Protein AF-0000000087576359 (afdb_homodimer)

InterPro domains:
  IPR002912 ACT domain [PS51671] (17-96)
  IPR045865 ACT-like domain [SSF55021] (18-80)
  IPR045865 ACT-like domain [SSF55021] (107-155)
  IPR050990 UPF0237/Glycine cleavage system regulator [PTHR34875] (18-188)

Radius of gyration: 22.28 Å; Cα contacts (8 Å, |Δi|>4): 800; chains: 2; bounding box: 54×73×64 Å

Sequence (394 aa):
MLVGTVSLDCSLTAQSNISPVGADRPGIVKDITSIVVQLGGNIGESRSQLLGGHFSSLLLVEICSTNIHVLREKLQTIADLDISCFDAVDPQRVEVRPKIGFSGNFKLSGADNPGIVHKLTSCFTKYSLNIESMSTTHEEAPFGGTLLFKMNGNAVAYEPLPSSFDWKKIRADIIELGEGLNCDIDFKPDPEAKTPPMLVGTVSLDCSLTAQSNISPVGADRPGIVKDITSIVVQLGGNIGESRSQLLGGHFSSLLLVEICSTNIHVLREKLQTIADLDISCFDAVDPQRVEVRPKIGFSGNFKLSGADNPGIVHKLTSCFTKYSLNIESMSTTHEEAPFGGTLLFKMNGNAVAYEPLPSSFDWKKIRADIIELGEGLNCDIDFKPDPEAKTPP

Solvent-accessible surface area (backbone atoms only — not comparable to full-atom values): 21206 Å² total; per-residue (Å²): 131,79,76,70,69,72,79,75,74,64,89,46,78,34,44,29,34,39,31,45,33,31,68,56,61,76,47,56,66,27,56,55,38,44,56,38,37,76,64,64,15,33,79,50,45,33,42,36,41,59,57,68,67,25,31,38,37,46,32,36,33,38,29,34,53,88,42,48,65,59,49,56,54,57,58,66,65,46,80,72,46,53,68,48,76,40,81,31,61,48,81,85,48,76,72,76,66,71,48,72,62,43,47,29,34,37,38,34,39,28,60,75,58,72,41,55,69,25,53,53,40,44,53,34,39,75,72,56,28,26,77,44,31,36,38,30,43,76,41,73,35,94,88,53,98,42,69,25,30,36,35,38,37,32,35,32,27,47,50,81,64,60,88,82,67,46,69,67,60,52,30,52,53,48,38,53,52,16,59,76,59,57,27,53,46,49,59,42,72,38,84,78,56,77,72,76,128,131,79,76,70,69,73,79,76,72,65,89,45,78,34,44,32,33,38,31,44,32,31,69,55,62,76,48,56,67,26,55,56,37,44,56,38,36,76,65,64,14,31,80,50,43,30,42,36,39,60,55,68,66,25,31,39,37,43,32,36,32,39,28,33,54,86,41,48,64,59,50,56,55,57,57,65,65,46,79,72,46,53,69,49,76,39,82,32,62,49,82,82,50,74,70,78,66,69,48,71,61,44,48,30,32,38,39,34,38,28,60,76,57,71,42,54,70,25,54,54,41,44,53,34,39,75,72,56,28,27,77,44,31,36,38,29,42,76,41,74,36,92,87,54,97,43,70,26,31,35,37,38,37,33,35,32,26,47,50,81,65,59,91,82,67,48,69,68,59,52,30,52,52,47,36,52,50,17,58,76,58,56,28,53,47,49,58,42,72,37,85,79,55,77,71,76,129

Foldseek 3Di:
DPPPPPPPPLVDKFKKKKKKKFADDPCLVVQLVVLQVVQVKDWDDKDWDDDPRMIIMITIMIHRPVCVVVSVVSNVPDPGIDMDMDGDPPPPPPPPPFAWQFKKKKKKKFDDDPCPVVVLVVLCVVQPKAFPDKDWDWDADPVGDDIMIMMIGMITHGPPHDPPDDVVVSQVVSCVVQVVVRMGMGMDTDPPPPNDD/DPPPPPPPPLVDKFKKKKKKKFADDPCLVVQLVVLQVVQVKDWDDKDWDDDPRMIIMITIMIHRPVCVVVSVVSNVPDPGIDMDMDGDPPPPPDPPPFAWQFKKKKKKKFDDDPCPVVVLVVLCVVQPKAFPDKDWDWDADPVGDDIMIMMIGMITHGPPHDPPDDVVVSQVVSCVVQVVVRMGMGMDTDPPPPNDD

Secondary structure (DSSP, 8-state):
----------SSEEEEEEEEEEE--TTHHHHHHHHHHHTT-EEEEEEEEEETTEEEEEEEEEEEGGGHHHHHHHHTTSTTEEEEEEE---SSS-S--PPEEEEEEEEEEE---TTHHHHHHHHHHHTTPEEEEEEEEEEE-TTSSSEEEEEEEEEEEESSPPTT--HHHHHHHHHHHHHHHTEEEEEEE-TTS----/----------SSEEEEEEEEEEE--TTHHHHHHHHHHHTT-EEEEEEEEEETTEEEEEEEEEEEGGGHHHHHHHHTTSTTEEEEEEE---TTTTS--PPEEEEEEEEEEE---TTHHHHHHHHHHHTTPEEEEEEEEEEE-TTSSSEEEEEEEEEEEESSPPTT--HHHHHHHHHHHHHHHTEEEEEEE-TTS----

pLDDT: mean 89.03, std 17.47, range [24.25, 98.69]

Organism: Thalassiosira oceanica (NCBI:txid159749)

Structure (mmCIF, N/CA/C/O backbone):
data_AF-0000000087576359-model_v1
#
loop_
_entity.id
_entity.type
_entity.pdbx_description
1 polymer 'ACT domain-containing protein'
#
loop_
_atom_site.group_PDB
_atom_site.id
_atom_site.type_symbol
_atom_site.label_atom_id
_atom_site.label_alt_id
_atom_site.label_comp_id
_atom_site.label_asym_id
_atom_site.label_entity_id
_atom_site.label_seq_id
_atom_site.pdbx_PDB_ins_code
_atom_site.Cartn_x
_atom_site.Cartn_y
_atom_site.Cartn_z
_atom_site.occupancy
_atom_site.B_iso_or_equiv
_atom_site.auth_seq_id
_atom_site.auth_comp_id
_atom_site.auth_asym_id
_atom_site.auth_atom_id
_atom_site.pdbx_PDB_model_num
ATOM 1 N N . MET A 1 1 ? 3.92 -28.328 -36.906 1 24.25 1 MET A N 1
ATOM 2 C CA . MET A 1 1 ? 3.961 -26.875 -36.719 1 24.25 1 MET A CA 1
ATOM 3 C C . MET A 1 1 ? 4.926 -26.5 -35.594 1 24.25 1 MET A C 1
ATOM 5 O O . MET A 1 1 ? 4.777 -26.969 -34.469 1 24.25 1 MET A O 1
ATOM 9 N N . LEU A 1 2 ? 6.184 -26.281 -35.844 1 27.61 2 LEU A N 1
ATOM 10 C CA . LEU A 1 2 ? 7.316 -26.094 -34.938 1 27.61 2 LEU A CA 1
ATOM 11 C C . LEU A 1 2 ? 7.059 -24.922 -34 1 27.61 2 LEU A C 1
ATOM 13 O O . LEU A 1 2 ? 6.863 -23.781 -34.438 1 27.61 2 LEU A O 1
ATOM 17 N N . VAL A 1 3 ? 6.277 -25.125 -32.969 1 33.16 3 VAL A N 1
ATOM 18 C CA . VAL A 1 3 ? 6.172 -24.047 -32 1 33.16 3 VAL A CA 1
ATOM 19 C C . VAL A 1 3 ? 7.551 -23.438 -31.75 1 33.16 3 VAL A C 1
ATOM 21 O O . VAL A 1 3 ? 8.469 -24.141 -31.297 1 33.16 3 VAL A O 1
ATOM 24 N N . GLY A 1 4 ? 8.07 -22.672 -32.719 1 35.09 4 GLY A N 1
ATOM 25 C CA . GLY A 1 4 ? 9.328 -21.953 -32.562 1 35.09 4 GLY A CA 1
ATOM 26 C C . GLY A 1 4 ? 9.625 -21.562 -31.141 1 35.09 4 GLY A C 1
ATOM 27 O O . GLY A 1 4 ? 8.789 -20.953 -30.469 1 35.09 4 GLY A O 1
ATOM 28 N N . THR A 1 5 ? 10.203 -22.406 -30.422 1 38.03 5 THR A N 1
ATOM 29 C CA . THR A 1 5 ? 10.797 -22.094 -29.125 1 38.03 5 THR A CA 1
ATOM 30 C C . THR A 1 5 ? 11.5 -20.75 -29.156 1 38.03 5 THR A C 1
ATOM 32 O O . THR A 1 5 ? 12.391 -20.516 -29.984 1 38.03 5 THR A O 1
ATOM 35 N N . VAL A 1 6 ? 10.758 -19.562 -29.266 1 40.25 6 VAL A N 1
ATOM 36 C CA . VAL A 1 6 ? 11.414 -18.266 -29.125 1 40.25 6 VAL A CA 1
ATOM 37 C C . VAL A 1 6 ? 12.68 -18.422 -28.281 1 40.25 6 VAL A C 1
ATOM 39 O O . VAL A 1 6 ? 12.625 -18.922 -27.156 1 40.25 6 VAL A O 1
ATOM 42 N N . SER A 1 7 ? 13.664 -19.016 -28.766 1 43.41 7 SER A N 1
ATOM 43 C CA . SER A 1 7 ? 14.977 -18.969 -28.125 1 43.41 7 SER A CA 1
ATOM 44 C C . SER A 1 7 ? 15.18 -17.625 -27.406 1 43.41 7 SER A C 1
ATOM 46 O O . SER A 1 7 ? 15.234 -16.578 -28.047 1 43.41 7 SER A O 1
ATOM 48 N N . LEU A 1 8 ? 14.328 -17.062 -26.391 1 48.88 8 LEU A N 1
ATOM 49 C CA . LEU A 1 8 ? 14.266 -15.812 -25.641 1 48.88 8 LEU A CA 1
ATOM 50 C C . LEU A 1 8 ? 15.648 -15.398 -25.156 1 48.88 8 LEU A C 1
ATOM 52 O O . LEU A 1 8 ? 16.109 -15.859 -24.109 1 48.88 8 LEU A O 1
ATOM 56 N N . ASP A 1 9 ? 16.578 -15.406 -25.875 1 60.62 9 ASP A N 1
ATOM 57 C CA . ASP A 1 9 ? 17.859 -14.82 -25.484 1 60.62 9 ASP A CA 1
ATOM 58 C C . ASP A 1 9 ? 17.672 -13.414 -24.922 1 60.62 9 ASP A C 1
ATOM 60 O O . ASP A 1 9 ? 17.391 -12.477 -25.672 1 60.62 9 ASP A O 1
ATOM 64 N N . CYS A 1 10 ? 17.219 -13.273 -23.766 1 76.69 10 CYS A N 1
ATOM 65 C CA . CYS A 1 10 ? 17.156 -11.977 -23.094 1 76.69 10 CYS A CA 1
ATOM 66 C C . CYS A 1 10 ? 18.547 -11.406 -22.875 1 76.69 10 CYS A C 1
ATOM 68 O O . CYS A 1 10 ? 19.312 -11.93 -22.062 1 76.69 10 CYS A O 1
ATOM 70 N N . SER A 1 11 ? 19.094 -10.602 -23.812 1 78.44 11 SER A N 1
ATOM 71 C CA . SER A 1 11 ? 20.422 -10.016 -23.719 1 78.44 11 SER A CA 1
ATOM 72 C C . SER A 1 11 ? 20.5 -9 -22.578 1 78.44 11 SER A C 1
ATOM 74 O O . SER A 1 11 ? 21.562 -8.766 -22.016 1 78.44 11 SER A O 1
ATOM 76 N N . LEU A 1 12 ? 19.312 -8.359 -22.266 1 86.81 12 LEU A N 1
ATOM 77 C CA . LEU A 1 12 ? 19.312 -7.34 -21.234 1 86.81 12 LEU A CA 1
ATOM 78 C C . LEU A 1 12 ? 18.016 -7.402 -20.422 1 86.81 12 LEU A C 1
ATOM 80 O O . LEU A 1 12 ? 16.922 -7.379 -21 1 86.81 12 LEU A O 1
ATOM 84 N N . THR A 1 13 ? 18.125 -7.555 -19.094 1 89.31 13 THR A N 1
ATOM 85 C CA . THR A 1 13 ? 16.969 -7.559 -18.219 1 89.31 13 THR A CA 1
ATOM 86 C C . THR A 1 13 ? 16.641 -6.145 -17.734 1 89.31 13 THR A C 1
ATOM 88 O O . THR A 1 13 ? 17.547 -5.34 -17.5 1 89.31 13 THR A O 1
ATOM 91 N N . ALA A 1 14 ? 15.414 -5.824 -17.781 1 89 14 ALA A N 1
ATOM 92 C CA . ALA A 1 14 ? 14.961 -4.52 -17.297 1 89 14 ALA A CA 1
ATOM 93 C C . ALA A 1 14 ? 14 -4.668 -16.125 1 89 14 ALA A C 1
ATOM 95 O O . ALA A 1 14 ? 13.422 -5.738 -15.914 1 89 14 ALA A O 1
ATOM 96 N N . GLN A 1 15 ? 13.953 -3.576 -15.352 1 92.19 15 GLN A N 1
ATOM 97 C CA . GLN A 1 15 ? 13.016 -3.51 -14.242 1 92.19 15 GLN A CA 1
ATOM 98 C C . GLN A 1 15 ? 11.953 -2.439 -14.477 1 92.19 15 GLN A C 1
ATOM 100 O O . GLN A 1 15 ? 12.258 -1.364 -15 1 92.19 15 GLN A O 1
ATOM 105 N N . SER A 1 16 ? 10.797 -2.797 -14.109 1 93.62 16 SER A N 1
ATOM 106 C CA . SER A 1 16 ? 9.672 -1.872 -14.25 1 93.62 16 SER A CA 1
ATOM 107 C C . SER A 1 16 ? 8.812 -1.862 -12.992 1 93.62 16 SER A C 1
ATOM 109 O O . SER A 1 16 ? 8.562 -2.912 -12.391 1 93.62 16 SER A O 1
ATOM 111 N N . ASN A 1 17 ? 8.43 -0.637 -12.578 1 96.06 17 ASN A N 1
ATOM 112 C CA . ASN A 1 17 ? 7.387 -0.491 -11.57 1 96.06 17 ASN A CA 1
ATOM 113 C C . ASN A 1 17 ? 5.992 -0.499 -12.195 1 96.06 17 ASN A C 1
ATOM 115 O O . ASN A 1 17 ? 5.715 0.281 -13.109 1 96.06 17 ASN A O 1
ATOM 119 N N . ILE A 1 18 ? 5.172 -1.363 -11.703 1 97.88 18 ILE A N 1
ATOM 120 C CA . ILE A 1 18 ? 3.799 -1.464 -12.18 1 97.88 18 ILE A CA 1
ATOM 121 C C . ILE A 1 18 ? 2.83 -1.17 -11.039 1 97.88 18 ILE A C 1
ATOM 123 O O . ILE A 1 18 ? 2.908 -1.786 -9.977 1 97.88 18 ILE A O 1
ATOM 127 N N . SER A 1 19 ? 1.905 -0.249 -11.289 1 98.25 19 SER A N 1
ATOM 128 C CA . SER A 1 19 ? 0.976 0.155 -10.234 1 98.25 19 SER A CA 1
ATOM 129 C C . SER A 1 19 ? -0.466 0.127 -10.734 1 98.25 19 SER A C 1
ATOM 131 O O . SER A 1 19 ? -0.982 1.138 -11.219 1 98.25 19 SER A O 1
ATOM 133 N N . PRO A 1 20 ? -1.113 -0.975 -10.594 1 98.62 20 PRO A N 1
ATOM 134 C CA . PRO A 1 20 ? -2.551 -1.023 -10.875 1 98.62 20 PRO A CA 1
ATOM 135 C C . PRO A 1 20 ? -3.395 -0.492 -9.719 1 98.62 20 PRO A C 1
ATOM 137 O O . PRO A 1 20 ? -3.061 -0.715 -8.547 1 98.62 20 PRO A O 1
ATOM 140 N N . VAL A 1 21 ? -4.449 0.199 -10.047 1 98.06 21 VAL A N 1
ATOM 141 C CA . VAL A 1 21 ? -5.434 0.646 -9.07 1 98.06 21 VAL A CA 1
ATOM 142 C C . VAL A 1 21 ? -6.832 0.606 -9.688 1 98.06 21 VAL A C 1
ATOM 144 O O . VAL A 1 21 ? -7.008 0.932 -10.859 1 98.06 21 VAL A O 1
ATOM 147 N N . GLY A 1 22 ? -7.766 0.186 -8.93 1 96.44 22 GLY A N 1
ATOM 148 C CA . GLY A 1 22 ? -9.141 0.168 -9.391 1 96.44 22 GLY A CA 1
ATOM 149 C C . GLY A 1 22 ? -10.086 -0.529 -8.43 1 96.44 22 GLY A C 1
ATOM 150 O O . GLY A 1 22 ? -9.688 -0.917 -7.332 1 96.44 22 GLY A O 1
ATOM 151 N N . ALA A 1 23 ? -11.336 -0.62 -8.891 1 94.12 23 ALA A N 1
ATOM 152 C CA . ALA A 1 23 ? -12.32 -1.339 -8.086 1 94.12 23 ALA A CA 1
ATOM 153 C C . ALA A 1 23 ? -11.891 -2.785 -7.859 1 94.12 23 ALA A C 1
ATOM 155 O O . ALA A 1 23 ? -11.484 -3.475 -8.797 1 94.12 23 ALA A O 1
ATOM 156 N N . ASP A 1 24 ? -11.977 -3.17 -6.609 1 93 24 ASP A N 1
ATOM 157 C CA . ASP A 1 24 ? -11.492 -4.496 -6.242 1 93 24 ASP A CA 1
ATOM 158 C C . ASP A 1 24 ? -12.422 -5.586 -6.77 1 93 24 ASP A C 1
ATOM 160 O O . ASP A 1 24 ? -13.633 -5.383 -6.871 1 93 24 ASP A O 1
ATOM 164 N N . ARG A 1 25 ? -11.828 -6.66 -7.074 1 90.88 25 ARG A N 1
ATOM 165 C CA . ARG A 1 25 ? -12.484 -7.902 -7.469 1 90.88 25 ARG A CA 1
ATOM 166 C C . ARG A 1 25 ? -11.539 -9.086 -7.32 1 90.88 25 ARG A C 1
ATOM 168 O O . ARG A 1 25 ? -10.32 -8.922 -7.324 1 90.88 25 ARG A O 1
ATOM 175 N N . PRO A 1 26 ? -12.125 -10.273 -7.172 1 90.75 26 PRO A N 1
ATOM 176 C CA . PRO A 1 26 ? -11.25 -11.453 -7.137 1 90.75 26 PRO A CA 1
ATOM 177 C C . PRO A 1 26 ? -10.461 -11.633 -8.422 1 90.75 26 PRO A C 1
ATOM 179 O O . PRO A 1 26 ? -11 -11.461 -9.523 1 90.75 26 PRO A O 1
ATOM 182 N N . GLY A 1 27 ? -9.117 -11.852 -8.25 1 95.81 27 GLY A N 1
ATOM 183 C CA . GLY A 1 27 ? -8.352 -12.273 -9.406 1 95.81 27 GLY A CA 1
ATOM 184 C C . GLY A 1 27 ? -7.477 -11.18 -9.977 1 95.81 27 GLY A C 1
ATOM 185 O O . GLY A 1 27 ? -6.746 -11.398 -10.945 1 95.81 27 GLY A O 1
ATOM 186 N N . ILE A 1 28 ? -7.426 -10.031 -9.43 1 97.38 28 ILE A N 1
ATOM 187 C CA . ILE A 1 28 ? -6.656 -8.922 -9.977 1 97.38 28 ILE A CA 1
ATOM 188 C C . ILE A 1 28 ? -5.176 -9.289 -10.008 1 97.38 28 ILE A C 1
ATOM 190 O O . ILE A 1 28 ? -4.527 -9.18 -11.055 1 97.38 28 ILE A O 1
ATOM 194 N N . VAL A 1 29 ? -4.633 -9.734 -8.859 1 98.19 29 VAL A N 1
ATOM 195 C CA . VAL A 1 29 ? -3.211 -10.062 -8.797 1 98.19 29 VAL A CA 1
ATOM 196 C C . VAL A 1 29 ? -2.912 -11.242 -9.719 1 98.19 29 VAL A C 1
ATOM 198 O O . VAL A 1 29 ? -1.899 -11.242 -10.43 1 98.19 29 VAL A O 1
ATOM 201 N N . LYS A 1 30 ? -3.805 -12.156 -9.734 1 97.81 30 LYS A N 1
ATOM 202 C CA . LYS A 1 30 ? -3.68 -13.297 -10.641 1 97.81 30 LYS A CA 1
ATOM 203 C C . LYS A 1 30 ? -3.568 -12.828 -12.094 1 97.81 30 LYS A C 1
ATOM 205 O O . LYS A 1 30 ? -2.691 -13.281 -12.828 1 97.81 30 LYS A O 1
ATOM 210 N N . ASP A 1 31 ? -4.406 -11.945 -12.5 1 98.12 31 ASP A N 1
ATOM 211 C CA . ASP A 1 31 ? -4.445 -11.469 -13.875 1 98.12 31 ASP A CA 1
ATOM 212 C C . ASP A 1 31 ? -3.158 -10.734 -14.242 1 98.12 31 ASP A C 1
ATOM 214 O O . ASP A 1 31 ? -2.58 -10.977 -15.305 1 98.12 31 ASP A O 1
ATOM 218 N N . ILE A 1 32 ? -2.684 -9.883 -13.367 1 98.44 32 ILE A N 1
ATOM 219 C CA . ILE A 1 32 ? -1.48 -9.094 -13.609 1 98.44 32 ILE A CA 1
ATOM 220 C C . ILE A 1 32 ? -0.265 -10.008 -13.695 1 98.44 32 ILE A C 1
ATOM 222 O O . ILE A 1 32 ? 0.531 -9.914 -14.625 1 98.44 32 ILE A O 1
ATOM 226 N N . THR A 1 33 ? -0.171 -10.922 -12.727 1 98.31 33 THR A N 1
ATOM 227 C CA . THR A 1 33 ? 1.017 -11.758 -12.648 1 98.31 33 THR A CA 1
ATOM 228 C C . THR A 1 33 ? 1.019 -12.805 -13.766 1 98.31 33 THR A C 1
ATOM 230 O O . THR A 1 33 ? 2.08 -13.25 -14.195 1 98.31 33 THR A O 1
ATOM 233 N N . SER A 1 34 ? -0.169 -13.164 -14.227 1 98.25 34 SER A N 1
ATOM 234 C CA . SER A 1 34 ? -0.263 -14.047 -15.383 1 98.25 34 SER A CA 1
ATOM 235 C C . SER A 1 34 ? 0.414 -13.43 -16.609 1 98.25 34 SER A C 1
ATOM 237 O O . SER A 1 34 ? 1.182 -14.102 -17.297 1 98.25 34 SER A O 1
ATOM 239 N N . ILE A 1 35 ? 0.131 -12.211 -16.859 1 98.5 35 ILE A N 1
ATOM 240 C CA . ILE A 1 35 ? 0.709 -11.508 -17.984 1 98.5 35 ILE A CA 1
ATOM 241 C C . ILE A 1 35 ? 2.227 -11.438 -17.844 1 98.5 35 ILE A C 1
ATOM 243 O O . ILE A 1 35 ? 2.965 -11.688 -18.797 1 98.5 35 ILE A O 1
ATOM 247 N N . VAL A 1 36 ? 2.707 -11.141 -16.641 1 98.25 36 VAL A N 1
ATOM 248 C CA . VAL A 1 36 ? 4.133 -10.992 -16.375 1 98.25 36 VAL A CA 1
ATOM 249 C C . VAL A 1 36 ? 4.852 -12.305 -16.672 1 98.25 36 VAL A C 1
ATOM 251 O O . VAL A 1 36 ? 5.844 -12.328 -17.406 1 98.25 36 VAL A O 1
ATOM 254 N N . VAL A 1 37 ? 4.344 -13.398 -16.141 1 97.62 37 VAL A N 1
ATOM 255 C CA . VAL A 1 37 ? 5.02 -14.68 -16.281 1 97.62 37 VAL A CA 1
ATOM 256 C C . VAL A 1 37 ? 4.934 -15.172 -17.719 1 97.62 37 VAL A C 1
ATOM 258 O O . VAL A 1 37 ? 5.879 -15.773 -18.234 1 97.62 37 VAL A O 1
ATOM 261 N N . GLN A 1 38 ? 3.822 -14.938 -18.406 1 97.56 38 GLN A N 1
ATOM 262 C CA . GLN A 1 38 ? 3.654 -15.336 -19.812 1 97.56 38 GLN A CA 1
ATOM 263 C C . GLN A 1 38 ? 4.691 -14.664 -20.703 1 97.56 38 GLN A C 1
ATOM 265 O O . GLN A 1 38 ? 5.105 -15.234 -21.719 1 97.56 38 GLN A O 1
ATOM 270 N N . LEU A 1 39 ? 5.137 -13.539 -20.281 1 97.25 39 LEU A N 1
ATOM 271 C CA . LEU A 1 39 ? 6.102 -12.789 -21.078 1 97.25 39 LEU A CA 1
ATOM 272 C C . LEU A 1 39 ? 7.523 -13.031 -20.578 1 97.25 39 LEU A C 1
ATOM 274 O O . LEU A 1 39 ? 8.453 -12.336 -20.984 1 97.25 39 LEU A O 1
ATOM 278 N N . GLY A 1 40 ? 7.605 -13.984 -19.641 1 96.31 40 GLY A N 1
ATOM 279 C CA . GLY A 1 40 ? 8.914 -14.383 -19.141 1 96.31 40 GLY A CA 1
ATOM 280 C C . GLY A 1 40 ? 9.422 -13.484 -18.031 1 96.31 40 GLY A C 1
ATOM 281 O O . GLY A 1 40 ? 10.617 -13.461 -17.75 1 96.31 40 GLY A O 1
ATOM 282 N N . GLY A 1 41 ? 8.531 -12.727 -17.469 1 97.25 41 GLY A N 1
ATOM 283 C CA . GLY A 1 41 ? 8.922 -11.836 -16.391 1 97.25 41 GLY A CA 1
ATOM 284 C C . GLY A 1 41 ? 8.852 -12.492 -15.023 1 97.25 41 GLY A C 1
ATOM 285 O O . GLY A 1 41 ? 8.398 -13.633 -14.898 1 97.25 41 GLY A O 1
ATOM 286 N N . ASN A 1 42 ? 9.328 -11.727 -14.055 1 97.38 42 ASN A N 1
ATOM 287 C CA . ASN A 1 42 ? 9.352 -12.164 -12.664 1 97.38 42 ASN A CA 1
ATOM 288 C C . ASN A 1 42 ? 8.914 -11.055 -11.711 1 97.38 42 ASN A C 1
ATOM 290 O O . ASN A 1 42 ? 9.305 -9.898 -11.883 1 97.38 42 ASN A O 1
ATOM 294 N N . ILE A 1 43 ? 8.078 -11.461 -10.734 1 97.81 43 ILE A N 1
ATOM 295 C CA . ILE A 1 43 ? 7.648 -10.508 -9.719 1 97.81 43 ILE A CA 1
ATOM 296 C C . ILE A 1 43 ? 8.688 -10.438 -8.602 1 97.81 43 ILE A C 1
ATOM 298 O O . ILE A 1 43 ? 9.039 -11.453 -8 1 97.81 43 ILE A O 1
ATOM 302 N N . GLY A 1 44 ? 9.234 -9.258 -8.359 1 96.25 44 GLY A N 1
ATOM 303 C CA . GLY A 1 44 ? 10.102 -9.008 -7.219 1 96.25 44 GLY A CA 1
ATOM 304 C C . GLY A 1 44 ? 9.367 -8.453 -6.016 1 96.25 44 GLY A C 1
ATOM 305 O O . GLY A 1 44 ? 8.344 -9.008 -5.598 1 96.25 44 GLY A O 1
ATOM 306 N N . GLU A 1 45 ? 9.867 -7.367 -5.496 1 96 45 GLU A N 1
ATOM 307 C CA . GLU A 1 45 ? 9.203 -6.727 -4.363 1 96 45 GLU A CA 1
ATOM 308 C C . GLU A 1 45 ? 7.863 -6.129 -4.781 1 96 45 GLU A C 1
ATOM 310 O O . GLU A 1 45 ? 7.746 -5.527 -5.852 1 96 45 GLU A O 1
ATOM 315 N N . SER A 1 46 ? 6.926 -6.297 -3.93 1 97.56 46 SER A N 1
ATOM 316 C CA . SER A 1 46 ? 5.594 -5.781 -4.234 1 97.56 46 SER A CA 1
ATOM 317 C C . SER A 1 46 ? 4.793 -5.535 -2.959 1 97.56 46 SER A C 1
ATOM 319 O O . SER A 1 46 ? 5.137 -6.055 -1.895 1 97.56 46 SER A O 1
ATOM 321 N N . ARG A 1 47 ? 3.807 -4.695 -3.096 1 97.12 47 ARG A N 1
ATOM 322 C CA . ARG A 1 47 ? 2.85 -4.406 -2.035 1 97.12 47 ARG A CA 1
ATOM 323 C C . ARG A 1 47 ? 1.455 -4.168 -2.605 1 97.12 47 ARG A C 1
ATOM 325 O O . ARG A 1 47 ? 1.283 -3.367 -3.525 1 97.12 47 ARG A O 1
ATOM 332 N N . SER A 1 48 ? 0.562 -4.902 -2.141 1 97.5 48 SER A N 1
ATOM 333 C CA . SER A 1 48 ? -0.832 -4.762 -2.547 1 97.5 48 SER A CA 1
ATOM 334 C C . SER A 1 48 ? -1.735 -4.512 -1.344 1 97.5 48 SER A C 1
ATOM 336 O O . SER A 1 48 ? -1.497 -5.047 -0.259 1 97.5 48 SER A O 1
ATOM 338 N N . GLN A 1 49 ? -2.707 -3.736 -1.588 1 95.62 49 GLN A N 1
ATOM 339 C CA . GLN A 1 49 ? -3.627 -3.412 -0.501 1 95.62 49 GLN A CA 1
ATOM 340 C C . GLN A 1 49 ? -5.039 -3.176 -1.027 1 95.62 49 GLN A C 1
ATOM 342 O O . GLN A 1 49 ? -5.227 -2.906 -2.217 1 95.62 49 GLN A O 1
ATOM 347 N N . LEU A 1 50 ? -5.949 -3.314 -0.095 1 93.25 50 LEU A N 1
ATOM 348 C CA . LEU A 1 50 ? -7.355 -3.02 -0.33 1 93.25 50 LEU A CA 1
ATOM 349 C C . LEU A 1 50 ? -7.855 -1.949 0.634 1 93.25 50 LEU A C 1
ATOM 351 O O . LEU A 1 50 ? -7.676 -2.066 1.848 1 93.25 50 LEU A O 1
ATOM 355 N N . LEU A 1 51 ? -8.422 -0.891 0.063 1 91.31 51 LEU A N 1
ATOM 356 C CA . LEU A 1 51 ? -8.961 0.189 0.88 1 91.31 51 LEU A CA 1
ATOM 357 C C . LEU A 1 51 ? -10.18 0.819 0.21 1 91.31 51 LEU A C 1
ATOM 359 O O . LEU A 1 51 ? -10.117 1.197 -0.962 1 91.31 51 LEU A O 1
ATOM 363 N N . GLY A 1 52 ? -11.273 0.922 0.948 1 88.25 52 GLY A N 1
ATOM 364 C CA . GLY A 1 52 ? -12.469 1.575 0.426 1 88.25 52 GLY A CA 1
ATOM 365 C C . GLY A 1 52 ? -13.023 0.9 -0.814 1 88.25 52 GLY A C 1
ATOM 366 O O . GLY A 1 52 ? -13.414 1.572 -1.769 1 88.25 52 GLY A O 1
ATOM 367 N N . GLY A 1 53 ? -12.828 -0.371 -0.885 1 90.25 53 GLY A N 1
ATOM 368 C CA . GLY A 1 53 ? -13.359 -1.122 -2.012 1 90.25 53 GLY A CA 1
ATOM 369 C C . GLY A 1 53 ? -12.469 -1.064 -3.238 1 90.25 53 GLY A C 1
ATOM 370 O O . GLY A 1 53 ? -12.836 -1.562 -4.305 1 90.25 53 GLY A O 1
ATOM 371 N N . HIS A 1 54 ? -11.32 -0.498 -3.07 1 93.94 54 HIS A N 1
ATOM 372 C CA . HIS A 1 54 ? -10.398 -0.403 -4.195 1 93.94 54 HIS A CA 1
ATOM 373 C C . HIS A 1 54 ? -9.078 -1.108 -3.885 1 93.94 54 HIS A C 1
ATOM 375 O O . HIS A 1 54 ? -8.617 -1.097 -2.742 1 93.94 54 HIS A O 1
ATOM 381 N N . PHE A 1 55 ? -8.641 -1.728 -4.879 1 95.62 55 PHE A N 1
ATOM 382 C CA . PHE A 1 55 ? -7.359 -2.416 -4.855 1 95.62 55 PHE A CA 1
ATOM 383 C C . PHE A 1 55 ? -6.25 -1.513 -5.387 1 95.62 55 PHE A C 1
ATOM 385 O O . PHE A 1 55 ? -6.449 -0.786 -6.363 1 95.62 55 PHE A O 1
ATOM 392 N N . SER A 1 56 ? -5.113 -1.52 -4.777 1 97.88 56 SER A N 1
ATOM 393 C CA . SER A 1 56 ? -3.914 -0.839 -5.258 1 97.88 56 SER A CA 1
ATOM 394 C C . SER A 1 56 ? -2.664 -1.679 -5.016 1 97.88 56 SER A C 1
ATOM 396 O O . SER A 1 56 ? -2.561 -2.367 -3.998 1 97.88 56 SER A O 1
ATOM 398 N N . SER A 1 57 ? -1.743 -1.545 -5.965 1 98.19 57 SER A N 1
ATOM 399 C CA . SER A 1 57 ? -0.502 -2.303 -5.836 1 98.19 57 SER A CA 1
ATOM 400 C C . SER A 1 57 ? 0.681 -1.526 -6.406 1 98.19 57 SER A C 1
ATOM 402 O O . SER A 1 57 ? 0.498 -0.576 -7.168 1 98.19 57 SER A O 1
ATOM 404 N N . LEU A 1 58 ? 1.81 -1.826 -5.988 1 97.69 58 LEU A N 1
ATOM 405 C CA . LEU A 1 58 ? 3.092 -1.442 -6.566 1 97.69 58 LEU A CA 1
ATOM 406 C C . LEU A 1 58 ? 4.027 -2.645 -6.664 1 97.69 58 LEU A C 1
ATOM 408 O O . LEU A 1 58 ? 4.367 -3.254 -5.648 1 97.69 58 LEU A O 1
ATOM 412 N N . LEU A 1 59 ? 4.355 -3.018 -7.895 1 97.69 59 LEU A N 1
ATOM 413 C CA . LEU A 1 59 ? 5.145 -4.219 -8.148 1 97.69 59 LEU A CA 1
ATOM 414 C C . LEU A 1 59 ? 6.422 -3.881 -8.906 1 97.69 59 LEU A C 1
ATOM 416 O O . LEU A 1 59 ? 6.379 -3.172 -9.914 1 97.69 59 LEU A O 1
ATOM 420 N N . LEU A 1 60 ? 7.5 -4.371 -8.367 1 96.44 60 LEU A N 1
ATOM 421 C CA . LEU A 1 60 ? 8.727 -4.375 -9.156 1 96.44 60 LEU A CA 1
ATOM 422 C C . LEU A 1 60 ? 8.805 -5.621 -10.031 1 96.44 60 LEU A C 1
ATOM 424 O O . LEU A 1 60 ? 8.82 -6.746 -9.516 1 96.44 60 LEU A O 1
ATOM 428 N N . VAL A 1 61 ? 8.875 -5.426 -11.312 1 97.06 61 VAL A N 1
ATOM 429 C CA . VAL A 1 61 ? 8.867 -6.527 -12.273 1 97.06 61 VAL A CA 1
ATOM 430 C C . VAL A 1 61 ? 10.188 -6.555 -13.039 1 97.06 61 VAL A C 1
ATOM 432 O O . VAL A 1 61 ? 10.664 -5.516 -13.5 1 97.06 61 VAL A O 1
ATOM 435 N N . GLU A 1 62 ? 10.703 -7.711 -13.055 1 95.25 62 GLU A N 1
ATOM 436 C CA . GLU A 1 62 ? 11.875 -7.941 -13.906 1 95.25 62 GLU A CA 1
ATOM 437 C C . GLU A 1 62 ? 11.477 -8.656 -15.195 1 95.25 62 GLU A C 1
ATOM 439 O O . GLU A 1 62 ? 10.781 -9.672 -15.164 1 95.25 62 GLU A O 1
ATOM 444 N N . ILE A 1 63 ? 11.961 -8.133 -16.297 1 95.56 63 ILE A N 1
ATOM 445 C CA . ILE A 1 63 ? 11.578 -8.711 -17.578 1 95.56 63 ILE A CA 1
ATOM 446 C C . ILE A 1 63 ? 12.625 -8.359 -18.641 1 95.56 63 ILE A C 1
ATOM 448 O O . ILE A 1 63 ? 13.406 -7.426 -18.453 1 95.56 63 ILE A O 1
ATOM 452 N N . CYS A 1 64 ? 12.633 -9.18 -19.672 1 94.75 64 CYS A N 1
ATOM 453 C CA . CYS A 1 64 ? 13.508 -8.836 -20.781 1 94.75 64 CYS A CA 1
ATOM 454 C C . CYS A 1 64 ? 13.141 -7.473 -21.359 1 94.75 64 CYS A C 1
ATOM 456 O O . CYS A 1 64 ? 11.969 -7.172 -21.562 1 94.75 64 CYS A O 1
ATOM 458 N N . SER A 1 65 ? 14.188 -6.645 -21.641 1 92.75 65 SER A N 1
ATOM 459 C CA . SER A 1 65 ? 13.984 -5.277 -22.109 1 92.75 65 SER A CA 1
ATOM 460 C C . SER A 1 65 ? 13.148 -5.25 -23.391 1 92.75 65 SER A C 1
ATOM 462 O O . SER A 1 65 ? 12.383 -4.312 -23.625 1 92.75 65 SER A O 1
ATOM 464 N N . THR A 1 66 ? 13.227 -6.293 -24.125 1 93.19 66 THR A N 1
ATOM 465 C CA . THR A 1 66 ? 12.531 -6.34 -25.406 1 93.19 66 THR A CA 1
ATOM 466 C C . THR A 1 66 ? 11.031 -6.562 -25.203 1 93.19 66 THR A C 1
ATOM 468 O O . THR A 1 66 ? 10.234 -6.336 -26.125 1 93.19 66 THR A O 1
ATOM 471 N N . ASN A 1 67 ? 10.672 -7.004 -24 1 95.38 67 ASN A N 1
ATOM 472 C CA . ASN A 1 67 ? 9.281 -7.359 -23.75 1 95.38 67 ASN A CA 1
ATOM 473 C C . ASN A 1 67 ? 8.555 -6.273 -22.969 1 95.38 67 ASN A C 1
ATOM 475 O O . ASN A 1 67 ? 7.352 -6.383 -22.719 1 95.38 67 ASN A O 1
ATOM 479 N N . ILE A 1 68 ? 9.211 -5.23 -22.656 1 93.38 68 ILE A N 1
ATOM 480 C CA . ILE A 1 68 ? 8.656 -4.227 -21.75 1 93.38 68 ILE A CA 1
ATOM 481 C C . ILE A 1 68 ? 7.453 -3.553 -22.406 1 93.38 68 ILE A C 1
ATOM 483 O O . ILE A 1 68 ? 6.43 -3.316 -21.766 1 93.38 68 ILE A O 1
ATOM 487 N N . HIS A 1 69 ? 7.617 -3.223 -23.641 1 94.69 69 HIS A N 1
ATOM 488 C CA . HIS A 1 69 ? 6.539 -2.539 -24.344 1 94.69 69 HIS A CA 1
ATOM 489 C C . HIS A 1 69 ? 5.297 -3.42 -24.438 1 94.69 69 HIS A C 1
ATOM 491 O O . HIS A 1 69 ? 4.18 -2.955 -24.188 1 94.69 69 HIS A O 1
ATOM 497 N N . VAL A 1 70 ? 5.469 -4.621 -24.781 1 97.06 70 VAL A N 1
ATOM 498 C CA . VAL A 1 70 ? 4.363 -5.566 -24.891 1 97.06 70 VAL A CA 1
ATOM 499 C C . VAL A 1 70 ? 3.719 -5.77 -23.516 1 97.06 70 VAL A C 1
ATOM 501 O O . VAL A 1 70 ? 2.494 -5.867 -23.406 1 97.06 70 VAL A O 1
ATOM 504 N N . LEU A 1 71 ? 4.539 -5.82 -22.469 1 97.38 71 LEU A N 1
ATOM 505 C CA . LEU A 1 71 ? 4.035 -5.938 -21.109 1 97.38 71 LEU A CA 1
ATOM 506 C C . LEU A 1 71 ? 3.084 -4.793 -20.781 1 97.38 71 LEU A C 1
ATOM 508 O O . LEU A 1 71 ? 1.962 -5.023 -20.328 1 97.38 71 LEU A O 1
ATOM 512 N N . ARG A 1 72 ? 3.514 -3.604 -21.031 1 96.75 72 ARG A N 1
ATOM 513 C CA . ARG A 1 72 ? 2.727 -2.414 -20.719 1 96.75 72 ARG A CA 1
ATOM 514 C C . ARG A 1 72 ? 1.415 -2.41 -21.5 1 96.75 72 ARG A C 1
ATOM 516 O O . ARG A 1 72 ? 0.362 -2.082 -20.953 1 96.75 72 ARG A O 1
ATOM 523 N N . GLU A 1 73 ? 1.509 -2.793 -22.719 1 97.5 73 GLU A N 1
ATOM 524 C CA . GLU A 1 73 ? 0.319 -2.842 -23.562 1 97.5 73 GLU A CA 1
ATOM 525 C C . GLU A 1 73 ? -0.684 -3.869 -23.047 1 97.5 73 GLU A C 1
ATOM 527 O O . GLU A 1 73 ? -1.88 -3.584 -22.953 1 97.5 73 GLU A O 1
ATOM 532 N N . LYS A 1 74 ? -0.244 -4.992 -22.766 1 98.12 74 LYS A N 1
ATOM 533 C CA . LYS A 1 74 ? -1.122 -6.062 -22.297 1 98.12 74 LYS A CA 1
ATOM 534 C C . LYS A 1 74 ? -1.759 -5.707 -20.953 1 98.12 74 LYS A C 1
ATOM 536 O O . LYS A 1 74 ? -2.93 -6.012 -20.719 1 98.12 74 LYS A O 1
ATOM 541 N N . LEU A 1 75 ? -0.996 -5.07 -20.109 1 98.25 75 LEU A N 1
ATOM 542 C CA . LEU A 1 75 ? -1.525 -4.68 -18.797 1 98.25 75 LEU A CA 1
ATOM 543 C C . LEU A 1 75 ? -2.68 -3.695 -18.953 1 98.25 75 LEU A C 1
ATOM 545 O O . LEU A 1 75 ? -3.641 -3.732 -18.188 1 98.25 75 LEU A O 1
ATOM 549 N N . GLN A 1 76 ? -2.553 -2.906 -20 1 96.88 76 GLN A N 1
ATOM 550 C CA . GLN A 1 76 ? -3.566 -1.879 -20.219 1 96.88 76 GLN A CA 1
ATOM 551 C C . GLN A 1 76 ? -4.883 -2.494 -20.688 1 96.88 76 GLN A C 1
ATOM 553 O O . GLN A 1 76 ? -5.918 -1.828 -20.688 1 96.88 76 GLN A O 1
ATOM 558 N N . THR A 1 77 ? -4.836 -3.75 -21.031 1 96.56 77 THR A N 1
ATOM 559 C CA . THR A 1 77 ? -6.043 -4.402 -21.531 1 96.56 77 THR A CA 1
ATOM 560 C C . THR A 1 77 ? -6.879 -4.945 -20.375 1 96.56 77 THR A C 1
ATOM 562 O O . THR A 1 77 ? -8.023 -5.355 -20.562 1 96.56 77 THR A O 1
ATOM 565 N N . ILE A 1 78 ? -6.309 -4.973 -19.188 1 96.75 78 ILE A N 1
ATOM 566 C CA . ILE A 1 78 ? -7.078 -5.441 -18.047 1 96.75 78 ILE A CA 1
ATOM 567 C C . ILE A 1 78 ? -8.18 -4.438 -17.719 1 96.75 78 ILE A C 1
ATOM 569 O O . ILE A 1 78 ? -7.898 -3.266 -17.438 1 96.75 78 ILE A O 1
ATOM 573 N N . ALA A 1 79 ? -9.359 -4.887 -17.688 1 93 79 ALA A N 1
ATOM 574 C CA . ALA A 1 79 ? -10.508 -4.004 -17.516 1 93 79 ALA A CA 1
ATOM 575 C C . ALA A 1 79 ? -10.562 -3.455 -16.094 1 93 79 ALA A C 1
ATOM 577 O O . ALA A 1 79 ? -10.117 -4.117 -15.141 1 93 79 ALA A O 1
ATOM 578 N N . ASP A 1 80 ? -10.977 -2.236 -15.969 1 92.69 80 ASP A N 1
ATOM 579 C CA . ASP A 1 80 ? -11.414 -1.599 -14.727 1 92.69 80 ASP A CA 1
ATOM 580 C C . ASP A 1 80 ? -10.227 -1.318 -13.812 1 92.69 80 ASP A C 1
ATOM 582 O O . ASP A 1 80 ? -10.375 -1.272 -12.586 1 92.69 80 ASP A O 1
ATOM 586 N N . LEU A 1 81 ? -9.047 -1.294 -14.383 1 97 81 LEU A N 1
ATOM 587 C CA . LEU A 1 81 ? -7.855 -0.921 -13.633 1 97 81 LEU A CA 1
ATOM 588 C C . LEU A 1 81 ? -7.125 0.235 -14.305 1 97 81 LEU A C 1
ATOM 590 O O . LEU A 1 81 ? -7.023 0.278 -15.539 1 97 81 LEU A O 1
ATOM 594 N N . ASP A 1 82 ? -6.785 1.232 -13.594 1 97.62 82 ASP A N 1
ATOM 595 C CA . ASP A 1 82 ? -5.781 2.209 -14.016 1 97.62 82 ASP A CA 1
ATOM 596 C C . ASP A 1 82 ? -4.371 1.721 -13.695 1 97.62 82 ASP A C 1
ATOM 598 O O . ASP A 1 82 ? -4.012 1.56 -12.531 1 97.62 82 ASP A O 1
ATOM 602 N N . ILE A 1 83 ? -3.596 1.466 -14.742 1 98.31 83 ILE A N 1
ATOM 603 C CA . ILE A 1 83 ? -2.285 0.868 -14.5 1 98.31 83 ILE A CA 1
ATOM 604 C C . ILE A 1 83 ? -1.189 1.836 -14.938 1 98.31 83 ILE A C 1
ATOM 606 O O . ILE A 1 83 ? -1.104 2.197 -16.109 1 98.31 83 ILE A O 1
ATOM 610 N N . SER A 1 84 ? -0.417 2.277 -14.008 1 98 84 SER A N 1
ATOM 611 C CA . SER A 1 84 ? 0.766 3.086 -14.281 1 98 84 SER A CA 1
ATOM 612 C C . SER A 1 84 ? 2.021 2.223 -14.359 1 98 84 SER A C 1
ATOM 614 O O . SER A 1 84 ? 2.191 1.295 -13.57 1 98 84 SER A O 1
ATOM 616 N N . CYS A 1 85 ? 2.838 2.506 -15.297 1 96.38 85 CYS A N 1
ATOM 617 C CA . CYS A 1 85 ? 4.102 1.8 -15.484 1 96.38 85 CYS A CA 1
ATOM 618 C C . CYS A 1 85 ? 5.27 2.777 -15.555 1 96.38 85 CYS A C 1
ATOM 620 O O . CYS A 1 85 ? 5.199 3.777 -16.266 1 96.38 85 CYS A O 1
ATOM 622 N N . PHE A 1 86 ? 6.238 2.402 -14.773 1 93.25 86 PHE A N 1
ATOM 623 C CA . PHE A 1 86 ? 7.43 3.242 -14.742 1 93.25 86 PHE A CA 1
ATOM 624 C C . PHE A 1 86 ? 8.688 2.402 -14.922 1 93.25 86 PHE A C 1
ATOM 626 O O . PHE A 1 86 ? 8.711 1.228 -14.547 1 93.25 86 PHE A O 1
ATOM 633 N N . ASP A 1 87 ? 9.648 3.047 -15.57 1 85.69 87 ASP A N 1
ATOM 634 C CA . ASP A 1 87 ? 10.953 2.398 -15.523 1 85.69 87 ASP A CA 1
ATOM 635 C C . ASP A 1 87 ? 11.531 2.42 -14.109 1 85.69 87 ASP A C 1
ATOM 637 O O . ASP A 1 87 ? 11.398 3.418 -13.398 1 85.69 87 ASP A O 1
ATOM 641 N N . ALA A 1 88 ? 11.781 1.219 -13.695 1 72.38 88 ALA A N 1
ATOM 642 C CA . ALA A 1 88 ? 12.336 1.17 -12.344 1 72.38 88 ALA A CA 1
ATOM 643 C C . ALA A 1 88 ? 13.828 1.487 -12.352 1 72.38 88 ALA A C 1
ATOM 645 O O . ALA A 1 88 ? 14.516 1.232 -13.344 1 72.38 88 ALA A O 1
ATOM 646 N N . VAL A 1 89 ? 14.227 2.367 -11.484 1 61.59 89 VAL A N 1
ATOM 647 C CA . VAL A 1 89 ? 15.656 2.492 -11.242 1 61.59 89 VAL A CA 1
ATOM 648 C C . VAL A 1 89 ? 16.188 1.213 -10.594 1 61.59 89 VAL A C 1
ATOM 650 O O . VAL A 1 89 ? 15.539 0.646 -9.711 1 61.59 89 VAL A O 1
ATOM 653 N N . ASP A 1 90 ? 16.797 0.241 -11.227 1 52.78 90 ASP A N 1
ATOM 654 C CA . ASP A 1 90 ? 17.312 -0.999 -10.656 1 52.78 90 ASP A CA 1
ATOM 655 C C . ASP A 1 90 ? 17.828 -0.776 -9.234 1 52.78 90 ASP A C 1
ATOM 657 O O . ASP A 1 90 ? 18.797 -0.043 -9.031 1 52.78 90 ASP A O 1
ATOM 661 N N . PRO A 1 91 ? 17.094 -1.242 -8.188 1 45.59 91 PRO A N 1
ATOM 662 C CA . PRO A 1 91 ? 17.688 -1.075 -6.859 1 45.59 91 PRO A CA 1
ATOM 663 C C . PRO A 1 91 ? 19.109 -1.616 -6.781 1 45.59 91 PRO A C 1
ATOM 665 O O . PRO A 1 91 ? 19.922 -1.11 -6.004 1 45.59 91 PRO A O 1
ATOM 668 N N . GLN A 1 92 ? 19.297 -2.83 -7.219 1 43.88 92 GLN A N 1
ATOM 669 C CA . GLN A 1 92 ? 20.625 -3.422 -7.203 1 43.88 92 GLN A CA 1
ATOM 670 C C . GLN A 1 92 ? 21.562 -2.688 -8.156 1 43.88 92 GLN A C 1
ATOM 672 O O . GLN A 1 92 ? 22.781 -2.828 -8.07 1 43.88 92 GLN A O 1
ATOM 677 N N . ARG A 1 93 ? 21.219 -2.344 -9.281 1 44.88 93 ARG A N 1
ATOM 678 C CA . ARG A 1 93 ? 22.109 -1.564 -10.125 1 44.88 93 ARG A CA 1
ATOM 679 C C . ARG A 1 93 ? 22.312 -0.156 -9.57 1 44.88 93 ARG A C 1
ATOM 681 O O . ARG A 1 93 ? 21.406 0.398 -8.945 1 44.88 93 ARG A O 1
ATOM 688 N N . VAL A 1 94 ? 23.469 0.449 -9.508 1 39.44 94 VAL A N 1
ATOM 689 C CA . VAL A 1 94 ? 24.234 1.413 -8.727 1 39.44 94 VAL A CA 1
ATOM 690 C C . VAL A 1 94 ? 23.516 2.764 -8.727 1 39.44 94 VAL A C 1
ATOM 692 O O . VAL A 1 94 ? 24.109 3.783 -8.359 1 39.44 94 VAL A O 1
ATOM 695 N N . GLU A 1 95 ? 22.391 2.99 -9.531 1 44.78 95 GLU A N 1
ATOM 696 C CA . GLU A 1 95 ? 22.312 4.422 -9.242 1 44.78 95 GLU A CA 1
ATOM 697 C C . GLU A 1 95 ? 22.031 4.676 -7.77 1 44.78 95 GLU A C 1
ATOM 699 O O . GLU A 1 95 ? 21.344 3.889 -7.121 1 44.78 95 GLU A O 1
ATOM 704 N N . VAL A 1 96 ? 22.734 5.449 -7.02 1 49.72 96 VAL A N 1
ATOM 705 C CA . VAL A 1 96 ? 22.953 5.918 -5.656 1 49.72 96 VAL A CA 1
ATOM 706 C C . VAL A 1 96 ? 21.609 6.176 -4.977 1 49.72 96 VAL A C 1
ATOM 708 O O . VAL A 1 96 ? 20.953 7.172 -5.266 1 49.72 96 VAL A O 1
ATOM 711 N N . ARG A 1 97 ? 20.641 5.184 -4.812 1 60.41 97 ARG A N 1
ATOM 712 C CA . ARG A 1 97 ? 19.672 5.582 -3.795 1 60.41 97 ARG A CA 1
ATOM 713 C C . ARG A 1 97 ? 20.359 6.355 -2.668 1 60.41 97 ARG A C 1
ATOM 715 O O . ARG A 1 97 ? 21.422 5.965 -2.199 1 60.41 97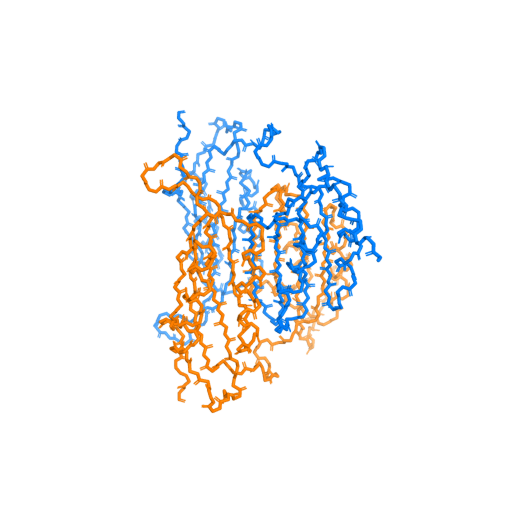 ARG A O 1
ATOM 722 N N . PRO A 1 98 ? 19.688 7.41 -2.564 1 76.56 98 PRO A N 1
ATOM 723 C CA . PRO A 1 98 ? 20.359 8.148 -1.488 1 76.56 98 PRO A CA 1
ATOM 724 C C . PRO A 1 98 ? 20.391 7.363 -0.177 1 76.56 98 PRO A C 1
ATOM 726 O O . PRO A 1 98 ? 19.438 6.645 0.146 1 76.56 98 PRO A O 1
ATOM 729 N N . LYS A 1 99 ? 21.516 7.258 0.345 1 88.44 99 LYS A N 1
ATOM 730 C CA . LYS A 1 99 ? 21.703 6.578 1.624 1 88.44 99 LYS A CA 1
ATOM 731 C C . LYS A 1 99 ? 20.859 7.227 2.719 1 88.44 99 LYS A C 1
ATOM 733 O O . LYS A 1 99 ? 20.812 8.453 2.826 1 88.44 99 LYS A O 1
ATOM 738 N N . ILE A 1 100 ? 20.234 6.371 3.432 1 93 100 ILE A N 1
ATOM 739 C CA . ILE A 1 100 ? 19.406 6.859 4.539 1 93 100 ILE A CA 1
ATOM 740 C C . ILE A 1 100 ? 20.312 7.234 5.715 1 93 100 ILE A C 1
ATOM 742 O O . ILE A 1 100 ? 21.094 6.41 6.199 1 93 100 ILE A O 1
ATOM 746 N N . GLY A 1 101 ? 20.203 8.398 6.137 1 94.69 101 GLY A N 1
ATOM 747 C CA . GLY A 1 101 ? 20.953 8.875 7.285 1 94.69 101 GLY A CA 1
ATOM 748 C C . GLY A 1 101 ? 20.203 8.75 8.594 1 94.69 101 GLY A C 1
ATOM 749 O O . GLY A 1 101 ? 20.797 8.664 9.664 1 94.69 101 GLY A O 1
ATOM 750 N N . PHE A 1 102 ? 18.906 8.836 8.547 1 96.88 102 PHE A N 1
ATOM 751 C CA . PHE A 1 102 ? 18.047 8.719 9.719 1 96.88 102 PHE A CA 1
ATOM 752 C C . PHE A 1 102 ? 16.703 8.102 9.344 1 96.88 102 PHE A C 1
ATOM 754 O O . PHE A 1 102 ? 16.141 8.414 8.289 1 96.88 102 PHE A O 1
ATOM 761 N N . SER A 1 103 ? 16.234 7.23 10.141 1 97.94 103 SER A N 1
ATOM 762 C CA . SER A 1 103 ? 14.898 6.66 10.023 1 97.94 103 SER A CA 1
ATOM 763 C C . SER A 1 103 ? 14.141 6.75 11.344 1 97.94 103 SER A C 1
ATOM 765 O O . SER A 1 103 ? 14.633 6.293 12.383 1 97.94 103 SER A O 1
ATOM 767 N N . GLY A 1 104 ? 12.969 7.348 11.242 1 98.31 104 GLY A N 1
ATOM 768 C CA . GLY A 1 104 ? 12.164 7.496 12.445 1 98.31 104 GLY A CA 1
ATOM 769 C C . GLY A 1 104 ? 10.75 6.973 12.281 1 98.31 104 GLY A C 1
ATOM 770 O O . GLY A 1 104 ? 10.133 7.148 11.227 1 98.31 104 GLY A O 1
ATOM 771 N N . ASN A 1 105 ? 10.281 6.375 13.312 1 98.69 105 ASN A N 1
ATOM 772 C CA . ASN A 1 105 ? 8.883 5.969 13.367 1 98.69 105 ASN A CA 1
ATOM 773 C C . ASN A 1 105 ? 8.016 7.023 14.055 1 98.69 105 ASN A C 1
ATOM 775 O O . ASN A 1 105 ? 8.438 7.625 15.047 1 98.69 105 ASN A O 1
ATOM 779 N N . PHE A 1 106 ? 6.832 7.223 13.531 1 98.69 106 PHE A N 1
ATOM 780 C CA . PHE A 1 106 ? 5.902 8.148 14.16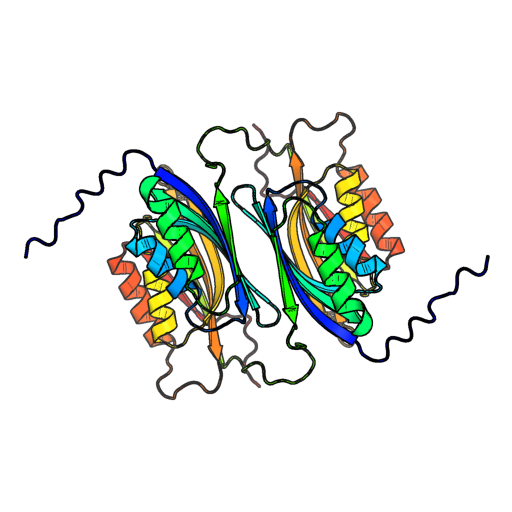4 1 98.69 106 PHE A CA 1
ATOM 781 C C . PHE A 1 106 ? 4.551 7.488 14.398 1 98.69 106 PHE A C 1
ATOM 783 O O . PHE A 1 106 ? 4.164 6.574 13.664 1 98.69 106 PHE A O 1
ATOM 790 N N . LYS A 1 107 ? 3.902 7.922 15.391 1 98.62 107 LYS A N 1
ATOM 791 C CA . LYS A 1 107 ? 2.541 7.516 15.727 1 98.62 107 LYS A CA 1
ATOM 792 C C . LYS A 1 107 ? 1.729 8.695 16.25 1 98.62 107 LYS A C 1
ATOM 794 O O . LYS A 1 107 ? 2.223 9.484 17.062 1 98.62 107 LYS A O 1
ATOM 799 N N . LEU A 1 108 ? 0.583 8.812 15.781 1 98.62 108 LEU A N 1
ATOM 800 C CA . LEU A 1 108 ? -0.342 9.867 16.188 1 98.62 108 LEU A CA 1
ATOM 801 C C . LEU A 1 108 ? -1.716 9.289 16.516 1 98.62 108 LEU A C 1
ATOM 803 O O . LEU A 1 108 ? -2.215 8.422 15.789 1 98.62 108 LEU A O 1
ATOM 807 N N . SER A 1 109 ? -2.295 9.727 17.562 1 97.75 109 SER A N 1
ATOM 808 C CA . SER A 1 109 ? -3.65 9.352 17.953 1 97.75 109 SER A CA 1
ATOM 809 C C . SER A 1 109 ? -4.383 10.516 18.609 1 97.75 109 SER A C 1
ATOM 811 O O . SER A 1 109 ? -3.801 11.25 19.406 1 97.75 109 SER A O 1
ATOM 813 N N . GLY A 1 110 ? -5.668 10.688 18.266 1 96.56 110 GLY A N 1
ATOM 814 C CA . GLY A 1 110 ? -6.457 11.742 18.875 1 96.56 110 GLY A CA 1
ATOM 815 C C . GLY A 1 110 ? -7.73 12.055 18.125 1 96.56 110 GLY A C 1
ATOM 816 O O . GLY A 1 110 ? -8.211 11.234 17.344 1 96.56 110 GLY A O 1
ATOM 817 N N . ALA A 1 111 ? -8.32 13.141 18.453 1 93.88 111 ALA A N 1
ATOM 818 C CA . ALA A 1 111 ? -9.531 13.57 17.766 1 93.88 111 ALA A CA 1
ATOM 819 C C . ALA A 1 111 ? -9.242 13.914 16.297 1 93.88 111 ALA A C 1
ATOM 821 O O . ALA A 1 111 ? -8.227 14.555 15.992 1 93.88 111 ALA A O 1
ATOM 822 N N . ASP A 1 112 ? -10.141 13.43 15.484 1 94.56 112 ASP A N 1
ATOM 823 C CA . ASP A 1 112 ? -9.953 13.711 14.062 1 94.56 112 ASP A CA 1
ATOM 824 C C . ASP A 1 112 ? -10.406 15.125 13.719 1 94.56 112 ASP A C 1
ATOM 826 O O . ASP A 1 112 ? -11.477 15.562 14.148 1 94.56 112 ASP A O 1
ATOM 830 N N . ASN A 1 113 ? -9.531 15.844 13.039 1 93.31 113 ASN A N 1
ATOM 831 C CA . ASN A 1 113 ? -9.828 17.141 12.453 1 93.31 113 ASN A CA 1
ATOM 832 C C . ASN A 1 113 ? -9.219 17.281 11.062 1 93.31 113 ASN A C 1
ATOM 834 O O . ASN A 1 113 ? -8.164 16.703 10.781 1 93.31 113 ASN A O 1
ATOM 838 N N . PRO A 1 114 ? -9.914 18.047 10.211 1 95.06 114 PRO A N 1
ATOM 839 C CA . PRO A 1 114 ? -9.305 18.281 8.898 1 95.06 114 PRO A CA 1
ATOM 840 C C . PRO A 1 114 ? -7.93 18.938 8.992 1 95.06 114 PRO A C 1
ATOM 842 O O . PRO A 1 114 ? -7.754 19.906 9.75 1 95.06 114 PRO A O 1
ATOM 845 N N . GLY A 1 115 ? -6.969 18.312 8.258 1 97.06 115 GLY A N 1
ATOM 846 C CA . GLY A 1 115 ? -5.68 18.984 8.156 1 97.06 115 GLY A CA 1
ATOM 847 C C . GLY A 1 115 ? -4.594 18.297 8.969 1 97.06 115 GLY A C 1
ATOM 848 O O . GLY A 1 115 ? -3.42 18.656 8.867 1 97.06 115 GLY A O 1
ATOM 849 N N . ILE A 1 116 ? -4.887 17.297 9.75 1 98.12 116 ILE A N 1
ATOM 850 C CA . ILE A 1 116 ? -3.92 16.641 10.617 1 98.12 116 ILE A CA 1
ATOM 851 C C . ILE A 1 116 ? -2.783 16.047 9.781 1 98.12 116 ILE A C 1
ATOM 853 O O . ILE A 1 116 ? -1.608 16.297 10.062 1 98.12 116 ILE A O 1
ATOM 857 N N . VAL A 1 117 ? -3.125 15.312 8.766 1 98.62 117 VAL A N 1
ATOM 858 C CA . VAL A 1 117 ? -2.113 14.672 7.93 1 98.62 117 VAL A CA 1
ATOM 859 C C . VAL A 1 117 ? -1.252 15.734 7.258 1 98.62 117 VAL A C 1
ATOM 861 O O . VAL A 1 117 ? -0.024 15.617 7.223 1 98.62 117 VAL A O 1
ATOM 864 N N . HIS A 1 118 ? -1.877 16.812 6.824 1 98.62 118 HIS A N 1
ATOM 865 C CA . HIS A 1 118 ? -1.148 17.906 6.176 1 98.62 118 HIS A CA 1
ATOM 866 C C . HIS A 1 118 ? -0.171 18.562 7.145 1 98.62 118 HIS A C 1
ATOM 868 O O . HIS A 1 118 ? 0.987 18.797 6.793 1 98.62 118 HIS A O 1
ATOM 874 N N . LYS A 1 119 ? -0.645 18.828 8.273 1 98.38 119 LYS A N 1
ATOM 875 C CA . LYS A 1 119 ? 0.181 19.531 9.25 1 98.38 119 LYS A CA 1
ATOM 876 C C . LYS A 1 119 ? 1.391 18.688 9.656 1 98.38 119 LYS A C 1
ATOM 878 O O . LYS A 1 119 ? 2.516 19.203 9.695 1 98.38 119 LYS A O 1
ATOM 883 N N . LEU A 1 120 ? 1.181 17.438 9.922 1 98.44 120 LEU A N 1
ATOM 884 C CA . LEU A 1 120 ? 2.295 16.594 10.336 1 98.44 120 LEU A CA 1
ATOM 885 C C . LEU A 1 120 ? 3.283 16.391 9.188 1 98.44 120 LEU A C 1
ATOM 887 O O . LEU A 1 120 ? 4.496 16.484 9.383 1 98.44 120 LEU A O 1
ATOM 891 N N . THR A 1 121 ? 2.758 16.125 8.023 1 98.19 121 THR A N 1
ATOM 892 C CA . THR A 1 121 ? 3.652 15.883 6.902 1 98.19 121 THR A CA 1
ATOM 893 C C . THR A 1 121 ? 4.383 17.172 6.504 1 98.19 121 THR A C 1
ATOM 895 O O . THR A 1 121 ? 5.527 17.125 6.051 1 98.19 121 THR A O 1
ATOM 898 N N . SER A 1 122 ? 3.756 18.328 6.707 1 98.12 122 SER A N 1
ATOM 899 C CA . SER A 1 122 ? 4.438 19.594 6.516 1 98.12 122 SER A CA 1
ATOM 900 C C . SER A 1 122 ? 5.602 19.75 7.484 1 98.12 122 SER A C 1
ATOM 902 O O . SER A 1 122 ? 6.672 20.234 7.105 1 98.12 122 SER A O 1
ATOM 904 N N . CYS A 1 123 ? 5.316 19.328 8.656 1 97.75 123 CYS A N 1
ATOM 905 C CA . CYS A 1 123 ? 6.383 19.375 9.648 1 97.75 123 CYS A CA 1
ATOM 906 C C . CYS A 1 123 ? 7.559 18.5 9.234 1 97.75 123 CYS A C 1
ATOM 908 O O . CYS A 1 123 ? 8.711 18.922 9.328 1 97.75 123 CYS A O 1
ATOM 910 N N . PHE A 1 124 ? 7.309 17.281 8.789 1 97.94 124 PHE A N 1
ATOM 911 C CA . PHE A 1 124 ? 8.359 16.391 8.336 1 97.94 124 PHE A CA 1
ATOM 912 C C . PHE A 1 124 ? 9.141 17 7.184 1 97.94 124 PHE A C 1
ATOM 914 O O . PHE A 1 124 ? 10.375 16.969 7.172 1 97.94 124 PHE A O 1
ATOM 921 N N . THR A 1 125 ? 8.422 17.578 6.301 1 96.38 125 THR A N 1
ATOM 922 C CA . THR A 1 125 ? 9.047 18.156 5.121 1 96.38 125 THR A CA 1
ATOM 923 C C . THR A 1 125 ? 9.969 19.312 5.512 1 96.38 125 THR A C 1
ATOM 925 O O . THR A 1 125 ? 11.039 19.484 4.926 1 96.38 125 THR A O 1
ATOM 928 N N . LYS A 1 126 ? 9.547 20.062 6.457 1 95.5 126 LYS A N 1
ATOM 929 C CA . LYS A 1 126 ? 10.359 21.156 6.965 1 95.5 126 LYS A CA 1
ATOM 930 C C . LYS A 1 126 ? 11.734 20.672 7.398 1 95.5 126 LYS A C 1
ATOM 932 O O . LYS A 1 126 ? 12.727 21.406 7.27 1 95.5 126 LYS A O 1
ATOM 937 N N . TYR A 1 127 ? 11.812 19.469 7.863 1 95.69 127 TYR A N 1
ATOM 938 C CA . TYR A 1 127 ? 13.07 18.906 8.352 1 95.69 127 TYR A CA 1
ATOM 939 C C . TYR A 1 127 ? 13.68 17.953 7.32 1 95.69 127 TYR A C 1
ATOM 941 O O . TYR A 1 127 ? 14.531 17.125 7.652 1 95.69 127 TYR A O 1
ATOM 949 N N . SER A 1 128 ? 13.172 17.969 6.121 1 94.56 128 SER A N 1
ATOM 950 C CA . SER A 1 128 ? 13.656 17.172 5.004 1 94.56 128 SER A CA 1
ATOM 951 C C . SER A 1 128 ? 13.469 15.68 5.273 1 94.56 128 SER A C 1
ATOM 953 O O . SER A 1 128 ? 14.305 14.867 4.883 1 94.56 128 SER A O 1
ATOM 955 N N . LEU A 1 129 ? 12.469 15.391 6.043 1 97 129 LEU A N 1
ATOM 956 C CA . LEU A 1 129 ? 12.094 14 6.25 1 97 129 LEU A CA 1
ATOM 957 C C . LEU A 1 129 ? 11.125 13.531 5.172 1 97 129 LEU A C 1
ATOM 959 O O . LEU A 1 129 ? 10.117 14.195 4.906 1 97 129 LEU A O 1
ATOM 963 N N . ASN A 1 130 ? 11.422 12.438 4.602 1 96.25 130 ASN A N 1
ATOM 964 C CA . ASN A 1 130 ? 10.602 11.812 3.57 1 96.25 130 ASN A CA 1
ATOM 965 C C . ASN A 1 130 ? 9.742 10.695 4.145 1 96.25 130 ASN A C 1
ATOM 967 O O . ASN A 1 130 ? 10.234 9.836 4.875 1 96.25 130 ASN A O 1
ATOM 971 N N . ILE A 1 131 ? 8.477 10.703 3.709 1 97.56 131 ILE A N 1
ATOM 972 C CA . ILE A 1 131 ? 7.594 9.648 4.199 1 97.56 131 ILE A CA 1
ATOM 973 C C . ILE A 1 131 ? 7.875 8.352 3.449 1 97.56 131 ILE A C 1
ATOM 975 O O . ILE A 1 131 ? 7.703 8.281 2.229 1 97.56 131 ILE A O 1
ATOM 979 N N . GLU A 1 132 ? 8.242 7.414 4.168 1 95.94 132 GLU A N 1
ATOM 980 C CA . GLU A 1 132 ? 8.516 6.109 3.572 1 95.94 132 GLU A CA 1
ATOM 981 C C . GLU A 1 132 ? 7.273 5.219 3.602 1 95.94 132 GLU A C 1
ATOM 983 O O . GLU A 1 132 ? 7.031 4.453 2.666 1 95.94 132 GLU A O 1
ATOM 988 N N . SER A 1 133 ? 6.594 5.27 4.609 1 97.19 133 SER A N 1
ATOM 989 C CA . SER A 1 133 ? 5.332 4.562 4.793 1 97.19 133 SER A CA 1
ATOM 990 C C . SER A 1 133 ? 4.406 5.316 5.742 1 97.19 133 SER A C 1
ATOM 992 O O . SER A 1 133 ? 4.871 6 6.656 1 97.19 133 SER A O 1
ATOM 994 N N . MET A 1 134 ? 3.131 5.145 5.547 1 98.19 134 MET A N 1
ATOM 995 C CA . MET A 1 134 ? 2.15 5.805 6.402 1 98.19 134 MET A CA 1
ATOM 996 C C . MET A 1 134 ? 0.792 5.121 6.305 1 98.19 134 MET A C 1
ATOM 998 O O . MET A 1 134 ? 0.382 4.699 5.219 1 98.19 134 MET A O 1
ATOM 1002 N N . SER A 1 135 ? 0.128 5.027 7.316 1 98.19 135 SER A N 1
ATOM 1003 C CA . SER A 1 135 ? -1.243 4.531 7.371 1 98.19 135 SER A CA 1
ATOM 1004 C C . SER A 1 135 ? -2.1 5.379 8.312 1 98.19 135 SER A C 1
ATOM 1006 O O . SER A 1 135 ? -1.634 5.801 9.367 1 98.19 135 SER A O 1
ATOM 1008 N N . THR A 1 136 ? -3.264 5.664 7.969 1 98.06 136 THR A N 1
ATOM 1009 C CA . THR A 1 136 ? -4.234 6.324 8.836 1 98.06 136 THR A CA 1
ATOM 1010 C C . THR A 1 136 ? -5.508 5.488 8.945 1 98.06 136 THR A C 1
ATOM 1012 O O . THR A 1 136 ? -5.934 4.855 7.98 1 98.06 136 THR A O 1
ATOM 1015 N N . THR A 1 137 ? -6.051 5.484 10.086 1 96.31 137 THR A N 1
ATOM 1016 C CA . THR A 1 137 ? -7.273 4.734 10.359 1 96.31 137 THR A CA 1
ATOM 1017 C C . THR A 1 137 ? -8.102 5.426 11.445 1 96.31 137 THR A C 1
ATOM 1019 O O . THR A 1 137 ? -7.664 6.422 12.023 1 96.31 137 THR A O 1
ATOM 1022 N N . HIS A 1 138 ? -9.32 4.961 11.602 1 94.25 138 HIS A N 1
ATOM 1023 C CA . HIS A 1 138 ? -10.164 5.277 12.75 1 94.25 138 HIS A CA 1
ATOM 1024 C C . HIS A 1 138 ? -10.406 4.047 13.609 1 94.25 138 HIS A C 1
ATOM 1026 O O . HIS A 1 138 ? -10.789 2.99 13.102 1 94.25 138 HIS A O 1
ATOM 1032 N N . GLU A 1 139 ? -10.047 4.195 14.805 1 92.12 139 GLU A N 1
ATOM 1033 C CA . GLU A 1 139 ? -10.219 3.076 15.734 1 92.12 139 GLU A CA 1
ATOM 1034 C C . GLU A 1 139 ? -10.977 3.508 16.984 1 92.12 139 GLU A C 1
ATOM 1036 O O . GLU A 1 139 ? -10.867 4.656 17.422 1 92.12 139 GLU A O 1
ATOM 1041 N N . GLU A 1 140 ? -11.727 2.537 17.516 1 89.38 140 GLU A N 1
ATOM 1042 C CA . GLU A 1 140 ? -12.43 2.824 18.766 1 89.38 140 GLU A CA 1
ATOM 1043 C C . GLU A 1 140 ? -11.453 3.045 19.906 1 89.38 140 GLU A C 1
ATOM 1045 O O . GLU A 1 140 ? -10.469 2.314 20.047 1 89.38 140 GLU A O 1
ATOM 1050 N N . ALA A 1 141 ? -11.828 4.062 20.625 1 87.69 141 ALA A N 1
ATOM 1051 C CA . ALA A 1 141 ? -11.016 4.309 21.828 1 87.69 141 ALA A CA 1
ATOM 1052 C C . ALA A 1 141 ? -11.109 3.141 22.797 1 87.69 141 ALA A C 1
ATOM 1054 O O . ALA A 1 141 ? -12.133 2.449 22.859 1 87.69 141 ALA A O 1
ATOM 1055 N N . PRO A 1 142 ? -9.953 2.836 23.516 1 80.38 142 PRO A N 1
ATOM 1056 C CA . PRO A 1 142 ? -9.922 1.709 24.453 1 80.38 142 PRO A CA 1
ATOM 1057 C C . PRO A 1 142 ? -11.086 1.736 25.438 1 80.38 142 PRO A C 1
ATOM 1059 O O . PRO A 1 142 ? -11.609 0.684 25.812 1 80.38 142 PRO A O 1
ATOM 1062 N N . PHE A 1 143 ? -11.484 2.906 25.891 1 80.19 143 PHE A N 1
ATOM 1063 C CA . PHE A 1 143 ? -12.531 3.01 26.906 1 80.19 143 PHE A CA 1
ATOM 1064 C C . PHE A 1 143 ? -13.906 3.139 26.266 1 80.19 143 PHE A C 1
ATOM 1066 O O . PHE A 1 143 ? -14.914 3.248 26.953 1 80.19 143 PHE A O 1
ATOM 1073 N N . GLY A 1 144 ? -14.008 2.951 24.984 1 72 144 GLY A N 1
ATOM 1074 C CA . GLY A 1 144 ? -15.258 2.947 24.25 1 72 144 GLY A CA 1
ATOM 1075 C C . GLY A 1 144 ? -15.805 4.34 24 1 72 144 GLY A C 1
ATOM 1076 O O . GLY A 1 144 ? -15.258 5.328 24.484 1 72 144 GLY A O 1
ATOM 1077 N N . GLY A 1 145 ? -16.781 4.496 22.984 1 77.81 145 GLY A N 1
ATOM 1078 C CA . GLY A 1 145 ? -17.656 5.637 22.781 1 77.81 145 GLY A CA 1
ATOM 1079 C C . GLY A 1 145 ? -17.125 6.629 21.766 1 77.81 145 GLY A C 1
ATOM 1080 O O . GLY A 1 145 ? -17.875 7.445 21.234 1 77.81 145 GLY A O 1
ATOM 1081 N N . THR A 1 146 ? -15.781 6.695 21.719 1 87.75 146 THR A N 1
ATOM 1082 C CA . THR A 1 146 ? -15.289 7.688 20.766 1 87.75 146 THR A CA 1
ATOM 1083 C C . THR A 1 146 ? -14.367 7.039 19.734 1 87.75 146 THR A C 1
ATOM 1085 O O . THR A 1 146 ? -13.625 6.109 20.062 1 87.75 146 THR A O 1
ATOM 1088 N N . LEU A 1 147 ? -14.422 7.469 18.484 1 90 147 LEU A N 1
ATOM 1089 C CA . LEU A 1 147 ? -13.508 7.039 17.422 1 90 147 LEU A CA 1
ATOM 1090 C C . LEU A 1 147 ? -12.25 7.902 17.406 1 90 147 LEU A C 1
ATOM 1092 O O . LEU A 1 147 ? -12.336 9.133 17.438 1 90 147 LEU A O 1
ATOM 1096 N N . LEU A 1 148 ? -11.148 7.254 17.531 1 94.88 148 LEU A N 1
ATOM 1097 C CA . LEU A 1 148 ? -9.867 7.945 17.453 1 94.88 148 LEU A CA 1
ATOM 1098 C C . LEU A 1 148 ? -9.281 7.867 16.047 1 94.88 148 LEU A C 1
ATOM 1100 O O . LEU A 1 148 ? -9.352 6.82 15.398 1 94.88 148 LEU A O 1
ATOM 1104 N N . PHE A 1 149 ? -8.789 9.008 15.68 1 97.31 149 PHE A N 1
ATOM 1105 C CA . PHE A 1 149 ? -7.957 9.023 14.484 1 97.31 149 PHE A CA 1
ATOM 1106 C C . PHE A 1 149 ? -6.535 8.586 14.812 1 97.31 149 PHE A C 1
ATOM 1108 O O . PHE A 1 149 ? -5.926 9.094 15.75 1 97.31 149 PHE A O 1
ATOM 1115 N N . LYS A 1 150 ? -6.039 7.645 14.016 1 98.12 150 LYS A N 1
ATOM 1116 C CA . LYS A 1 150 ? -4.688 7.125 14.211 1 98.12 150 LYS A CA 1
ATOM 1117 C C . LYS A 1 150 ? -3.861 7.25 12.93 1 98.12 150 LYS A C 1
ATOM 1119 O O . LYS A 1 150 ? -4.371 7.02 11.828 1 98.12 150 LYS A O 1
ATOM 1124 N N . MET A 1 151 ? -2.658 7.605 13.109 1 98.62 151 MET A N 1
ATOM 1125 C CA . MET A 1 151 ? -1.68 7.703 12.031 1 98.62 151 MET A CA 1
ATOM 1126 C C . MET A 1 151 ? -0.334 7.133 12.461 1 98.62 151 MET A C 1
ATOM 1128 O O . MET A 1 151 ? 0.164 7.453 13.539 1 98.62 151 MET A O 1
ATOM 1132 N N . ASN A 1 152 ? 0.214 6.27 11.68 1 98.62 152 ASN A N 1
ATOM 1133 C CA . ASN A 1 152 ? 1.549 5.754 11.961 1 98.62 152 ASN A CA 1
ATOM 1134 C C . ASN A 1 152 ? 2.354 5.539 10.688 1 98.62 152 ASN A C 1
ATOM 1136 O O . ASN A 1 152 ? 1.787 5.457 9.594 1 98.62 152 ASN A O 1
ATOM 1140 N N . GLY A 1 153 ? 3.617 5.543 10.867 1 98.31 153 GLY A N 1
ATOM 1141 C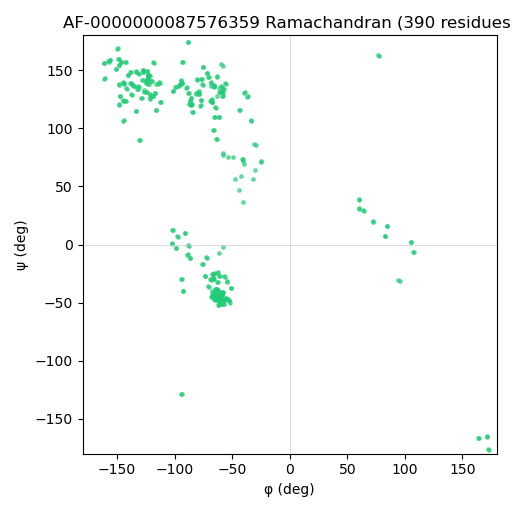 CA . GLY A 1 153 ? 4.477 5.363 9.711 1 98.31 153 GLY A CA 1
ATOM 1142 C C . GLY A 1 153 ? 5.945 5.605 10.016 1 98.31 153 GLY A C 1
ATOM 1143 O O . GLY A 1 153 ? 6.367 5.504 11.164 1 98.31 153 GLY A O 1
ATOM 1144 N N . ASN A 1 154 ? 6.621 5.742 8.906 1 98.31 154 ASN A N 1
ATOM 1145 C CA . ASN A 1 154 ? 8.07 5.93 8.961 1 98.31 154 ASN A CA 1
ATOM 1146 C C . ASN A 1 154 ? 8.516 7.086 8.062 1 98.31 154 ASN A C 1
ATOM 1148 O O . ASN A 1 154 ? 8.031 7.23 6.941 1 98.31 154 ASN A O 1
ATOM 1152 N N . ALA A 1 155 ? 9.344 7.898 8.617 1 98.06 155 ALA A N 1
ATOM 1153 C CA . ALA A 1 155 ? 9.945 9 7.871 1 98.06 155 ALA A CA 1
ATOM 1154 C C . ALA A 1 155 ? 11.469 8.906 7.879 1 98.06 155 ALA A C 1
ATOM 1156 O O . ALA A 1 155 ? 12.07 8.539 8.891 1 98.06 155 ALA A O 1
ATOM 1157 N N . VAL A 1 156 ? 12.07 9.312 6.75 1 96.56 156 VAL A N 1
ATOM 1158 C CA . VAL A 1 156 ? 13.508 9.117 6.629 1 96.56 156 VAL A CA 1
ATOM 1159 C C . VAL A 1 156 ? 14.172 10.391 6.117 1 96.56 156 VAL A C 1
ATOM 1161 O O . VAL A 1 156 ? 13.539 11.188 5.414 1 96.56 156 VAL A O 1
ATOM 1164 N N . ALA A 1 157 ? 15.367 10.609 6.535 1 96.31 157 ALA A N 1
ATOM 1165 C CA . ALA A 1 157 ? 16.266 11.617 5.973 1 96.31 157 ALA A CA 1
ATOM 1166 C C . ALA A 1 157 ? 17.469 10.961 5.305 1 96.31 157 ALA A C 1
ATOM 1168 O O . ALA A 1 157 ? 18.031 10 5.828 1 96.31 157 ALA A O 1
ATOM 1169 N N . TYR A 1 158 ? 17.766 11.547 4.18 1 93.25 158 TYR A N 1
ATOM 1170 C CA . TYR A 1 158 ? 18.859 10.953 3.424 1 93.25 158 TYR A CA 1
ATOM 1171 C C . TYR A 1 158 ? 20.172 11.633 3.764 1 93.25 158 TYR A C 1
ATOM 1173 O O . TYR A 1 158 ? 20.203 12.773 4.223 1 93.25 158 TYR A O 1
ATOM 1181 N N . GLU A 1 159 ? 21.234 10.852 3.5 1 93.38 159 GLU A N 1
ATOM 1182 C CA . GLU A 1 159 ? 22.578 11.391 3.68 1 93.38 159 GLU A CA 1
ATOM 1183 C C . GLU A 1 159 ? 22.938 12.352 2.549 1 93.38 159 GLU A C 1
ATOM 1185 O O . GLU A 1 159 ? 22.516 12.172 1.41 1 93.38 159 GLU A O 1
ATOM 1190 N N . PRO A 1 160 ? 23.828 13.32 2.812 1 93.94 160 PRO A N 1
ATOM 1191 C CA . PRO A 1 160 ? 24.328 13.672 4.145 1 93.94 160 PRO A CA 1
ATOM 1192 C C . PRO A 1 160 ? 23.328 14.484 4.953 1 93.94 160 PRO A C 1
ATOM 1194 O O . PRO A 1 160 ? 22.641 15.367 4.41 1 93.94 160 PRO A O 1
ATOM 1197 N N . LEU A 1 161 ? 23.312 14.18 6.203 1 95.44 161 LEU A N 1
ATOM 1198 C CA . LEU A 1 161 ? 22.453 14.953 7.094 1 95.44 161 LEU A CA 1
ATOM 1199 C C . LEU A 1 161 ? 23.062 16.312 7.379 1 95.44 161 LEU A C 1
ATOM 1201 O O . LEU A 1 161 ? 24.281 16.438 7.586 1 95.44 161 LEU A O 1
ATOM 1205 N N . PRO A 1 162 ? 22.203 17.266 7.344 1 93.94 162 PRO A N 1
ATOM 1206 C CA . PRO A 1 162 ? 22.734 18.578 7.766 1 93.94 162 PRO A CA 1
ATOM 1207 C C . PRO A 1 162 ? 23.297 18.547 9.18 1 93.94 162 PRO A C 1
ATOM 1209 O O . PRO A 1 162 ? 22.859 17.75 10.016 1 93.94 162 PRO A O 1
ATOM 1212 N N . SER A 1 163 ? 24.219 19.422 9.43 1 94.75 163 SER A N 1
ATOM 1213 C CA . SER A 1 163 ? 24.859 19.484 10.734 1 94.75 163 SER A CA 1
ATOM 1214 C C . SER A 1 163 ? 23.844 19.828 11.828 1 94.75 163 SER A C 1
ATOM 1216 O O . SER A 1 163 ? 24.031 19.453 12.992 1 94.75 163 SER A O 1
ATOM 1218 N N . SER A 1 1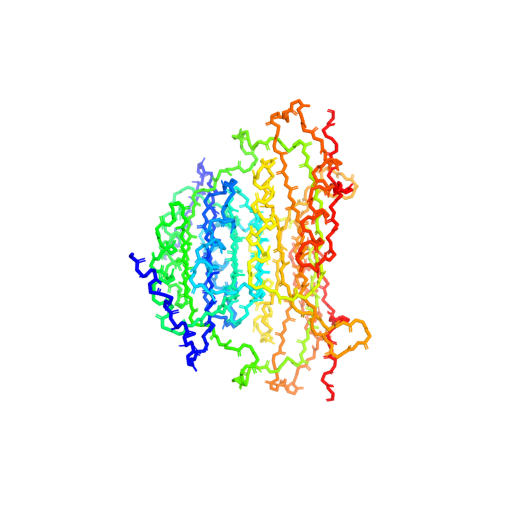64 ? 22.797 20.438 11.461 1 94.69 164 SER A N 1
ATOM 1219 C CA . SER A 1 164 ? 21.797 20.906 12.414 1 94.69 164 SER A CA 1
ATOM 1220 C C . SER A 1 164 ? 20.75 19.812 12.68 1 94.69 164 SER A C 1
ATOM 1222 O O . SER A 1 164 ? 19.844 20 13.5 1 94.69 164 SER A O 1
ATOM 1224 N N . PHE A 1 165 ? 20.984 18.703 11.984 1 96.44 165 PHE A N 1
ATOM 1225 C CA . PHE A 1 165 ? 19.969 17.656 12.133 1 96.44 165 PHE A CA 1
ATOM 1226 C C . PHE A 1 165 ? 20 17.078 13.539 1 96.44 165 PHE A C 1
ATOM 1228 O O . PHE A 1 165 ? 21.031 16.594 14 1 96.44 165 PHE A O 1
ATOM 1235 N N . ASP A 1 166 ? 18.859 17.141 14.211 1 97.25 166 ASP A N 1
ATOM 1236 C CA . ASP A 1 166 ? 18.688 16.625 15.562 1 97.25 166 ASP A CA 1
ATOM 1237 C C . ASP A 1 166 ? 17.297 16.031 15.75 1 97.25 166 ASP A C 1
ATOM 1239 O O . ASP A 1 166 ? 16.312 16.75 15.914 1 97.25 166 ASP A O 1
ATOM 1243 N N . TRP A 1 167 ? 17.234 14.766 15.812 1 97.44 167 TRP A N 1
ATOM 1244 C CA . TRP A 1 167 ? 15.93 14.117 15.844 1 97.44 167 TRP A CA 1
ATOM 1245 C C . TRP A 1 167 ? 15.188 14.445 17.141 1 97.44 167 TRP A C 1
ATOM 1247 O O . TRP A 1 167 ? 13.953 14.445 17.172 1 97.44 167 TRP A O 1
ATOM 1257 N N . LYS A 1 168 ? 15.914 14.672 18.188 1 98.12 168 LYS A N 1
ATOM 1258 C CA . LYS A 1 168 ? 15.273 15.047 19.438 1 98.12 168 LYS A CA 1
ATOM 1259 C C . LYS A 1 168 ? 14.547 16.375 19.312 1 98.12 168 LYS A C 1
ATOM 1261 O O . LYS A 1 168 ? 13.461 16.562 19.875 1 98.12 168 LYS A O 1
ATOM 1266 N N . LYS A 1 169 ? 15.164 17.297 18.688 1 97.81 169 LYS A N 1
ATOM 1267 C CA . LYS A 1 169 ? 14.516 18.562 18.406 1 97.81 169 LYS A CA 1
ATOM 1268 C C . LYS A 1 169 ? 13.281 18.391 17.531 1 97.81 169 LYS A C 1
ATOM 1270 O O . LYS A 1 169 ? 12.25 19.016 17.75 1 97.81 169 LYS A O 1
ATOM 1275 N N . ILE A 1 170 ? 13.414 17.609 16.516 1 98.12 170 ILE A N 1
ATOM 1276 C CA . ILE A 1 170 ? 12.297 17.297 15.617 1 98.12 170 ILE A CA 1
ATOM 1277 C C . ILE A 1 170 ? 11.141 16.703 16.422 1 98.12 170 ILE A C 1
ATOM 1279 O O . ILE A 1 170 ? 9.992 17.125 16.281 1 98.12 170 ILE A O 1
ATOM 1283 N N . ARG A 1 171 ? 11.5 15.766 17.234 1 98.5 171 ARG A N 1
ATOM 1284 C CA . ARG A 1 171 ? 10.508 15.148 18.109 1 98.5 171 ARG A CA 1
ATOM 1285 C C . ARG A 1 171 ? 9.789 16.188 18.953 1 98.5 171 ARG A C 1
ATOM 1287 O O . ARG A 1 171 ? 8.562 16.172 19.062 1 98.5 171 ARG A O 1
ATOM 1294 N N . ALA A 1 172 ? 10.523 17.062 19.516 1 98.38 172 ALA A N 1
ATOM 1295 C CA . ALA A 1 172 ? 9.945 18.109 20.344 1 98.38 172 ALA A CA 1
ATOM 1296 C C . ALA A 1 172 ? 8.969 18.969 19.547 1 98.38 172 ALA A C 1
ATOM 1298 O O . ALA A 1 172 ? 7.879 19.281 20.031 1 98.38 172 ALA A O 1
ATOM 1299 N N . ASP A 1 173 ? 9.328 19.312 18.391 1 98 173 ASP A N 1
ATOM 1300 C CA . ASP A 1 173 ? 8.461 20.109 17.516 1 98 173 ASP A CA 1
ATOM 1301 C C . ASP A 1 173 ? 7.184 19.359 17.172 1 98 173 ASP A C 1
ATOM 1303 O O . ASP A 1 173 ? 6.098 19.938 17.141 1 98 173 ASP A O 1
ATOM 1307 N N . ILE A 1 174 ? 7.312 18.109 16.891 1 98.25 174 ILE A N 1
ATOM 1308 C CA . ILE A 1 174 ? 6.188 17.266 16.5 1 98.25 174 ILE A CA 1
ATOM 1309 C C . ILE A 1 174 ? 5.238 17.094 17.688 1 98.25 174 ILE A C 1
ATOM 1311 O O . ILE A 1 174 ? 4.016 17.125 17.516 1 98.25 174 ILE A O 1
ATOM 1315 N N . ILE A 1 175 ? 5.844 16.906 18.828 1 98.12 175 ILE A N 1
ATOM 1316 C CA . ILE A 1 175 ? 5.039 16.781 20.031 1 98.12 175 ILE A CA 1
ATOM 1317 C C . ILE A 1 175 ? 4.262 18.062 20.281 1 98.12 175 ILE A C 1
ATOM 1319 O O . ILE A 1 175 ? 3.07 18.031 20.609 1 98.12 175 ILE A O 1
ATOM 1323 N N . GLU A 1 176 ? 4.883 19.141 20.141 1 98.25 176 GLU A N 1
ATOM 1324 C CA . GLU A 1 176 ? 4.215 20.438 20.281 1 98.25 176 GLU A CA 1
ATOM 1325 C C . GLU A 1 176 ? 3.086 20.594 19.266 1 98.25 176 GLU A C 1
ATOM 1327 O O . GLU A 1 176 ? 2.008 21.078 19.594 1 98.25 176 GLU A O 1
ATOM 1332 N N . LEU A 1 177 ? 3.365 20.219 18.062 1 97.88 177 LEU A N 1
ATOM 1333 C CA . LEU A 1 177 ? 2.332 20.203 17.031 1 97.88 177 LEU A CA 1
ATOM 1334 C C . LEU A 1 177 ? 1.113 19.406 17.484 1 97.88 177 LEU A C 1
ATOM 1336 O O . LEU A 1 177 ? -0.022 19.859 17.328 1 97.88 177 LEU A O 1
ATOM 1340 N N . GLY A 1 178 ? 1.348 18.234 18.016 1 97.81 178 GLY A N 1
ATOM 1341 C CA . GLY A 1 178 ? 0.274 17.375 18.5 1 97.81 178 GLY A CA 1
ATOM 1342 C C . GLY A 1 178 ? -0.576 18.047 19.562 1 97.81 178 GLY A C 1
ATOM 1343 O O . GLY A 1 178 ? -1.801 17.891 19.562 1 97.81 178 GLY A O 1
ATOM 1344 N N . GLU A 1 179 ? 0.055 18.734 20.438 1 96.62 179 GLU A N 1
ATOM 1345 C CA . GLU A 1 179 ? -0.666 19.453 21.484 1 96.62 179 GLU A CA 1
ATOM 1346 C C . GLU A 1 179 ? -1.644 20.469 20.875 1 96.62 179 GLU A C 1
ATOM 1348 O O . GLU A 1 179 ? -2.791 20.562 21.328 1 96.62 179 GLU A O 1
ATOM 1353 N N . GLY A 1 180 ? -1.207 21.094 19.906 1 96.25 180 GLY A N 1
ATOM 1354 C CA . GLY A 1 180 ? -2.061 22.062 19.219 1 96.25 180 GLY A CA 1
ATOM 1355 C C . GLY A 1 180 ? -3.223 21.422 18.5 1 96.25 180 GLY A C 1
ATOM 1356 O O . GLY A 1 180 ? -4.254 22.047 18.266 1 96.25 180 GLY A O 1
ATOM 1357 N N . LEU A 1 181 ? -3.109 20.172 18.125 1 96 181 LEU A N 1
ATOM 1358 C CA . LEU A 1 181 ? -4.109 19.438 17.344 1 96 181 LEU A CA 1
ATOM 1359 C C . LEU A 1 181 ? -4.973 18.578 18.266 1 96 181 LEU A C 1
ATOM 1361 O O . LEU A 1 181 ? -5.863 17.859 17.797 1 96 181 LEU A O 1
ATOM 1365 N N . ASN A 1 182 ? -4.656 18.578 19.578 1 94.81 182 ASN A N 1
ATOM 1366 C CA . ASN A 1 182 ? -5.297 17.672 20.531 1 94.81 182 ASN A CA 1
ATOM 1367 C C . ASN A 1 182 ? -5.059 16.203 20.172 1 94.81 182 ASN A C 1
ATOM 1369 O O . ASN A 1 182 ? -5.984 15.398 20.203 1 94.81 182 ASN A O 1
ATOM 1373 N N . CYS A 1 183 ? -3.83 15.977 19.703 1 97.38 183 CYS A N 1
ATOM 1374 C CA . CYS A 1 183 ? -3.385 14.625 19.375 1 97.38 183 CYS A CA 1
ATOM 1375 C C . CYS A 1 183 ? -2.123 14.273 20.156 1 97.38 183 CYS A C 1
ATOM 1377 O O . CYS A 1 183 ? -1.305 15.141 20.453 1 97.38 183 CYS A O 1
ATOM 1379 N N . ASP A 1 184 ? -2.051 13.031 20.5 1 97.81 184 ASP A N 1
ATOM 1380 C CA . ASP A 1 184 ? -0.795 12.484 21 1 97.81 184 ASP A CA 1
ATOM 1381 C C . ASP A 1 184 ? 0.093 12.008 19.859 1 97.81 184 ASP A C 1
ATOM 1383 O O . ASP A 1 184 ? -0.325 11.172 19.047 1 97.81 184 ASP A O 1
ATOM 1387 N N . ILE A 1 185 ? 1.278 12.57 19.766 1 98.44 185 ILE A N 1
ATOM 1388 C CA . ILE A 1 185 ? 2.197 12.148 18.703 1 98.44 185 ILE A CA 1
ATOM 1389 C C . ILE A 1 185 ? 3.508 11.672 19.328 1 98.44 185 ILE A C 1
ATOM 1391 O O . ILE A 1 185 ? 3.996 12.258 20.297 1 98.44 185 ILE A O 1
ATOM 1395 N N . ASP A 1 186 ? 4.004 10.648 18.828 1 98.12 186 ASP A N 1
ATOM 1396 C CA . ASP A 1 186 ? 5.344 10.18 19.172 1 98.12 186 ASP A CA 1
ATOM 1397 C C . ASP A 1 186 ? 6.211 10.039 17.922 1 98.12 186 ASP A C 1
ATOM 1399 O O . ASP A 1 186 ? 5.699 9.828 16.828 1 98.12 186 ASP A O 1
ATOM 1403 N N . PHE A 1 187 ? 7.477 10.234 18.078 1 98.56 187 PHE A N 1
ATOM 1404 C CA . PHE A 1 187 ? 8.484 10.133 17.031 1 98.56 187 PHE A CA 1
ATOM 1405 C C . PHE A 1 187 ? 9.812 9.648 17.609 1 98.56 187 PHE A C 1
ATOM 1407 O O . PHE A 1 187 ? 10.359 10.266 18.531 1 98.56 187 PHE A O 1
ATOM 1414 N N . LYS A 1 188 ? 10.266 8.57 17.125 1 97.94 188 LYS A N 1
ATOM 1415 C CA . LYS A 1 188 ? 11.492 7.988 17.656 1 97.94 188 LYS A CA 1
ATOM 1416 C C . LYS A 1 188 ? 12.273 7.254 16.578 1 97.94 188 LYS A C 1
ATOM 1418 O O . LYS A 1 188 ? 11.703 6.824 15.57 1 97.94 188 LYS A O 1
ATOM 1423 N N . PRO A 1 189 ? 13.57 7.16 16.797 1 97.75 189 PRO A N 1
ATOM 1424 C CA . PRO A 1 189 ? 14.359 6.41 15.82 1 97.75 189 PRO A CA 1
ATOM 1425 C C . PRO A 1 189 ? 13.859 4.984 15.617 1 97.75 189 PRO A C 1
ATOM 1427 O O . PRO A 1 189 ? 13.438 4.332 16.578 1 97.75 189 PRO A O 1
ATOM 1430 N N . ASP A 1 190 ? 13.859 4.598 14.375 1 95.38 190 ASP A N 1
ATOM 1431 C CA . ASP A 1 190 ? 13.484 3.236 14.008 1 95.38 190 ASP A CA 1
ATOM 1432 C C . ASP A 1 190 ? 14.477 2.221 14.562 1 95.38 190 ASP A C 1
ATOM 1434 O O . ASP A 1 190 ? 15.664 2.252 14.219 1 95.38 190 ASP A O 1
ATOM 1438 N N . PRO A 1 191 ? 14.094 1.352 15.375 1 86.69 191 PRO A N 1
ATOM 1439 C CA . PRO A 1 191 ? 15.031 0.39 15.961 1 86.69 191 PRO A CA 1
ATOM 1440 C C . PRO A 1 191 ? 15.617 -0.564 14.922 1 86.69 191 PRO A C 1
ATOM 1442 O O . PRO A 1 191 ? 16.672 -1.149 15.148 1 86.69 191 PRO A O 1
ATOM 1445 N N . GLU A 1 192 ? 14.922 -0.767 13.867 1 73.81 192 GLU A N 1
ATOM 1446 C CA . GLU A 1 192 ? 15.367 -1.715 12.852 1 73.81 192 GLU A CA 1
ATOM 1447 C C . GLU A 1 192 ? 16.266 -1.039 11.828 1 73.81 192 GLU A C 1
ATOM 1449 O O . GLU A 1 192 ? 16.828 -1.704 10.953 1 73.81 192 GLU A O 1
ATOM 1454 N N . ALA A 1 193 ? 16.391 0.258 11.875 1 66.62 193 ALA A N 1
ATOM 1455 C CA . ALA A 1 193 ? 17.234 0.954 10.898 1 66.62 193 ALA A CA 1
ATOM 1456 C C . ALA A 1 193 ? 18.703 0.579 11.078 1 66.62 193 ALA A C 1
ATOM 1458 O O . ALA A 1 193 ? 19.219 0.568 12.195 1 66.62 193 ALA A O 1
ATOM 1459 N N . LYS A 1 194 ? 19.266 -0.157 10.164 1 52.97 194 LYS A N 1
ATOM 1460 C CA . LYS A 1 194 ? 20.672 -0.519 10.258 1 52.97 194 LYS A CA 1
ATOM 1461 C C . LYS A 1 194 ? 21.562 0.722 10.242 1 52.97 194 LYS A C 1
ATOM 1463 O O . LYS A 1 194 ? 21.359 1.631 9.438 1 52.97 194 LYS A O 1
ATOM 1468 N N . THR A 1 195 ? 22.203 1.032 11.445 1 38.25 195 THR A N 1
ATOM 1469 C CA . THR A 1 195 ? 23.172 2.104 11.641 1 38.25 195 THR A CA 1
ATOM 1470 C C . THR A 1 195 ? 24.188 2.141 10.492 1 38.25 195 THR A C 1
ATOM 1472 O O . THR A 1 195 ? 24.703 1.102 10.086 1 38.25 195 THR A O 1
ATOM 1475 N N . PRO A 1 196 ? 24.234 3.207 9.695 1 32.5 196 PRO A N 1
ATOM 1476 C CA . PRO A 1 196 ? 25.391 3.174 8.781 1 32.5 196 PRO A CA 1
ATOM 1477 C C . PRO A 1 196 ? 26.656 2.654 9.461 1 32.5 196 PRO A C 1
ATOM 1479 O O . PRO A 1 196 ? 26.875 2.895 10.648 1 32.5 196 PRO A O 1
ATOM 1482 N N . PRO A 1 197 ? 27.297 1.694 8.781 1 28.42 197 PRO A N 1
ATOM 1483 C CA . PRO A 1 197 ? 28.578 1.365 9.391 1 28.42 197 PRO A CA 1
ATOM 1484 C C . PRO A 1 197 ? 29.422 2.604 9.719 1 28.42 197 PRO A C 1
ATOM 1486 O O . PRO A 1 197 ? 29.281 3.635 9.055 1 28.42 197 PRO A O 1
ATOM 1489 N N . MET B 1 1 ? -12.961 45.031 0.811 1 24.72 1 MET B N 1
ATOM 1490 C CA . MET B 1 1 ? -13.047 43.906 -0.108 1 24.72 1 MET B CA 1
ATOM 1491 C C . MET B 1 1 ? -13.531 42.656 0.614 1 24.72 1 MET B C 1
ATOM 1493 O O . MET B 1 1 ? -12.914 42.188 1.58 1 24.72 1 MET B O 1
ATOM 1497 N N . LEU B 1 2 ? -14.812 42.406 0.751 1 27.95 2 LEU B N 1
ATOM 1498 C CA . LEU B 1 2 ? -15.531 41.406 1.544 1 27.95 2 LEU B CA 1
ATOM 1499 C C . LEU B 1 2 ? -15.094 40 1.163 1 27.95 2 LEU B C 1
ATOM 1501 O O . LEU B 1 2 ? -15.258 39.594 0.013 1 27.95 2 LEU B O 1
ATOM 1505 N N . VAL B 1 3 ? -13.938 39.562 1.617 1 32.91 3 VAL B N 1
ATOM 1506 C CA . VAL B 1 3 ? -13.609 38.156 1.392 1 32.91 3 VAL B CA 1
ATOM 1507 C C . VAL B 1 3 ? -14.844 37.312 1.621 1 32.91 3 VAL B C 1
ATOM 1509 O O . VAL B 1 3 ? -15.398 37.281 2.723 1 32.91 3 VAL B O 1
ATOM 1512 N N . GLY B 1 4 ? -15.805 37.344 0.691 1 34.91 4 GLY B N 1
ATOM 1513 C CA . GLY B 1 4 ? -16.984 36.5 0.729 1 34.91 4 GLY B CA 1
ATOM 1514 C C . GLY B 1 4 ? -16.719 35.156 1.384 1 34.91 4 GLY B C 1
ATOM 1515 O O . GLY B 1 4 ? -15.797 34.438 1 1 34.91 4 GLY B O 1
ATOM 1516 N N . THR B 1 5 ? -16.828 35.094 2.615 1 38.16 5 THR B N 1
ATOM 1517 C CA . THR B 1 5 ? -16.875 33.844 3.363 1 38.16 5 THR B CA 1
ATOM 1518 C C . THR B 1 5 ? -17.734 32.812 2.627 1 38.16 5 THR B C 1
ATOM 1520 O O . THR B 1 5 ? -18.906 33.062 2.33 1 38.16 5 THR B O 1
ATOM 1523 N N . VAL B 1 6 ? -17.25 32.219 1.444 1 40.62 6 VAL B N 1
ATOM 1524 C CA . VAL B 1 6 ? -17.969 31.094 0.844 1 40.62 6 VAL B CA 1
ATOM 1525 C C . VAL B 1 6 ? -18.781 30.359 1.918 1 40.62 6 VAL B C 1
ATOM 1527 O O . VAL B 1 6 ? -18.219 29.953 2.943 1 40.62 6 VAL B O 1
ATOM 1530 N N . SER B 1 7 ? -19.797 30.891 2.385 1 43.25 7 SER B N 1
ATOM 1531 C CA . SER B 1 7 ? -20.75 30.156 3.213 1 43.25 7 SER B CA 1
ATOM 1532 C C . SER B 1 7 ? -20.797 28.688 2.826 1 43.25 7 SER B C 1
ATOM 1534 O O . SER B 1 7 ? -21.156 28.344 1.695 1 43.25 7 SER B O 1
ATOM 1536 N N . LEU B 1 8 ? -19.719 27.734 2.938 1 49.41 8 LEU B N 1
ATOM 1537 C CA . LEU B 1 8 ? -19.484 26.312 2.67 1 49.41 8 LEU B CA 1
ATOM 1538 C C . LEU B 1 8 ? -20.672 25.469 3.086 1 49.41 8 LEU B C 1
ATOM 1540 O O . LEU B 1 8 ? -20.75 25 4.227 1 49.41 8 LEU B O 1
ATOM 1544 N N . ASP B 1 9 ? -21.781 25.859 2.953 1 60.66 9 ASP B N 1
ATOM 1545 C CA . ASP B 1 9 ? -22.891 24.953 3.242 1 60.66 9 ASP B CA 1
ATOM 1546 C C . ASP B 1 9 ? -22.766 23.656 2.463 1 60.66 9 ASP B C 1
ATOM 1548 O O . ASP B 1 9 ? -23 23.625 1.251 1 60.66 9 ASP B O 1
ATOM 1552 N N . CYS B 1 10 ? -21.922 22.797 2.826 1 76.75 10 CYS B N 1
ATOM 1553 C CA . CYS B 1 10 ? -21.828 21.469 2.24 1 76.75 10 CYS B CA 1
ATOM 1554 C C . CYS B 1 10 ? -23.094 20.656 2.518 1 76.75 10 CYS B C 1
ATOM 1556 O O . CYS B 1 10 ? -23.359 20.266 3.656 1 76.75 10 CYS B O 1
ATOM 1558 N N . SER B 1 11 ? -24.094 20.703 1.625 1 78.19 11 SER B N 1
ATOM 1559 C CA . SER B 1 11 ? -25.359 19.984 1.797 1 78.19 11 SER B CA 1
ATOM 1560 C C . SER B 1 11 ? -25.156 18.469 1.732 1 78.19 11 SER B C 1
ATOM 1562 O O . SER B 1 11 ? -25.938 17.719 2.316 1 78.19 11 SER B O 1
ATOM 1564 N N . LEU B 1 12 ? -24.094 18.031 0.952 1 86.69 12 LEU B N 1
ATOM 1565 C CA . LEU B 1 12 ? -23.844 16.609 0.801 1 86.69 12 LEU B CA 1
ATOM 1566 C C . LEU B 1 12 ? -22.359 16.312 0.782 1 86.69 12 LEU B C 1
ATOM 1568 O O . LEU B 1 12 ? -21.609 16.906 0.004 1 86.69 12 LEU B O 1
ATOM 1572 N N . THR B 1 13 ? -21.891 15.445 1.69 1 89.06 13 THR B N 1
ATOM 1573 C CA . THR B 1 13 ? -20.5 15.023 1.73 1 89.06 13 THR B CA 1
ATOM 1574 C C . THR B 1 13 ? -20.281 13.797 0.852 1 89.06 13 THR B C 1
ATOM 1576 O O . THR B 1 13 ? -21.141 12.922 0.777 1 89.06 13 THR B O 1
ATOM 1579 N N . ALA B 1 14 ? -19.234 13.836 0.109 1 88.94 14 ALA B N 1
ATOM 1580 C CA . ALA B 1 14 ? -18.891 12.695 -0.734 1 88.94 14 ALA B CA 1
ATOM 1581 C C . ALA B 1 14 ? -17.531 12.133 -0.348 1 88.94 14 ALA B C 1
ATOM 1583 O O . ALA B 1 14 ? -16.719 12.812 0.297 1 88.94 14 ALA B O 1
ATOM 1584 N N . GLN B 1 15 ? -17.375 10.836 -0.708 1 92.19 15 GLN B N 1
ATOM 1585 C CA . GLN B 1 15 ? -16.109 10.164 -0.502 1 92.19 15 GLN B CA 1
ATOM 1586 C C . GLN B 1 15 ? -15.445 9.82 -1.834 1 92.19 15 GLN B C 1
ATOM 1588 O O . GLN B 1 15 ? -16.125 9.414 -2.781 1 92.19 15 GLN B O 1
ATOM 1593 N N . SER B 1 16 ? -14.195 10.016 -1.838 1 93.69 16 SER B N 1
ATOM 1594 C CA . SER B 1 16 ? -13.414 9.695 -3.029 1 93.69 16 SER B CA 1
ATOM 1595 C C . SER B 1 16 ? -12.133 8.945 -2.67 1 93.69 16 SER B C 1
ATOM 1597 O O . SER B 1 16 ? -11.484 9.266 -1.674 1 93.69 16 SER B O 1
ATOM 1599 N N . ASN B 1 17 ? -11.844 7.895 -3.465 1 96.12 17 ASN B N 1
ATOM 1600 C CA . ASN B 1 17 ? -10.531 7.262 -3.414 1 96.12 17 ASN B CA 1
ATOM 1601 C C . ASN B 1 17 ? -9.531 7.977 -4.32 1 96.12 17 ASN B C 1
ATOM 1603 O O . ASN B 1 17 ? -9.789 8.164 -5.512 1 96.12 17 ASN B O 1
ATOM 1607 N N . ILE B 1 18 ? -8.438 8.352 -3.744 1 97.94 18 ILE B N 1
ATOM 1608 C CA . ILE B 1 18 ? -7.379 9.016 -4.492 1 97.94 18 ILE B CA 1
ATOM 1609 C C . ILE B 1 18 ? -6.109 8.172 -4.445 1 97.94 18 ILE B C 1
ATOM 1611 O O . ILE B 1 18 ? -5.645 7.801 -3.365 1 97.94 18 ILE B O 1
ATOM 1615 N N . SER B 1 19 ? -5.555 7.902 -5.633 1 98.25 19 SER B N 1
ATOM 1616 C CA . SER B 1 19 ? -4.375 7.047 -5.699 1 98.25 19 SER B CA 1
ATOM 1617 C C . SER B 1 19 ? -3.275 7.688 -6.539 1 98.25 19 SER B C 1
ATOM 1619 O O . SER B 1 19 ? -3.191 7.453 -7.746 1 98.25 19 SER B O 1
ATOM 1621 N N . PRO B 1 20 ? -2.428 8.445 -5.922 1 98.56 20 PRO B N 1
ATOM 1622 C CA . PRO B 1 20 ? -1.239 8.945 -6.617 1 98.56 20 PRO B CA 1
ATOM 1623 C C . PRO B 1 20 ? -0.118 7.91 -6.684 1 98.56 20 PRO B C 1
ATOM 1625 O O . PRO B 1 20 ? 0.089 7.156 -5.73 1 98.56 20 PRO B O 1
ATOM 1628 N N . VAL B 1 21 ? 0.558 7.875 -7.801 1 98.06 21 VAL B N 1
ATOM 1629 C CA . VAL B 1 21 ? 1.751 7.051 -7.961 1 98.06 21 VAL B CA 1
ATOM 1630 C C . VAL B 1 21 ? 2.766 7.777 -8.836 1 98.06 21 VAL B C 1
ATOM 1632 O O . VAL B 1 21 ? 2.395 8.438 -9.812 1 98.06 21 VAL B O 1
ATOM 1635 N N . GLY B 1 22 ? 3.986 7.703 -8.477 1 96.38 22 GLY B N 1
ATOM 1636 C CA . GLY B 1 22 ? 5.043 8.305 -9.273 1 96.38 22 GLY B CA 1
ATOM 1637 C C . GLY B 1 22 ? 6.402 8.25 -8.602 1 96.38 22 GLY B C 1
ATOM 1638 O O . GLY B 1 22 ? 6.555 7.641 -7.543 1 96.38 22 GLY B O 1
ATOM 1639 N N . ALA B 1 23 ? 7.359 8.867 -9.297 1 94.12 23 ALA B N 1
ATOM 1640 C CA . ALA B 1 23 ? 8.695 8.945 -8.719 1 94.12 23 ALA B CA 1
ATOM 1641 C C . ALA B 1 23 ? 8.664 9.672 -7.371 1 94.12 23 ALA B C 1
ATOM 1643 O O . ALA B 1 23 ? 8.047 10.734 -7.242 1 94.12 23 ALA B O 1
ATOM 1644 N N . ASP B 1 24 ? 9.305 9.039 -6.418 1 93.06 24 ASP B N 1
ATOM 1645 C CA . ASP B 1 24 ? 9.258 9.57 -5.059 1 93.06 24 ASP B CA 1
ATOM 1646 C C . ASP B 1 24 ? 10.086 10.844 -4.941 1 93.06 24 ASP B C 1
ATOM 1648 O O . ASP B 1 24 ? 11.094 11.008 -5.637 1 93.06 24 ASP B O 1
ATOM 1652 N N . ARG B 1 25 ? 9.633 11.688 -4.102 1 90.94 25 ARG B N 1
ATOM 1653 C CA . ARG B 1 25 ? 10.297 12.922 -3.693 1 90.94 25 ARG B CA 1
ATOM 1654 C C . ARG B 1 25 ? 9.727 13.445 -2.379 1 90.94 25 ARG B C 1
ATOM 1656 O O . ARG B 1 25 ? 8.594 13.109 -2.016 1 90.94 25 ARG B O 1
ATOM 1663 N N . PRO B 1 26 ? 10.523 14.227 -1.677 1 90.81 26 PRO B N 1
ATOM 1664 C CA . PRO B 1 26 ? 9.969 14.836 -0.462 1 90.81 26 PRO B CA 1
ATOM 1665 C C . PRO B 1 26 ? 8.773 15.742 -0.747 1 90.81 26 PRO B C 1
ATOM 1667 O O . PRO B 1 26 ? 8.797 16.516 -1.71 1 90.81 26 PRO B O 1
ATOM 1670 N N . GLY B 1 27 ? 7.684 15.523 0.043 1 95.88 27 GLY B N 1
ATOM 1671 C CA . GLY B 1 27 ? 6.609 16.5 -0.009 1 95.88 27 GLY B CA 1
ATOM 1672 C C . GLY B 1 27 ? 5.391 16.016 -0.767 1 95.88 27 GLY B C 1
ATOM 1673 O O . GLY B 1 27 ? 4.387 16.719 -0.86 1 95.88 27 GLY B O 1
ATOM 1674 N N . ILE B 1 28 ? 5.359 14.836 -1.259 1 97.38 28 ILE B N 1
ATOM 1675 C CA . ILE B 1 28 ? 4.242 14.352 -2.062 1 97.38 28 ILE B CA 1
ATOM 1676 C C . ILE B 1 28 ? 2.967 14.344 -1.224 1 97.38 28 ILE B C 1
ATOM 1678 O O . ILE B 1 28 ? 1.948 14.906 -1.63 1 97.38 28 ILE B O 1
ATOM 1682 N N . VAL B 1 29 ? 3.014 13.719 -0.039 1 98.19 29 VAL B N 1
ATOM 1683 C CA . VAL B 1 29 ? 1.821 13.633 0.798 1 98.19 29 VAL B CA 1
ATOM 1684 C C . VAL B 1 29 ? 1.401 15.023 1.249 1 98.19 29 VAL B C 1
ATOM 1686 O O . VAL B 1 29 ? 0.211 15.352 1.26 1 98.19 29 VAL B O 1
ATOM 1689 N N . LYS B 1 30 ? 2.367 15.812 1.551 1 97.88 30 LYS B N 1
ATOM 1690 C CA . LYS B 1 30 ? 2.1 17.203 1.906 1 97.88 30 LYS B CA 1
ATOM 1691 C C . LYS B 1 30 ? 1.333 17.922 0.796 1 97.88 30 LYS B C 1
ATOM 1693 O O . LYS B 1 30 ? 0.333 18.594 1.057 1 97.88 30 LYS B O 1
ATOM 1698 N N . ASP B 1 31 ? 1.771 17.781 -0.408 1 98.12 31 ASP B N 1
ATOM 1699 C CA . ASP B 1 31 ? 1.168 18.453 -1.55 1 98.12 31 ASP B CA 1
ATOM 1700 C C . ASP B 1 31 ? -0.269 18 -1.771 1 98.12 31 ASP B C 1
ATOM 1702 O O . ASP B 1 31 ? -1.17 18.812 -1.968 1 98.12 31 ASP B O 1
ATOM 1706 N N . ILE B 1 32 ? -0.506 16.703 -1.7 1 98.44 32 ILE B N 1
ATOM 1707 C CA . ILE B 1 32 ? -1.825 16.125 -1.926 1 98.44 32 ILE B CA 1
ATOM 1708 C C . ILE B 1 32 ? -2.783 16.578 -0.825 1 98.44 32 ILE B C 1
ATOM 1710 O O . ILE B 1 32 ? -3.889 17.047 -1.107 1 98.44 32 ILE B O 1
ATOM 1714 N N . THR B 1 33 ? -2.316 16.484 0.408 1 98.31 33 THR B N 1
ATOM 1715 C CA . THR B 1 33 ? -3.197 16.766 1.535 1 98.31 33 THR B CA 1
ATOM 1716 C C . THR B 1 33 ? -3.453 18.266 1.656 1 98.31 33 THR B C 1
ATOM 1718 O O . THR B 1 33 ? -4.5 18.688 2.156 1 98.31 33 THR B O 1
ATOM 1721 N N . SER B 1 34 ? -2.51 19.062 1.184 1 98.25 34 SER B N 1
ATOM 1722 C CA . SER B 1 34 ? -2.727 20.5 1.128 1 98.25 34 SER B CA 1
ATOM 1723 C C . SER B 1 34 ? -3.936 20.844 0.264 1 98.25 34 SER B C 1
ATOM 1725 O O . SER B 1 34 ? -4.781 21.656 0.661 1 98.25 34 SER B O 1
ATOM 1727 N N . ILE B 1 35 ? -4.004 20.25 -0.875 1 98.5 35 ILE B N 1
ATOM 1728 C CA . ILE B 1 35 ? -5.109 20.5 -1.798 1 98.5 35 ILE B CA 1
ATOM 1729 C C . ILE B 1 35 ? -6.422 20.062 -1.154 1 98.5 35 ILE B C 1
ATOM 1731 O O . ILE B 1 35 ? -7.422 20.781 -1.218 1 98.5 35 ILE B O 1
ATOM 1735 N N . VAL B 1 36 ? -6.43 18.922 -0.49 1 98.31 36 VAL B N 1
ATOM 1736 C CA . VAL B 1 36 ? -7.629 18.359 0.128 1 98.31 36 VAL B CA 1
ATOM 1737 C C . VAL B 1 36 ? -8.148 19.328 1.195 1 98.31 36 VAL B C 1
ATOM 1739 O O . VAL B 1 36 ? -9.328 19.688 1.191 1 98.31 36 VAL B O 1
ATOM 1742 N N . VAL B 1 37 ? -7.281 19.766 2.068 1 97.62 37 VAL B N 1
ATOM 1743 C CA . VAL B 1 37 ? -7.707 20.594 3.193 1 97.62 37 VAL B CA 1
ATOM 1744 C C . VAL B 1 37 ? -8.117 21.984 2.693 1 97.62 37 VAL B C 1
ATOM 1746 O O . VAL B 1 37 ? -9.062 22.578 3.211 1 97.62 37 VAL B O 1
ATOM 1749 N N . GLN B 1 38 ? -7.438 22.516 1.686 1 97.62 38 GLN B N 1
ATOM 1750 C CA . GLN B 1 38 ? -7.773 23.828 1.116 1 97.62 38 GLN B CA 1
ATOM 1751 C C . GLN B 1 38 ? -9.188 23.828 0.545 1 97.62 38 GLN B C 1
ATOM 1753 O O . GLN B 1 38 ? -9.859 24.859 0.546 1 97.62 38 GLN B O 1
ATOM 1758 N N . LEU B 1 39 ? -9.625 22.703 0.15 1 97.25 39 LEU B N 1
ATOM 1759 C CA . LEU B 1 39 ? -10.953 22.578 -0.451 1 97.25 39 LEU B CA 1
ATOM 1760 C C . LEU B 1 39 ? -11.984 22.125 0.579 1 97.25 39 LEU B C 1
ATOM 1762 O O . LEU B 1 39 ? -13.109 21.781 0.224 1 97.25 39 LEU B O 1
ATOM 1766 N N . GLY B 1 40 ? -11.508 22.078 1.817 1 96.25 40 GLY B N 1
ATOM 1767 C CA . GLY B 1 40 ? -12.406 21.734 2.908 1 96.25 40 GLY B CA 1
ATOM 1768 C C . GLY B 1 40 ? -12.578 20.25 3.102 1 96.25 40 GLY B C 1
ATOM 1769 O O . GLY B 1 40 ? -13.547 19.797 3.727 1 96.25 40 GLY B O 1
ATOM 1770 N N . GLY B 1 41 ? -11.688 19.5 2.521 1 97.19 41 GLY B N 1
ATOM 1771 C CA . GLY B 1 41 ? -11.773 18.047 2.652 1 97.19 41 GLY B CA 1
ATOM 1772 C C . GLY B 1 41 ? -11.039 17.516 3.865 1 97.19 41 GLY B C 1
ATOM 1773 O O . GLY B 1 41 ? -10.367 18.281 4.574 1 97.19 41 GLY B O 1
ATOM 1774 N N . ASN B 1 42 ? -11.219 16.219 4.047 1 97.31 42 ASN B N 1
ATOM 1775 C CA . ASN B 1 42 ? -10.602 15.508 5.16 1 97.31 42 ASN B CA 1
ATOM 1776 C C . ASN B 1 42 ? -10.031 14.156 4.715 1 97.31 42 ASN B C 1
ATOM 1778 O O . ASN B 1 42 ? -10.664 13.438 3.941 1 97.31 42 ASN B O 1
ATOM 1782 N N . ILE B 1 43 ? -8.828 13.875 5.238 1 97.81 43 ILE B N 1
ATOM 1783 C CA . ILE B 1 43 ? -8.211 12.586 4.949 1 97.81 43 ILE B CA 1
ATOM 1784 C C . ILE B 1 43 ? -8.711 11.539 5.945 1 97.81 43 ILE B C 1
ATOM 1786 O O . ILE B 1 43 ? -8.586 11.719 7.156 1 97.81 43 ILE B O 1
ATOM 1790 N N . GLY B 1 44 ? -9.32 10.484 5.445 1 96.25 44 GLY B N 1
ATOM 1791 C CA . GLY B 1 44 ? -9.688 9.336 6.258 1 96.25 44 GLY B CA 1
ATOM 1792 C C . GLY B 1 44 ? -8.641 8.234 6.246 1 96.25 44 GLY B C 1
ATOM 1793 O O . GLY B 1 44 ? -7.453 8.5 6.453 1 96.25 44 GLY B O 1
ATOM 1794 N N . GLU B 1 45 ? -9.086 7.043 5.961 1 96 45 GLU B N 1
ATOM 1795 C CA . GLU B 1 45 ? -8.148 5.922 5.875 1 96 45 GLU B CA 1
ATOM 1796 C C . GLU B 1 45 ? -7.223 6.07 4.672 1 96 45 GLU B C 1
ATOM 1798 O O . GLU B 1 45 ? -7.66 6.453 3.586 1 96 45 GLU B O 1
ATOM 1803 N N . SER B 1 46 ? -6.004 5.734 4.906 1 97.56 46 SER B N 1
ATOM 1804 C CA . SER B 1 46 ? -5.027 5.852 3.832 1 97.56 46 SER B CA 1
ATOM 1805 C C . SER B 1 46 ? -3.84 4.918 4.059 1 97.56 46 SER B C 1
ATOM 1807 O O . SER B 1 46 ? -3.629 4.434 5.172 1 97.56 46 SER B O 1
ATOM 1809 N N . ARG B 1 47 ? -3.158 4.641 2.982 1 97.12 47 ARG B N 1
ATOM 1810 C CA . ARG B 1 47 ? -1.928 3.855 2.996 1 97.12 47 ARG B CA 1
ATOM 1811 C C . ARG B 1 47 ? -0.948 4.355 1.939 1 97.12 47 ARG B C 1
ATOM 1813 O O . ARG B 1 47 ? -1.311 4.508 0.771 1 97.12 47 ARG B O 1
ATOM 1820 N N . SER B 1 48 ? 0.168 4.676 2.377 1 97.5 48 SER B N 1
ATOM 1821 C CA . SER B 1 48 ? 1.231 5.125 1.485 1 97.5 48 SER B CA 1
ATOM 1822 C C . SER B 1 48 ? 2.477 4.258 1.627 1 97.5 48 SER B C 1
ATOM 1824 O O . SER B 1 48 ? 2.791 3.787 2.723 1 97.5 48 SER B O 1
ATOM 1826 N N . GLN B 1 49 ? 3.115 4.098 0.54 1 95.75 49 GLN B N 1
ATOM 1827 C CA . GLN B 1 49 ? 4.316 3.266 0.555 1 95.75 49 GLN B CA 1
ATOM 1828 C C . GLN B 1 49 ? 5.332 3.746 -0.479 1 95.75 49 GLN B C 1
ATOM 1830 O O . GLN B 1 49 ? 4.973 4.449 -1.426 1 95.75 49 GLN B O 1
ATOM 1835 N N . LEU B 1 50 ? 6.543 3.33 -0.209 1 93.25 50 LEU B N 1
ATOM 1836 C CA . LEU B 1 50 ? 7.656 3.557 -1.119 1 93.25 50 LEU B CA 1
ATOM 1837 C C . LEU B 1 50 ? 8.289 2.236 -1.549 1 93.25 50 LEU B C 1
ATOM 1839 O O . LEU B 1 50 ? 8.617 1.398 -0.707 1 93.25 50 LEU B O 1
ATOM 1843 N N . LEU B 1 51 ? 8.375 2.057 -2.855 1 91.31 51 LEU B N 1
ATOM 1844 C CA . LEU B 1 51 ? 8.992 0.847 -3.393 1 91.31 51 LEU B CA 1
ATOM 1845 C C . LEU B 1 51 ? 9.703 1.135 -4.707 1 91.31 51 LEU B C 1
ATOM 1847 O O . LEU B 1 51 ? 9.109 1.711 -5.625 1 91.31 51 LEU B O 1
ATOM 1851 N N . GLY B 1 52 ? 10.969 0.747 -4.801 1 88.12 52 GLY B N 1
ATOM 1852 C CA . GLY B 1 52 ? 11.719 0.906 -6.039 1 88.12 52 GLY B CA 1
ATOM 1853 C C . GLY B 1 52 ? 11.836 2.352 -6.48 1 88.12 52 GLY B C 1
ATOM 1854 O O . GLY B 1 52 ? 11.688 2.66 -7.664 1 88.12 52 GLY B O 1
ATOM 1855 N N . GLY B 1 53 ? 11.875 3.229 -5.527 1 90.25 53 GLY B N 1
ATOM 1856 C CA . GLY B 1 53 ? 12.031 4.641 -5.84 1 90.25 53 GLY B CA 1
ATOM 1857 C C . GLY B 1 53 ? 10.727 5.316 -6.219 1 90.25 53 GLY B C 1
ATOM 1858 O O . GLY B 1 53 ? 10.719 6.488 -6.613 1 90.25 53 GLY B O 1
ATOM 1859 N N . HIS B 1 54 ? 9.664 4.602 -6.074 1 93.94 54 HIS B N 1
ATOM 1860 C CA . HIS B 1 54 ? 8.359 5.172 -6.41 1 93.94 54 HIS B CA 1
ATOM 1861 C C . HIS B 1 54 ? 7.438 5.184 -5.199 1 93.94 54 HIS B C 1
ATOM 1863 O O . HIS B 1 54 ? 7.484 4.277 -4.367 1 93.94 54 HIS B O 1
ATOM 1869 N N . PHE B 1 55 ? 6.754 6.227 -5.148 1 95.62 55 PHE B N 1
ATOM 1870 C CA . PHE B 1 55 ? 5.734 6.434 -4.129 1 95.62 55 PHE B CA 1
ATOM 1871 C C . PHE B 1 55 ? 4.363 6.004 -4.637 1 95.62 55 PHE B C 1
ATOM 1873 O O . PHE B 1 55 ? 4.02 6.25 -5.793 1 95.62 55 PHE B O 1
ATOM 1880 N N . SER B 1 56 ? 3.586 5.359 -3.822 1 97.88 56 SER B N 1
ATOM 1881 C CA . SER B 1 56 ? 2.193 5.027 -4.109 1 97.88 56 SER B CA 1
ATOM 1882 C C . SER B 1 56 ? 1.321 5.188 -2.867 1 97.88 56 SER B C 1
ATOM 1884 O O . SER B 1 56 ? 1.76 4.895 -1.752 1 97.88 56 SER B O 1
ATOM 1886 N N . SER B 1 57 ? 0.091 5.605 -3.135 1 98.19 57 SER B N 1
ATOM 1887 C CA . SER B 1 57 ? -0.832 5.797 -2.02 1 98.19 57 SER B CA 1
ATOM 1888 C C . SER B 1 57 ? -2.266 5.469 -2.428 1 98.19 57 SER B C 1
ATOM 1890 O O . SER B 1 57 ? -2.582 5.422 -3.619 1 98.19 57 SER B O 1
ATOM 1892 N N . LEU B 1 58 ? -3.062 5.16 -1.521 1 97.69 58 LEU B N 1
ATOM 1893 C CA . LEU B 1 58 ? -4.516 5.086 -1.612 1 97.69 58 LEU B CA 1
ATOM 1894 C C . LEU B 1 58 ? -5.172 5.789 -0.429 1 97.69 58 LEU B C 1
ATOM 1896 O O . LEU B 1 58 ? -4.965 5.402 0.723 1 97.69 58 LEU B O 1
ATOM 1900 N N . LEU B 1 59 ? -5.883 6.879 -0.728 1 97.75 59 LEU B N 1
ATOM 1901 C CA . LEU B 1 59 ? -6.469 7.719 0.31 1 97.75 59 LEU B CA 1
ATOM 1902 C C . LEU B 1 59 ? -7.984 7.801 0.149 1 97.75 59 LEU B C 1
ATOM 1904 O O . LEU B 1 59 ? -8.484 8.062 -0.948 1 97.75 59 LEU B O 1
ATOM 1908 N N . LEU B 1 60 ? -8.648 7.535 1.236 1 96.44 60 LEU B N 1
ATOM 1909 C CA . LEU B 1 60 ? -10.07 7.879 1.287 1 96.44 60 LEU B CA 1
ATOM 1910 C C . LEU B 1 60 ? -10.266 9.328 1.721 1 96.44 60 LEU B C 1
ATOM 1912 O O . LEU B 1 60 ? -9.867 9.711 2.826 1 96.44 60 LEU B O 1
ATOM 1916 N N . VAL B 1 61 ? -10.875 10.109 0.877 1 97.06 61 VAL B N 1
ATOM 1917 C CA . VAL B 1 61 ? -11.039 11.539 1.124 1 97.06 61 VAL B CA 1
ATOM 1918 C C . VAL B 1 61 ? -12.531 11.875 1.236 1 97.06 61 VAL B C 1
ATOM 1920 O O . VAL B 1 61 ? -13.336 11.422 0.42 1 97.06 61 VAL B O 1
ATOM 1923 N N . GLU B 1 62 ? -12.797 12.562 2.262 1 95.19 62 GLU B N 1
ATOM 1924 C CA . GLU B 1 62 ? -14.141 13.117 2.412 1 95.19 62 GLU B CA 1
ATOM 1925 C C . GLU B 1 62 ? -14.172 14.594 2.041 1 95.19 62 GLU B C 1
ATOM 1927 O O . GLU B 1 62 ? -13.344 15.375 2.516 1 95.19 62 GLU B O 1
ATOM 1932 N N . ILE B 1 63 ? -15.133 14.953 1.23 1 95.56 63 ILE B N 1
ATOM 1933 C CA . ILE B 1 63 ? -15.195 16.328 0.765 1 95.56 63 ILE B CA 1
ATOM 1934 C C . ILE B 1 63 ? -16.625 16.672 0.335 1 95.56 63 ILE B C 1
ATOM 1936 O O . ILE B 1 63 ? -17.422 15.766 0.078 1 95.56 63 ILE B O 1
ATOM 1940 N N . CYS B 1 64 ? -16.891 17.953 0.349 1 94.81 64 CYS B N 1
ATOM 1941 C CA . CYS B 1 64 ? -18.188 18.375 -0.185 1 94.81 64 CYS B CA 1
ATOM 1942 C C . CYS B 1 64 ? -18.344 17.938 -1.637 1 94.81 64 CYS B C 1
ATOM 1944 O O . CYS B 1 64 ? -17.422 18.094 -2.439 1 94.81 64 CYS B O 1
ATOM 1946 N N . SER B 1 65 ? -19.547 17.391 -1.975 1 92.75 65 SER B N 1
ATOM 1947 C CA . SER B 1 65 ? -19.812 16.859 -3.305 1 92.75 65 SER B CA 1
ATOM 1948 C C . SER B 1 65 ? -19.578 17.906 -4.383 1 92.75 65 SER B C 1
ATOM 1950 O O . SER B 1 65 ? -19.141 17.578 -5.496 1 92.75 65 SER B O 1
ATOM 1952 N N . THR B 1 66 ? -19.75 19.125 -4.027 1 93.25 66 THR B N 1
ATOM 1953 C CA . THR B 1 66 ? -19.625 20.203 -4.996 1 93.25 66 THR B CA 1
ATOM 1954 C C . THR B 1 66 ? -18.156 20.469 -5.32 1 93.25 66 THR B C 1
ATOM 1956 O O . THR B 1 66 ? -17.859 21.125 -6.32 1 93.25 66 THR B O 1
ATOM 1959 N N . ASN B 1 67 ? -17.266 19.969 -4.461 1 95.44 67 ASN B N 1
ATOM 1960 C CA . ASN B 1 67 ? -15.852 20.281 -4.617 1 95.44 67 ASN B CA 1
ATOM 1961 C C . ASN B 1 67 ? -15.086 19.125 -5.242 1 95.44 67 ASN B C 1
ATOM 1963 O O . ASN B 1 67 ? -13.883 19.234 -5.5 1 95.44 67 ASN B O 1
ATOM 1967 N N . ILE B 1 68 ? -15.742 18.094 -5.551 1 93.31 68 ILE B N 1
ATOM 1968 C CA . ILE B 1 68 ? -15.07 16.875 -5.984 1 93.31 68 ILE B CA 1
ATOM 1969 C C . ILE B 1 68 ? -14.375 17.109 -7.324 1 93.31 68 ILE B C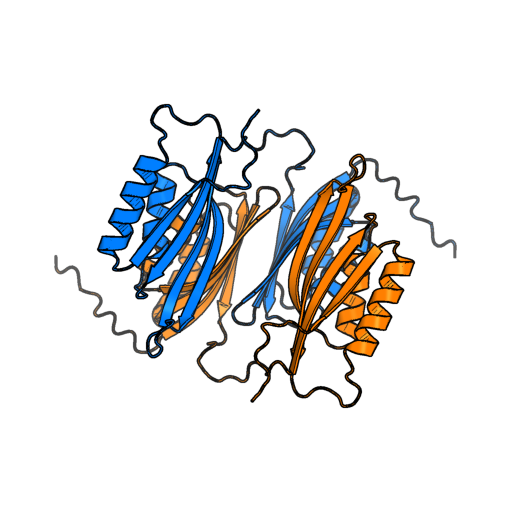 1
ATOM 1971 O O . ILE B 1 68 ? -13.242 16.672 -7.535 1 93.31 68 ILE B O 1
ATOM 1975 N N . HIS B 1 69 ? -15.094 17.734 -8.203 1 94.75 69 HIS B N 1
ATOM 1976 C CA . HIS B 1 69 ? -14.523 17.984 -9.523 1 94.75 69 HIS B CA 1
ATOM 1977 C C . HIS B 1 69 ? -13.281 18.875 -9.438 1 94.75 69 HIS B C 1
ATOM 1979 O O . HIS B 1 69 ? -12.273 18.594 -10.086 1 94.75 69 HIS B O 1
ATOM 1985 N N . VAL B 1 70 ? -13.359 19.891 -8.703 1 97.06 70 VAL B N 1
A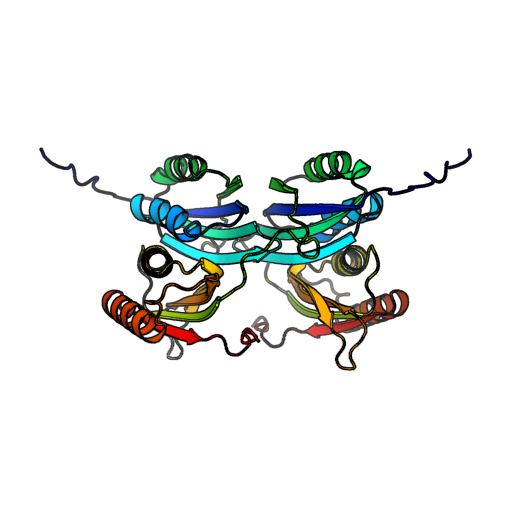TOM 1986 C CA . VAL B 1 70 ? -12.234 20.812 -8.523 1 97.06 70 VAL B CA 1
ATOM 1987 C C . VAL B 1 70 ? -11.07 20.078 -7.859 1 97.06 70 VAL B C 1
ATOM 1989 O O . VAL B 1 70 ? -9.914 20.281 -8.219 1 97.06 70 VAL B O 1
ATOM 1992 N N . LEU B 1 71 ? -11.375 19.203 -6.902 1 97.38 71 LEU B N 1
ATOM 1993 C CA . LEU B 1 71 ? -10.352 18.406 -6.246 1 97.38 71 LEU B CA 1
ATOM 1994 C C . LEU B 1 71 ? -9.578 17.578 -7.27 1 97.38 71 LEU B C 1
ATOM 1996 O O . LEU B 1 71 ? -8.344 17.609 -7.293 1 97.38 71 LEU B O 1
ATOM 2000 N N . ARG B 1 72 ? -10.273 16.875 -8.094 1 96.75 72 ARG B N 1
ATOM 2001 C CA . ARG B 1 72 ? -9.664 16 -9.086 1 96.75 72 ARG B CA 1
ATOM 2002 C C . ARG B 1 72 ? -8.805 16.797 -10.062 1 96.75 72 ARG B C 1
ATOM 2004 O O . ARG B 1 72 ? -7.699 16.375 -10.406 1 96.75 72 ARG B O 1
ATOM 2011 N N . GLU B 1 73 ? -9.305 17.922 -10.438 1 97.56 73 GLU B N 1
ATOM 2012 C CA . GLU B 1 73 ? -8.57 18.781 -11.359 1 97.56 73 GLU B CA 1
ATOM 2013 C C . GLU B 1 73 ? -7.27 19.281 -10.727 1 97.56 73 GLU B C 1
ATOM 2015 O O . GLU B 1 73 ? -6.215 19.234 -11.359 1 97.56 73 GLU B O 1
ATOM 2020 N N . LYS B 1 74 ? -7.355 19.734 -9.578 1 98.06 74 LYS B N 1
ATOM 2021 C CA . LYS B 1 74 ? -6.184 20.281 -8.898 1 98.06 74 LYS B CA 1
ATOM 2022 C C . LYS B 1 74 ? -5.141 19.188 -8.648 1 98.06 74 LYS B C 1
ATOM 2024 O O . LYS B 1 74 ? -3.939 19.438 -8.766 1 98.06 74 LYS B O 1
ATOM 2029 N N . LEU B 1 75 ? -5.598 18.016 -8.312 1 98.25 75 LEU B N 1
ATOM 2030 C CA . LEU B 1 75 ? -4.672 16.906 -8.07 1 98.25 75 LEU B CA 1
ATOM 2031 C C . LEU B 1 75 ? -3.881 16.578 -9.328 1 98.25 75 LEU B C 1
ATOM 2033 O O . LEU B 1 75 ? -2.703 16.219 -9.25 1 98.25 75 LEU B O 1
ATOM 2037 N N . GLN B 1 76 ? -4.551 16.781 -10.438 1 96.81 76 GLN B N 1
ATOM 2038 C CA . GLN B 1 76 ? -3.918 16.422 -11.703 1 96.81 76 GLN B CA 1
ATOM 2039 C C . GLN B 1 76 ? -2.812 17.422 -12.055 1 96.81 76 GLN B C 1
ATOM 2041 O O . GLN B 1 76 ? -2.004 17.156 -12.953 1 96.81 76 GLN B O 1
ATOM 2046 N N . THR B 1 77 ? -2.762 18.5 -11.328 1 96.5 77 THR B N 1
ATOM 2047 C CA . THR B 1 77 ? -1.758 19.516 -11.617 1 96.5 77 THR B CA 1
ATOM 2048 C C . THR B 1 77 ? -0.445 19.203 -10.906 1 96.5 77 THR B C 1
ATOM 2050 O O . THR B 1 77 ? 0.582 19.828 -11.188 1 96.5 77 THR B O 1
ATOM 2053 N N . ILE B 1 78 ? -0.485 18.266 -10 1 96.62 78 ILE B N 1
ATOM 2054 C CA . ILE B 1 78 ? 0.75 17.891 -9.312 1 96.62 78 ILE B CA 1
ATOM 2055 C C . ILE B 1 78 ? 1.687 17.188 -10.289 1 96.62 78 ILE B C 1
ATOM 2057 O O . ILE B 1 78 ? 1.328 16.156 -10.867 1 96.62 78 ILE B O 1
ATOM 2061 N N . ALA B 1 79 ? 2.834 17.703 -10.414 1 92.88 79 ALA B N 1
ATOM 2062 C CA . ALA B 1 79 ? 3.777 17.188 -11.406 1 92.88 79 ALA B CA 1
ATOM 2063 C C . ALA B 1 79 ? 4.293 15.812 -11.016 1 92.88 79 ALA B C 1
ATOM 2065 O O . ALA B 1 79 ? 4.387 15.484 -9.828 1 92.88 79 ALA B O 1
ATOM 2066 N N . ASP B 1 80 ? 4.5 14.977 -12 1 92.56 80 ASP B N 1
ATOM 2067 C CA . ASP B 1 80 ? 5.27 13.734 -11.93 1 92.56 80 ASP B CA 1
ATOM 2068 C C . ASP B 1 80 ? 4.52 12.672 -11.141 1 92.56 80 ASP B C 1
ATOM 2070 O O . ASP B 1 80 ? 5.133 11.789 -10.539 1 92.56 80 ASP B O 1
ATOM 2074 N N . LEU B 1 81 ? 3.229 12.852 -11.016 1 96.94 81 LEU B N 1
ATOM 2075 C CA . LEU B 1 81 ? 2.389 11.836 -10.383 1 96.94 81 LEU B CA 1
ATOM 2076 C C . LEU B 1 81 ? 1.252 11.414 -11.305 1 96.94 81 LEU B C 1
ATOM 2078 O O . LEU B 1 81 ? 0.662 12.258 -11.992 1 96.94 81 LEU B O 1
ATOM 2082 N N . ASP B 1 82 ? 1.042 10.18 -11.477 1 97.56 82 ASP B N 1
ATOM 2083 C CA . ASP B 1 82 ? -0.204 9.648 -12.023 1 97.56 82 ASP B CA 1
ATOM 2084 C C . ASP B 1 82 ? -1.253 9.484 -10.922 1 97.56 82 ASP B C 1
ATOM 2086 O O . ASP B 1 82 ? -1.081 8.672 -10.008 1 97.56 82 ASP B O 1
ATOM 2090 N N . ILE B 1 83 ? -2.314 10.258 -11.008 1 98.31 83 ILE B N 1
ATOM 2091 C CA . ILE B 1 83 ? -3.287 10.242 -9.922 1 98.31 83 ILE B CA 1
ATOM 2092 C C . ILE B 1 83 ? -4.625 9.711 -10.43 1 98.31 83 ILE B C 1
ATOM 2094 O O . ILE B 1 83 ? -5.234 10.297 -11.328 1 98.31 83 ILE B O 1
ATOM 2098 N N . SER B 1 84 ? -5.023 8.609 -9.914 1 97.94 84 SER B N 1
ATOM 2099 C CA . SER B 1 84 ? -6.344 8.047 -10.18 1 97.94 84 SER B CA 1
ATOM 2100 C C . SER B 1 84 ? -7.344 8.445 -9.102 1 97.94 84 SER B C 1
ATOM 2102 O O . SER B 1 84 ? -7.008 8.469 -7.914 1 97.94 84 SER B O 1
ATOM 2104 N N . CYS B 1 85 ? -8.508 8.781 -9.508 1 96.44 85 CYS B N 1
ATOM 2105 C CA . CYS B 1 85 ? -9.586 9.148 -8.594 1 96.44 85 CYS B CA 1
ATOM 2106 C C . CYS B 1 85 ? -10.836 8.328 -8.875 1 96.44 85 CYS B C 1
ATOM 2108 O O . CYS B 1 85 ? -11.25 8.188 -10.023 1 96.44 85 CYS B O 1
ATOM 2110 N N . PHE B 1 86 ? -11.336 7.84 -7.762 1 93.31 86 PHE B N 1
ATOM 2111 C CA . PHE B 1 86 ? -12.539 7.031 -7.871 1 93.31 86 PHE B CA 1
ATOM 2112 C C . PHE B 1 86 ? -13.586 7.48 -6.859 1 93.31 86 PHE B C 1
ATOM 2114 O O . PHE B 1 86 ? -13.242 7.996 -5.793 1 93.31 86 PHE B O 1
ATOM 2121 N N . ASP B 1 87 ? -14.828 7.328 -7.301 1 86.12 87 ASP B N 1
ATOM 2122 C CA . ASP B 1 87 ? -15.859 7.48 -6.277 1 86.12 87 ASP B CA 1
ATOM 2123 C C . ASP B 1 87 ? -15.789 6.344 -5.262 1 86.12 87 ASP B C 1
ATOM 2125 O O . ASP B 1 87 ? -15.57 5.188 -5.629 1 86.12 87 ASP B O 1
ATOM 2129 N N . ALA B 1 88 ? -15.625 6.805 -4.043 1 73.44 88 ALA B N 1
ATOM 2130 C CA . ALA B 1 88 ? -15.555 5.77 -3.016 1 73.44 88 ALA B CA 1
ATOM 2131 C C . ALA B 1 88 ? -16.938 5.246 -2.664 1 73.44 88 ALA B C 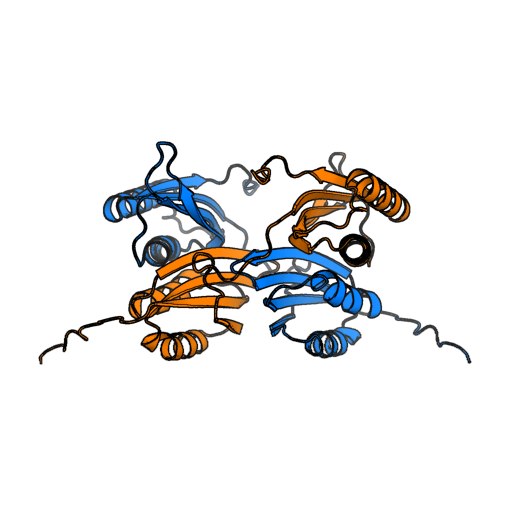1
ATOM 2133 O O . ALA B 1 88 ? -17.938 5.973 -2.768 1 73.44 88 ALA B O 1
ATOM 2134 N N . VAL B 1 89 ? -17.078 3.963 -2.615 1 62.72 89 VAL B N 1
ATOM 2135 C CA . VAL B 1 89 ? -18.281 3.418 -1.99 1 62.72 89 VAL B CA 1
ATOM 2136 C C . VAL B 1 89 ? -18.266 3.723 -0.494 1 62.72 89 VAL B C 1
ATOM 2138 O O . VAL B 1 89 ? -17.234 3.6 0.163 1 62.72 89 VAL B O 1
ATOM 2141 N N . ASP B 1 90 ? -18.922 4.727 0.08 1 53.91 90 ASP B N 1
ATOM 2142 C CA . ASP B 1 90 ? -18.938 5.074 1.498 1 53.91 90 ASP B CA 1
ATOM 2143 C C . ASP B 1 90 ? -18.844 3.822 2.369 1 53.91 90 ASP B C 1
ATOM 2145 O O . ASP B 1 90 ? -19.75 2.988 2.361 1 53.91 90 ASP B O 1
ATOM 2149 N N . PRO B 1 91 ? -17.672 3.582 3.006 1 46.62 91 PRO B N 1
ATOM 2150 C CA . PRO B 1 91 ? -17.641 2.408 3.881 1 46.62 91 PRO B CA 1
ATOM 2151 C C . PRO B 1 91 ? -18.781 2.408 4.898 1 46.62 91 PRO B C 1
ATOM 2153 O O . PRO B 1 91 ? -19.25 1.344 5.316 1 46.62 91 PRO B O 1
ATOM 2156 N N . GLN B 1 92 ? -18.953 3.525 5.559 1 44.56 92 GLN B N 1
ATOM 2157 C CA . GLN B 1 92 ? -20.031 3.635 6.539 1 44.56 92 GLN B CA 1
ATOM 2158 C C . GLN B 1 92 ? -21.391 3.609 5.863 1 44.56 92 GLN B C 1
ATOM 2160 O O . GLN B 1 92 ? -22.422 3.371 6.516 1 44.56 92 GLN B O 1
ATOM 2165 N N . ARG B 1 93 ? -21.625 4.281 4.848 1 45.62 93 ARG B N 1
ATOM 2166 C CA . ARG B 1 93 ? -22.922 4.18 4.176 1 45.62 93 ARG B CA 1
ATOM 2167 C C . ARG B 1 93 ? -23.109 2.805 3.545 1 45.62 93 ARG B C 1
ATOM 2169 O O . ARG B 1 93 ? -22.156 2.227 3.014 1 45.62 93 ARG B O 1
ATOM 2176 N N . VAL B 1 94 ? -24.094 2.062 3.789 1 39.69 94 VAL B N 1
ATOM 2177 C CA . VAL B 1 94 ? -24.547 0.68 3.861 1 39.69 94 VAL B CA 1
ATOM 2178 C C . VAL B 1 94 ? -24.344 -0.003 2.512 1 39.69 94 VAL B C 1
ATOM 2180 O O . VAL B 1 94 ? -25.172 -0.813 2.088 1 39.69 94 VAL B O 1
ATOM 2183 N N . GLU B 1 95 ? -23.844 0.675 1.442 1 44.41 95 GLU B N 1
ATOM 2184 C CA . GLU B 1 95 ? -24 -0.44 0.513 1 44.41 95 GLU B CA 1
ATOM 2185 C C . GLU B 1 95 ? -23.172 -1.641 0.948 1 44.41 95 GLU B C 1
ATOM 2187 O O . GLU B 1 95 ? -22.125 -1.479 1.598 1 44.41 95 GLU B O 1
ATOM 2192 N N . VAL B 1 96 ? -23.594 -2.875 0.975 1 49.94 96 VAL B N 1
ATOM 2193 C CA . VAL B 1 96 ? -23.328 -4.234 1.429 1 49.94 96 VAL B CA 1
ATOM 2194 C C . VAL B 1 96 ? -21.891 -4.625 1.098 1 49.94 96 VAL B C 1
ATOM 2196 O O . VAL B 1 96 ? -21.578 -4.91 -0.058 1 49.94 96 VAL B O 1
ATOM 2199 N N . ARG B 1 97 ? -20.766 -3.879 1.542 1 60.06 97 ARG B N 1
ATOM 2200 C CA . ARG B 1 97 ? -19.562 -4.711 1.452 1 60.06 97 ARG B CA 1
ATOM 2201 C C . ARG B 1 97 ? -19.875 -6.16 1.812 1 60.06 97 ARG B C 1
ATOM 2203 O O . ARG B 1 97 ? -20.594 -6.426 2.781 1 60.06 97 ARG B O 1
ATOM 2210 N N . PRO B 1 98 ? -19.438 -6.797 0.857 1 76.31 98 PRO B N 1
ATOM 2211 C CA . PRO B 1 98 ? -19.75 -8.188 1.212 1 76.31 98 PRO B CA 1
ATOM 2212 C C . PRO B 1 98 ? -19.125 -8.609 2.537 1 76.31 98 PRO B C 1
ATOM 2214 O O . PRO B 1 98 ? -18.016 -8.188 2.859 1 76.31 98 PRO B O 1
ATOM 2217 N N . LYS B 1 99 ? -19.922 -9.117 3.371 1 88.38 99 LYS B N 1
ATOM 2218 C CA . LYS B 1 99 ? -19.453 -9.617 4.66 1 88.38 99 LYS B CA 1
ATOM 2219 C C . LYS B 1 99 ? -18.375 -10.68 4.48 1 88.38 99 LYS B C 1
ATOM 2221 O O . LYS B 1 99 ? -18.516 -11.578 3.643 1 88.38 99 LYS B O 1
ATOM 2226 N N . ILE B 1 100 ? -17.375 -10.492 5.246 1 92.94 100 ILE B N 1
ATOM 2227 C CA . ILE B 1 100 ? -16.281 -11.469 5.199 1 92.94 100 ILE B CA 1
ATOM 2228 C C . ILE B 1 100 ? -16.688 -12.727 5.957 1 92.94 100 ILE B C 1
ATOM 2230 O O . ILE B 1 100 ? -17.031 -12.664 7.141 1 92.94 100 ILE B O 1
ATOM 2234 N N . GLY B 1 101 ? -16.625 -13.781 5.32 1 94.69 101 GLY B N 1
ATOM 2235 C CA . GLY B 1 101 ? -16.938 -15.062 5.934 1 94.69 101 GLY B CA 1
ATOM 2236 C C . GLY B 1 101 ? -15.711 -15.781 6.465 1 94.69 101 GLY B C 1
ATOM 2237 O O . GLY B 1 101 ? -15.812 -16.594 7.379 1 94.69 101 GLY B O 1
ATOM 2238 N N . PHE B 1 102 ? -14.594 -15.578 5.867 1 96.88 102 PHE B N 1
ATOM 2239 C CA . PHE B 1 102 ? -13.328 -16.188 6.27 1 96.88 102 PHE B CA 1
ATOM 2240 C C . PHE B 1 102 ? -12.164 -15.25 5.961 1 96.88 102 PHE B C 1
ATOM 2242 O O . PHE B 1 102 ? -12.141 -14.602 4.918 1 96.88 102 PHE B O 1
ATOM 2249 N N . SER B 1 103 ? -11.258 -15.156 6.855 1 97.94 103 SER B N 1
ATOM 2250 C CA . SER B 1 103 ? -10 -14.438 6.668 1 97.94 103 SER B CA 1
ATOM 2251 C C . SER B 1 103 ? -8.805 -15.312 7.051 1 97.94 103 SER B C 1
ATOM 2253 O O . SER B 1 103 ? -8.75 -15.844 8.164 1 97.94 103 SER B O 1
ATOM 2255 N N . GLY B 1 104 ? -7.895 -15.422 6.102 1 98.31 104 GLY B N 1
ATOM 2256 C CA . GLY B 1 104 ? -6.715 -16.234 6.355 1 98.31 104 GLY B CA 1
ATOM 2257 C C . GLY B 1 104 ? -5.414 -15.508 6.066 1 98.31 104 GLY B C 1
ATOM 2258 O O . GLY B 1 104 ? -5.324 -14.75 5.098 1 98.31 104 GLY B O 1
ATOM 2259 N N . ASN B 1 105 ? -4.473 -15.766 6.895 1 98.69 105 ASN B N 1
ATOM 2260 C CA . ASN B 1 105 ? -3.121 -15.273 6.656 1 98.69 105 ASN B CA 1
ATOM 2261 C C . ASN B 1 105 ? -2.264 -16.312 5.945 1 98.69 105 ASN B C 1
ATOM 2263 O O . ASN B 1 105 ? -2.352 -17.5 6.242 1 98.69 105 ASN B O 1
ATOM 2267 N N . PHE B 1 106 ? -1.44 -15.852 5.031 1 98.69 106 PHE B N 1
ATOM 2268 C CA . PHE B 1 106 ? -0.525 -16.75 4.348 1 98.69 106 PHE B CA 1
ATOM 2269 C C . PHE B 1 106 ? 0.905 -16.234 4.422 1 98.69 106 PHE B C 1
ATOM 2271 O O . PHE B 1 106 ? 1.129 -15.023 4.504 1 98.69 106 PHE B O 1
ATOM 2278 N N . LYS B 1 107 ? 1.807 -17.125 4.414 1 98.62 107 LYS B N 1
ATOM 2279 C CA . LYS B 1 107 ? 3.238 -16.859 4.352 1 98.62 107 LYS B CA 1
ATOM 2280 C C . LYS B 1 107 ? 3.957 -17.875 3.473 1 98.62 107 LYS B C 1
ATOM 2282 O O . LYS B 1 107 ? 3.693 -19.078 3.562 1 98.62 107 LYS B O 1
ATOM 2287 N N . LEU B 1 108 ? 4.77 -17.391 2.66 1 98.62 108 LEU B N 1
ATOM 2288 C CA . LEU B 1 108 ? 5.57 -18.219 1.765 1 98.62 108 LEU B CA 1
ATOM 2289 C C . LEU B 1 108 ? 7.039 -17.828 1.816 1 98.62 108 LEU B C 1
ATOM 2291 O O . LEU B 1 108 ? 7.359 -16.625 1.836 1 98.62 108 LEU B O 1
ATOM 2295 N N . SER B 1 109 ? 7.898 -18.766 1.875 1 97.69 109 SER B N 1
ATOM 2296 C CA . SER B 1 109 ? 9.336 -18.547 1.823 1 97.69 109 SER B CA 1
ATOM 2297 C C . SER B 1 109 ? 10.047 -19.672 1.065 1 97.69 109 SER B C 1
ATOM 2299 O O . SER B 1 109 ? 9.703 -20.844 1.221 1 97.69 109 SER B O 1
ATOM 2301 N N . GLY B 1 110 ? 11.031 -19.297 0.224 1 96.5 110 GLY B N 1
ATOM 2302 C CA . GLY B 1 110 ? 11.797 -20.297 -0.503 1 96.5 110 GLY B CA 1
ATOM 2303 C C . GLY B 1 110 ? 12.578 -19.719 -1.667 1 96.5 110 GLY B C 1
ATOM 2304 O O . GLY B 1 110 ? 12.844 -18.516 -1.713 1 96.5 110 GLY B O 1
ATOM 2305 N N . ALA B 1 111 ? 13.039 -20.578 -2.494 1 93.88 111 ALA B N 1
ATOM 2306 C CA . ALA B 1 111 ? 13.773 -20.141 -3.68 1 93.88 111 ALA B CA 1
ATOM 2307 C C . ALA B 1 111 ? 12.867 -19.375 -4.637 1 93.88 111 ALA B C 1
ATOM 2309 O O . ALA B 1 111 ? 11.719 -19.766 -4.867 1 93.88 111 ALA B O 1
ATOM 2310 N N . ASP B 1 112 ? 13.438 -18.297 -5.109 1 94.56 112 ASP B N 1
ATOM 2311 C CA . ASP B 1 112 ? 12.648 -17.5 -6.039 1 94.56 112 ASP B CA 1
ATOM 2312 C C . ASP B 1 112 ? 12.656 -18.109 -7.438 1 94.56 112 ASP B C 1
ATOM 2314 O O . ASP B 1 112 ? 13.711 -18.516 -7.941 1 94.56 112 ASP B O 1
ATOM 2318 N N . ASN B 1 113 ? 11.469 -18.266 -7.984 1 93.31 113 ASN B N 1
ATOM 2319 C CA . ASN B 1 113 ? 11.258 -18.656 -9.375 1 93.31 113 ASN B CA 1
ATOM 2320 C C . ASN B 1 113 ? 10.133 -17.859 -10.016 1 93.31 113 ASN B C 1
ATOM 2322 O O . ASN B 1 113 ? 9.172 -17.469 -9.344 1 93.31 113 ASN B O 1
ATOM 2326 N N . PRO B 1 114 ? 10.281 -17.641 -11.336 1 95 114 PRO B N 1
ATOM 2327 C CA . PRO B 1 114 ? 9.172 -16.953 -12 1 95 114 PRO B CA 1
ATOM 2328 C C . PRO B 1 114 ? 7.852 -17.719 -11.875 1 95 114 PRO B C 1
ATOM 2330 O O . PRO B 1 114 ? 7.816 -18.938 -12.078 1 95 114 PRO B O 1
ATOM 2333 N N . GLY B 1 115 ? 6.809 -16.953 -11.461 1 97.06 115 GLY B N 1
ATOM 2334 C CA . GLY B 1 115 ? 5.488 -17.562 -11.484 1 97.06 115 GLY B CA 1
ATOM 2335 C C . GLY B 1 115 ? 4.961 -17.891 -10.094 1 97.06 115 GLY B C 1
ATOM 2336 O O . GLY B 1 115 ? 3.803 -18.281 -9.945 1 97.06 115 GLY B O 1
ATOM 2337 N N . ILE B 1 116 ? 5.727 -17.734 -9.047 1 98.12 116 ILE B N 1
ATOM 2338 C CA . ILE B 1 116 ? 5.328 -18.094 -7.688 1 98.12 116 ILE B CA 1
ATOM 2339 C C . ILE B 1 116 ? 4.078 -17.297 -7.297 1 98.12 116 ILE B C 1
ATOM 2341 O O . ILE B 1 116 ? 3.092 -17.891 -6.84 1 98.12 116 ILE B O 1
ATOM 2345 N N . VAL B 1 117 ? 4.117 -16.016 -7.473 1 98.56 117 VAL B N 1
ATOM 2346 C CA . VAL B 1 117 ? 2.994 -15.164 -7.086 1 98.56 117 VAL B CA 1
ATOM 2347 C C . VAL B 1 117 ? 1.754 -15.547 -7.891 1 98.56 117 VAL B C 1
ATOM 2349 O O . VAL B 1 117 ? 0.66 -15.672 -7.332 1 98.56 117 VAL B O 1
ATOM 2352 N N . HIS B 1 118 ? 1.936 -15.844 -9.156 1 98.62 118 HIS B N 1
ATOM 2353 C CA . HIS B 1 118 ? 0.823 -16.234 -10.016 1 98.62 118 HIS B CA 1
ATOM 2354 C C . HIS B 1 118 ? 0.21 -17.562 -9.555 1 98.62 118 HIS B C 1
ATOM 2356 O O . HIS B 1 118 ? -1.014 -17.672 -9.461 1 98.62 118 HIS B O 1
ATOM 2362 N N . LYS B 1 119 ? 1.04 -18.469 -9.297 1 98.38 119 LYS B N 1
ATOM 2363 C CA . LYS B 1 119 ? 0.56 -19.797 -8.922 1 98.38 119 LYS B CA 1
ATOM 2364 C C . LYS B 1 119 ? -0.211 -19.75 -7.605 1 98.38 119 LYS B C 1
ATOM 2366 O O . LYS B 1 119 ? -1.298 -20.312 -7.492 1 98.38 119 LYS B O 1
ATOM 2371 N N . LEU B 1 120 ? 0.319 -19.062 -6.625 1 98.44 120 LEU B N 1
ATOM 2372 C CA . LEU B 1 120 ? -0.36 -19 -5.336 1 98.44 120 LEU B CA 1
ATOM 2373 C C . LEU B 1 120 ? -1.669 -18.219 -5.449 1 98.44 120 LEU B C 1
ATOM 2375 O O . LEU B 1 120 ? -2.695 -18.641 -4.914 1 98.44 120 LEU B O 1
ATOM 2379 N N . THR B 1 121 ? -1.618 -17.109 -6.133 1 98.19 121 THR B N 1
ATOM 2380 C CA . THR B 1 121 ? -2.828 -16.297 -6.238 1 98.19 121 THR B CA 1
ATOM 2381 C C . THR B 1 121 ? -3.877 -17 -7.094 1 98.19 121 THR B C 1
ATOM 2383 O O . THR B 1 121 ? -5.078 -16.859 -6.859 1 98.19 121 THR B O 1
ATOM 2386 N N . SER B 1 122 ? -3.443 -17.812 -8.062 1 98.12 122 SER B N 1
ATOM 2387 C CA . SER B 1 122 ? -4.367 -18.656 -8.82 1 98.12 122 SER B CA 1
ATOM 2388 C C . SER B 1 122 ? -5.055 -19.672 -7.914 1 98.12 122 SER B C 1
ATOM 2390 O O . SER B 1 122 ? -6.254 -19.922 -8.047 1 98.12 122 SER B O 1
ATOM 2392 N N . CYS B 1 123 ? -4.25 -20.172 -7.059 1 97.75 123 CYS B N 1
ATOM 2393 C CA . CYS B 1 123 ? -4.816 -21.125 -6.105 1 97.75 123 CYS B CA 1
ATOM 2394 C C . CYS B 1 123 ? -5.879 -20.453 -5.238 1 97.75 123 CYS B C 1
ATOM 2396 O O . CYS B 1 123 ? -6.957 -21.016 -5.027 1 97.75 123 CYS B O 1
ATOM 2398 N N . PHE B 1 124 ? -5.609 -19.281 -4.715 1 97.88 124 PHE B N 1
ATOM 2399 C CA . PHE B 1 124 ? -6.57 -18.547 -3.902 1 97.88 124 PHE B CA 1
ATOM 2400 C C . PHE B 1 124 ? -7.848 -18.266 -4.688 1 97.88 124 PHE B C 1
ATOM 2402 O O . PHE B 1 124 ? -8.953 -18.469 -4.176 1 97.88 124 PHE B O 1
ATOM 2409 N N . THR B 1 125 ? -7.656 -17.875 -5.887 1 96.31 125 THR B N 1
ATOM 2410 C CA . THR B 1 125 ? -8.797 -17.531 -6.727 1 96.31 125 THR B CA 1
ATOM 2411 C C . THR B 1 125 ? -9.68 -18.75 -6.965 1 96.31 125 THR B C 1
ATOM 2413 O O . THR B 1 125 ? -10.914 -18.641 -6.992 1 96.31 125 THR B O 1
ATOM 2416 N N . LYS B 1 126 ? -9.055 -19.859 -7.133 1 95.5 126 LYS B N 1
ATOM 2417 C CA . LYS B 1 126 ? -9.781 -21.109 -7.312 1 95.5 126 LYS B CA 1
ATOM 2418 C C . LYS B 1 126 ? -10.758 -21.344 -6.164 1 95.5 126 LYS B C 1
ATOM 2420 O O . LYS B 1 126 ? -11.828 -21.922 -6.363 1 95.5 126 LYS B O 1
ATOM 2425 N N . TYR B 1 127 ? -10.422 -20.906 -4.992 1 95.69 127 TYR B N 1
ATOM 2426 C CA . TYR B 1 127 ? -11.242 -21.109 -3.807 1 95.69 127 TYR B CA 1
ATOM 2427 C C . TYR B 1 127 ? -12.031 -19.844 -3.471 1 95.69 127 TYR B C 1
ATOM 2429 O O . TYR B 1 127 ? -12.516 -19.688 -2.346 1 95.69 127 TYR B O 1
ATOM 2437 N N . SER B 1 128 ? -12.07 -18.891 -4.371 1 94.69 128 SER B N 1
ATOM 2438 C CA . SER B 1 128 ? -12.805 -17.641 -4.234 1 94.69 128 SER B CA 1
ATOM 2439 C C . SER B 1 128 ? -12.258 -16.812 -3.084 1 94.69 128 SER B C 1
ATOM 2441 O O . SER B 1 128 ? -13.023 -16.141 -2.377 1 94.69 128 SER B O 1
ATOM 2443 N N . LEU B 1 129 ? -10.992 -16.984 -2.844 1 97 129 LEU B N 1
ATOM 2444 C CA . LEU B 1 129 ? -10.328 -16.125 -1.87 1 97 129 LEU B CA 1
ATOM 2445 C C . LEU B 1 129 ? -9.797 -14.859 -2.533 1 97 129 LEU B C 1
ATOM 2447 O O . LEU B 1 129 ? -9.117 -14.93 -3.562 1 97 129 LEU B O 1
ATOM 2451 N N . ASN B 1 130 ? -10.102 -13.773 -1.955 1 96.19 130 ASN B N 1
ATOM 2452 C CA . ASN B 1 130 ? -9.656 -12.461 -2.422 1 96.19 130 ASN B CA 1
ATOM 2453 C C . ASN B 1 130 ? -8.453 -11.961 -1.633 1 96.19 130 ASN B C 1
ATOM 2455 O O . ASN B 1 130 ? -8.453 -11.992 -0.401 1 96.19 130 ASN B O 1
ATOM 2459 N N . ILE B 1 131 ? -7.484 -11.43 -2.383 1 97.5 131 ILE B N 1
ATOM 2460 C CA . ILE B 1 131 ? -6.301 -10.914 -1.701 1 97.5 131 ILE B CA 1
ATOM 2461 C C . ILE B 1 131 ? -6.613 -9.555 -1.082 1 97.5 131 ILE B C 1
ATOM 2463 O O . ILE B 1 131 ? -6.934 -8.602 -1.795 1 97.5 131 ILE B O 1
ATOM 2467 N N . GLU B 1 132 ? -6.48 -9.5 0.139 1 95.88 132 GLU B N 1
ATOM 2468 C CA . GLU B 1 132 ? -6.723 -8.242 0.844 1 95.88 132 GLU B CA 1
ATOM 2469 C C . GLU B 1 132 ? -5.434 -7.445 1.005 1 95.88 132 GLU B C 1
ATOM 2471 O O . GLU B 1 132 ? -5.441 -6.215 0.922 1 95.88 132 GLU B O 1
ATOM 2476 N N . SER B 1 133 ? -4.426 -8.094 1.276 1 97.19 133 SER B N 1
ATOM 2477 C CA . SER B 1 133 ? -3.088 -7.516 1.384 1 97.19 133 SER B CA 1
ATOM 2478 C C . SER B 1 133 ? -2.016 -8.539 1.009 1 97.19 133 SER B C 1
ATOM 2480 O O . SER B 1 133 ? -2.197 -9.734 1.213 1 97.19 133 SER B O 1
ATOM 2482 N N . MET B 1 134 ? -0.92 -8.039 0.51 1 98.19 134 MET B N 1
ATOM 2483 C CA . MET B 1 134 ? 0.183 -8.922 0.131 1 98.19 134 MET B CA 1
ATOM 2484 C C . MET B 1 134 ? 1.489 -8.141 0.03 1 98.19 134 MET B C 1
ATOM 2486 O O . MET B 1 134 ? 1.502 -7 -0.441 1 98.19 134 MET B O 1
ATOM 2490 N N . SER B 1 135 ? 2.498 -8.68 0.395 1 98.25 135 SER B N 1
ATOM 2491 C CA . SER B 1 135 ? 3.844 -8.141 0.237 1 98.25 135 SER B CA 1
ATOM 2492 C C . SER B 1 135 ? 4.832 -9.219 -0.176 1 98.25 135 SER B C 1
ATOM 2494 O O . SER B 1 135 ? 4.762 -10.352 0.311 1 98.25 135 SER B O 1
ATOM 2496 N N . THR B 1 136 ? 5.699 -8.953 -1.044 1 98.06 136 THR B N 1
ATOM 2497 C CA . THR B 1 136 ? 6.797 -9.836 -1.411 1 98.06 136 THR B CA 1
ATOM 2498 C C . THR B 1 136 ? 8.141 -9.125 -1.25 1 98.06 136 THR B C 1
ATOM 2500 O O . THR B 1 136 ? 8.25 -7.93 -1.515 1 98.06 136 THR B O 1
ATOM 2503 N N . THR B 1 137 ? 9.086 -9.852 -0.812 1 96.38 137 THR B N 1
ATOM 2504 C CA . THR B 1 137 ? 10.43 -9.328 -0.604 1 96.38 137 THR B CA 1
ATOM 2505 C C . THR B 1 137 ? 11.477 -10.414 -0.809 1 96.38 137 THR B C 1
ATOM 2507 O O . THR B 1 137 ? 11.133 -11.578 -1.01 1 96.38 137 THR B O 1
ATOM 2510 N N . HIS B 1 138 ? 12.711 -9.984 -0.883 1 94.38 138 HIS B N 1
ATOM 2511 C CA . HIS B 1 138 ? 13.867 -10.867 -0.795 1 94.38 138 HIS B CA 1
ATOM 2512 C C . HIS B 1 138 ? 14.656 -10.625 0.49 1 94.38 138 HIS B C 1
ATOM 2514 O O . HIS B 1 138 ? 14.984 -9.484 0.813 1 94.38 138 HIS B O 1
ATOM 2520 N N . GLU B 1 139 ? 14.781 -11.664 1.211 1 92.19 139 GLU B N 1
ATOM 2521 C CA . GLU B 1 139 ? 15.516 -11.547 2.469 1 92.19 139 GLU B CA 1
ATOM 2522 C C . GLU B 1 139 ? 16.609 -12.602 2.564 1 92.19 139 GLU B C 1
ATOM 2524 O O . GLU B 1 139 ? 16.484 -13.703 2.029 1 92.19 139 GLU B O 1
ATOM 2529 N N . GLU B 1 140 ? 17.688 -12.195 3.273 1 89.38 140 GLU B N 1
ATOM 2530 C CA . GLU B 1 140 ? 18.766 -13.164 3.49 1 89.38 140 GLU B CA 1
ATOM 2531 C C . GLU B 1 140 ? 18.297 -14.312 4.375 1 89.38 140 GLU B C 1
ATOM 2533 O O . GLU B 1 140 ? 17.594 -14.102 5.371 1 89.38 140 GLU B O 1
ATOM 2538 N N . ALA B 1 141 ? 18.719 -15.453 3.9 1 87.44 141 ALA B N 1
ATOM 2539 C CA . ALA B 1 141 ? 18.422 -16.625 4.719 1 87.44 141 ALA B CA 1
ATOM 2540 C C . ALA B 1 141 ? 19.125 -16.531 6.078 1 87.44 141 ALA B C 1
ATOM 2542 O O . ALA B 1 141 ? 20.188 -15.938 6.195 1 87.44 141 ALA B O 1
ATOM 2543 N N . PRO B 1 142 ? 18.438 -17.047 7.168 1 79.75 142 PRO B N 1
ATOM 2544 C CA . PRO B 1 142 ? 18.984 -16.984 8.523 1 79.75 142 PRO B CA 1
ATOM 2545 C C . PRO B 1 142 ? 20.422 -17.516 8.594 1 79.75 142 PRO B C 1
ATOM 2547 O O . PRO B 1 142 ? 21.234 -16.984 9.352 1 79.75 142 PRO B O 1
ATOM 2550 N N . PHE B 1 143 ? 20.719 -18.547 7.855 1 79.88 143 PHE B N 1
ATOM 2551 C CA . PHE B 1 143 ? 22.047 -19.172 7.938 1 79.88 143 PHE B CA 1
ATOM 2552 C C . PHE B 1 143 ? 23 -18.547 6.922 1 79.88 143 PHE B C 1
ATOM 2554 O O . PHE B 1 143 ? 24.156 -18.953 6.828 1 79.88 143 PHE B O 1
ATOM 2561 N N . GLY B 1 144 ? 22.625 -17.469 6.293 1 71.38 144 GLY B N 1
ATOM 2562 C CA . GLY B 1 144 ? 23.453 -16.703 5.375 1 71.38 144 GLY B CA 1
ATOM 2563 C C . GLY B 1 144 ? 23.578 -17.359 4.008 1 71.38 144 GLY B C 1
ATOM 2564 O O . GLY B 1 144 ? 23.094 -18.469 3.797 1 71.38 144 GLY B O 1
ATOM 2565 N N . GLY B 1 145 ? 24.031 -16.562 2.945 1 77.5 145 GLY B N 1
ATOM 2566 C CA . GLY B 1 145 ? 24.516 -17.016 1.652 1 77.5 145 GLY B CA 1
ATOM 2567 C C . GLY B 1 145 ? 23.453 -17.047 0.58 1 77.5 145 GLY B C 1
ATOM 2568 O O . GLY B 1 145 ? 23.75 -17.062 -0.614 1 77.5 145 GLY B O 1
ATOM 2569 N N . THR B 1 146 ? 22.219 -17.297 1.037 1 87.56 146 THR B N 1
ATOM 2570 C CA . THR B 1 146 ? 21.219 -17.359 -0.022 1 87.56 146 THR B CA 1
ATOM 2571 C C . THR B 1 146 ? 20.094 -16.359 0.228 1 87.56 146 THR B C 1
ATOM 2573 O O . THR B 1 146 ? 19.734 -16.094 1.376 1 87.56 146 THR B O 1
ATOM 2576 N N . LEU B 1 147 ? 19.578 -15.727 -0.82 1 89.94 147 LEU B N 1
ATOM 2577 C CA . LEU B 1 147 ? 18.422 -14.836 -0.753 1 89.94 147 LEU B CA 1
ATOM 2578 C C . LEU B 1 147 ? 17.125 -15.625 -0.88 1 89.94 147 LEU B C 1
ATOM 2580 O O . LEU B 1 147 ? 16.984 -16.453 -1.781 1 89.94 147 LEU B O 1
ATOM 2584 N N . LEU B 1 148 ? 16.297 -15.469 0.096 1 94.81 148 LEU B N 1
ATOM 2585 C CA . LEU B 1 148 ? 14.992 -16.109 0.076 1 94.81 148 LEU B CA 1
ATOM 2586 C C . LEU B 1 148 ? 13.922 -15.156 -0.435 1 94.81 148 LEU B C 1
ATOM 2588 O O . LEU B 1 148 ? 13.93 -13.977 -0.087 1 94.81 148 LEU B O 1
ATOM 2592 N N . PHE B 1 149 ? 13.117 -15.742 -1.269 1 97.38 149 PHE B N 1
ATOM 2593 C CA . PHE B 1 149 ? 11.891 -15.047 -1.627 1 97.38 149 PHE B CA 1
ATOM 2594 C C . PHE B 1 149 ? 10.82 -15.242 -0.559 1 97.38 149 PHE B C 1
ATOM 2596 O O . PHE B 1 149 ? 10.555 -16.375 -0.147 1 97.38 149 PHE B O 1
ATOM 2603 N N . LYS B 1 150 ? 10.234 -14.133 -0.131 1 98.19 150 LYS B N 1
ATOM 2604 C CA . LYS B 1 150 ? 9.195 -14.172 0.893 1 98.19 150 LYS B CA 1
ATOM 2605 C C . LYS B 1 150 ? 7.918 -13.484 0.411 1 98.19 150 LYS B C 1
ATOM 2607 O O . LYS B 1 150 ? 7.98 -12.445 -0.249 1 98.19 150 LYS B O 1
ATOM 2612 N N . MET B 1 151 ? 6.836 -14.07 0.729 1 98.62 151 MET B N 1
ATOM 2613 C CA . MET B 1 151 ? 5.508 -13.539 0.437 1 98.62 151 MET B CA 1
ATOM 2614 C C . MET B 1 151 ? 4.578 -13.711 1.632 1 98.62 151 MET B C 1
ATOM 2616 O O . MET B 1 151 ? 4.504 -14.797 2.215 1 98.62 151 MET B O 1
ATOM 2620 N N . ASN B 1 152 ? 3.941 -12.664 2.027 1 98.62 152 ASN B N 1
ATOM 2621 C CA . ASN B 1 152 ? 2.951 -12.766 3.092 1 98.62 152 ASN B CA 1
ATOM 2622 C C . ASN B 1 152 ? 1.757 -11.852 2.84 1 98.62 152 ASN B C 1
ATOM 2624 O O . ASN B 1 152 ? 1.846 -10.914 2.051 1 98.62 152 AS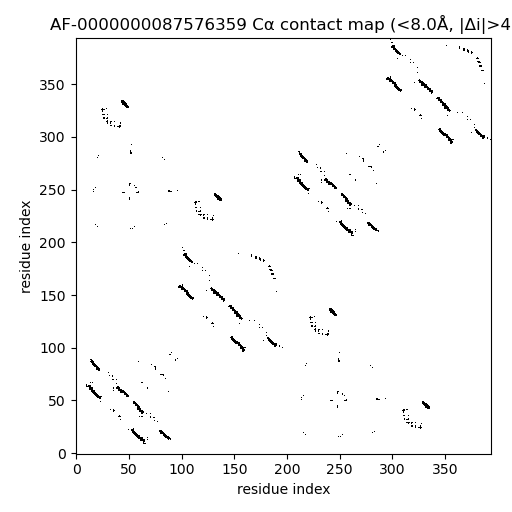N B O 1
ATOM 2628 N N . GLY B 1 153 ? 0.688 -12.219 3.439 1 98.31 153 GLY B N 1
ATOM 2629 C CA . GLY B 1 153 ? -0.516 -11.43 3.256 1 98.31 153 GLY B CA 1
ATOM 2630 C C . GLY B 1 153 ? -1.755 -12.078 3.842 1 98.31 153 GLY B C 1
ATOM 2631 O O . GLY B 1 153 ? -1.655 -12.922 4.738 1 98.31 153 GLY B O 1
ATOM 2632 N N . ASN B 1 154 ? -2.82 -11.484 3.391 1 98.25 154 ASN B N 1
ATOM 2633 C CA . ASN B 1 154 ? -4.133 -11.914 3.865 1 98.25 154 ASN B CA 1
ATOM 2634 C C . ASN B 1 154 ? -5.105 -12.125 2.709 1 98.25 154 ASN B C 1
ATOM 2636 O O . ASN B 1 154 ? -5.152 -11.328 1.774 1 98.25 154 ASN B O 1
ATOM 2640 N N . ALA B 1 155 ? -5.793 -13.234 2.77 1 98 155 ALA B N 1
ATOM 2641 C CA . ALA B 1 155 ? -6.832 -13.539 1.793 1 98 155 ALA B CA 1
ATOM 2642 C C . ALA B 1 155 ? -8.18 -13.766 2.477 1 98 155 ALA B C 1
ATOM 2644 O O . ALA B 1 155 ? -8.242 -14.352 3.559 1 98 155 ALA B O 1
ATOM 2645 N N . VAL B 1 156 ? -9.25 -13.344 1.773 1 96.56 156 VAL B N 1
ATOM 2646 C CA . VAL B 1 156 ? -10.555 -13.391 2.424 1 96.56 156 VAL B CA 1
ATOM 2647 C C . VAL B 1 156 ? -11.578 -14.008 1.477 1 96.56 156 VAL B C 1
ATOM 2649 O O . VAL B 1 156 ? -11.438 -13.914 0.255 1 96.56 156 VAL B O 1
ATOM 2652 N N . ALA B 1 157 ? -12.539 -14.656 2.037 1 96.31 157 ALA B N 1
ATOM 2653 C CA . ALA B 1 157 ? -13.75 -15.094 1.352 1 96.31 157 ALA B CA 1
ATOM 2654 C C . ALA B 1 157 ? -14.984 -14.406 1.92 1 96.31 157 ALA B C 1
ATOM 2656 O O . ALA B 1 157 ? -15.109 -14.242 3.137 1 96.31 157 ALA B O 1
ATOM 2657 N N . TYR B 1 158 ? -15.797 -14.039 0.978 1 93.25 158 TYR B N 1
ATOM 2658 C CA . TYR B 1 158 ? -16.984 -13.305 1.412 1 93.25 158 TYR B CA 1
ATOM 2659 C C . TYR B 1 158 ? -18.156 -14.25 1.648 1 93.25 158 TYR B C 1
ATOM 2661 O O . TYR B 1 158 ? -18.188 -15.352 1.099 1 93.25 158 TYR B O 1
ATOM 2669 N N . GLU B 1 159 ? -19.062 -13.719 2.475 1 93.38 159 GLU B N 1
ATOM 2670 C CA . GLU B 1 159 ? -20.297 -14.453 2.725 1 93.38 159 GLU B CA 1
ATOM 2671 C C . GLU B 1 159 ? -21.25 -14.352 1.538 1 93.38 159 GLU B C 1
ATOM 2673 O O . GLU B 1 159 ? -21.281 -13.336 0.843 1 93.38 159 GLU B O 1
ATOM 2678 N N . PRO B 1 160 ? -22.125 -15.352 1.348 1 93.94 160 PRO B N 1
ATOM 2679 C CA . PRO B 1 160 ? -22.109 -16.641 2.045 1 93.94 160 PRO B CA 1
ATOM 2680 C C . PRO B 1 160 ? -21.016 -17.578 1.521 1 93.94 160 PRO B C 1
ATOM 2682 O O . PRO B 1 160 ? -20.781 -17.641 0.312 1 93.94 160 PRO B O 1
ATOM 2685 N N . LEU B 1 161 ? -20.469 -18.266 2.445 1 95.44 161 LEU B N 1
ATOM 2686 C CA . LEU B 1 161 ? -19.484 -19.266 2.053 1 95.44 161 LEU B CA 1
ATOM 2687 C C . LEU B 1 161 ? -20.172 -20.5 1.478 1 95.44 161 LEU B C 1
ATOM 2689 O O . LEU B 1 161 ? -21.188 -20.953 1.996 1 95.44 161 LEU B O 1
ATOM 2693 N N . PRO B 1 162 ? -19.562 -20.969 0.428 1 93.94 162 PRO B N 1
ATOM 2694 C CA . PRO B 1 162 ? -20.125 -22.234 -0.051 1 93.94 162 PRO B CA 1
ATOM 2695 C C . PRO B 1 162 ? -20.062 -23.328 1.002 1 93.94 162 PRO B C 1
ATOM 2697 O O . PRO B 1 162 ? -19.188 -23.312 1.874 1 93.94 162 PRO B O 1
ATOM 2700 N N . SER B 1 163 ? -20.938 -24.281 0.887 1 94.75 163 SER B N 1
ATOM 2701 C CA . SER B 1 163 ? -21 -25.391 1.837 1 94.75 163 SER B CA 1
ATOM 2702 C C . SER B 1 163 ? -19.719 -26.219 1.81 1 94.75 163 SER B C 1
ATOM 2704 O O . SER B 1 163 ? -19.359 -26.844 2.809 1 94.75 163 SER B O 1
ATOM 2706 N N . SER B 1 164 ? -19.031 -26.188 0.744 1 94.75 164 SER B N 1
ATOM 2707 C CA . SER B 1 164 ? -17.828 -26.984 0.552 1 94.75 164 SER B CA 1
ATOM 2708 C C . SER B 1 164 ? -16.594 -26.25 1.068 1 94.75 164 SER B C 1
ATOM 2710 O O . SER B 1 164 ? -15.484 -26.797 1.047 1 94.75 164 SER B O 1
ATOM 2712 N N . PHE B 1 165 ? -16.875 -25.047 1.546 1 96.38 165 PHE B N 1
ATOM 2713 C CA . PHE B 1 165 ? -15.727 -24.266 1.984 1 96.38 165 PHE B CA 1
ATOM 2714 C C . PHE B 1 165 ? -15.078 -24.891 3.213 1 96.38 165 PHE B C 1
ATOM 2716 O O . PHE B 1 165 ? -15.734 -25.078 4.238 1 96.38 165 PHE B O 1
ATOM 2723 N N . ASP B 1 166 ? -13.797 -25.203 3.094 1 97.25 166 ASP B N 1
ATOM 2724 C CA . ASP B 1 166 ? -13.008 -25.797 4.168 1 97.25 166 ASP B CA 1
ATOM 2725 C C . ASP B 1 166 ? -11.57 -25.281 4.145 1 97.25 166 ASP B C 1
ATOM 2727 O O . ASP B 1 166 ? -10.758 -25.703 3.32 1 97.25 166 ASP B O 1
ATOM 2731 N N . TRP B 1 167 ? -11.266 -24.453 5.062 1 97.44 167 TRP B N 1
ATOM 2732 C CA . TRP B 1 167 ? -9.961 -23.812 5.023 1 97.44 167 TRP B CA 1
ATOM 2733 C C . TRP B 1 167 ? -8.836 -24.828 5.223 1 97.44 167 TRP B C 1
ATOM 2735 O O . TRP B 1 167 ? -7.719 -24.625 4.75 1 97.44 167 TRP B O 1
ATOM 2745 N N . LYS B 1 168 ? -9.109 -25.859 5.949 1 98.12 168 LYS B N 1
ATOM 2746 C CA . LYS B 1 168 ? -8.102 -26.891 6.137 1 98.12 168 LYS B CA 1
ATOM 2747 C C . LYS B 1 168 ? -7.738 -27.562 4.812 1 98.12 168 LYS B C 1
ATOM 2749 O O . LYS B 1 168 ? -6.574 -27.891 4.57 1 98.12 168 LYS B O 1
ATOM 2754 N N . LYS B 1 169 ? -8.703 -27.844 4.055 1 97.75 169 LYS B N 1
ATOM 2755 C CA . LYS B 1 169 ? -8.469 -28.375 2.719 1 97.75 169 LYS B CA 1
ATOM 2756 C C . LYS B 1 169 ? -7.676 -27.391 1.858 1 97.75 169 LYS B C 1
ATOM 2758 O O . LYS B 1 169 ? -6.773 -27.797 1.12 1 97.75 169 LYS B O 1
ATOM 2763 N N . ILE B 1 170 ? -8.062 -26.156 1.889 1 98.06 170 ILE B N 1
ATOM 2764 C CA . ILE B 1 170 ? -7.359 -25.109 1.154 1 98.06 170 ILE B CA 1
ATOM 2765 C C . ILE B 1 170 ? -5.891 -25.078 1.579 1 98.06 170 ILE B C 1
ATOM 2767 O O . ILE B 1 170 ? -4.996 -25.047 0.733 1 98.06 170 ILE B O 1
ATOM 2771 N N . ARG B 1 171 ? -5.711 -25.109 2.863 1 98.5 171 ARG B N 1
ATOM 2772 C CA . ARG B 1 171 ? -4.355 -25.141 3.4 1 98.5 171 ARG B CA 1
ATOM 2773 C C . ARG B 1 171 ? -3.566 -26.312 2.84 1 98.5 171 ARG B C 1
ATOM 2775 O O . ARG B 1 171 ? -2.412 -26.156 2.438 1 98.5 171 ARG B O 1
ATOM 2782 N N . ALA B 1 172 ? -4.164 -27.422 2.834 1 98.38 172 ALA B N 1
ATOM 2783 C CA . ALA B 1 172 ? -3.502 -28.625 2.322 1 98.38 172 ALA B CA 1
ATOM 2784 C C . ALA B 1 172 ? -3.1 -28.453 0.861 1 98.38 172 ALA B C 1
ATOM 2786 O O . ALA B 1 172 ? -1.988 -28.812 0.469 1 98.38 172 ALA B O 1
ATOM 2787 N N . ASP B 1 173 ? -3.957 -27.906 0.094 1 98 173 ASP B N 1
ATOM 2788 C CA . ASP B 1 173 ? -3.674 -27.672 -1.317 1 98 173 ASP B CA 1
ATOM 2789 C C . ASP B 1 173 ? -2.529 -26.672 -1.485 1 98 173 ASP B C 1
ATOM 2791 O O . ASP B 1 173 ? -1.67 -26.844 -2.354 1 98 173 ASP B O 1
ATOM 2795 N N . ILE B 1 174 ? -2.525 -25.672 -0.704 1 98.19 174 ILE B N 1
ATOM 2796 C CA . ILE B 1 174 ? -1.517 -24.609 -0.77 1 98.19 174 ILE B CA 1
ATOM 2797 C C . ILE B 1 174 ? -0.159 -25.172 -0.351 1 98.19 174 ILE B C 1
ATOM 2799 O O . ILE B 1 174 ? 0.867 -24.844 -0.951 1 98.19 174 ILE B O 1
ATOM 2803 N N . ILE B 1 175 ? -0.203 -26 0.663 1 98.12 175 ILE B N 1
ATOM 2804 C CA . ILE B 1 175 ? 1.028 -26.625 1.125 1 98.12 175 ILE B CA 1
ATOM 2805 C C . ILE B 1 175 ? 1.59 -27.531 0.027 1 98.12 175 ILE B C 1
ATOM 2807 O O . ILE B 1 175 ? 2.795 -27.516 -0.238 1 98.12 175 ILE B O 1
ATOM 2811 N N . GLU B 1 176 ? 0.77 -28.25 -0.581 1 98.25 176 GLU B N 1
ATOM 2812 C CA . GLU B 1 176 ? 1.184 -29.094 -1.701 1 98.25 176 GLU B CA 1
ATOM 2813 C C . GLU B 1 176 ? 1.765 -28.25 -2.834 1 98.25 176 GLU B C 1
ATOM 2815 O O . GLU B 1 176 ? 2.775 -28.625 -3.436 1 98.25 176 GLU B O 1
ATOM 2820 N N . LEU B 1 177 ? 1.101 -27.188 -3.129 1 97.88 177 LEU B N 1
ATOM 2821 C CA . LEU B 1 177 ? 1.617 -26.25 -4.121 1 97.88 177 LEU B CA 1
ATOM 2822 C C . LEU B 1 177 ? 3.039 -25.812 -3.779 1 97.88 177 LEU B C 1
ATOM 2824 O O . LEU B 1 177 ? 3.916 -25.812 -4.648 1 97.88 177 LEU B O 1
ATOM 2828 N N . GLY B 1 178 ? 3.256 -25.453 -2.539 1 97.81 178 GLY B N 1
ATOM 2829 C CA . GLY B 1 178 ? 4.57 -25.031 -2.08 1 97.81 178 GLY B CA 1
ATOM 2830 C C . GLY B 1 178 ? 5.641 -26.094 -2.291 1 97.81 178 GLY B C 1
ATOM 2831 O O . GLY B 1 178 ? 6.766 -25.766 -2.68 1 97.81 178 GLY B O 1
ATOM 2832 N N . GLU B 1 179 ? 5.297 -27.297 -2.037 1 96.69 179 GLU B N 1
ATOM 2833 C CA . GLU B 1 179 ? 6.227 -28.391 -2.252 1 96.69 179 GLU B CA 1
ATOM 2834 C C . GLU B 1 179 ? 6.676 -28.453 -3.709 1 96.69 179 GLU B C 1
ATOM 2836 O O . GLU B 1 179 ? 7.863 -28.641 -3.99 1 96.69 179 GLU B O 1
ATOM 2841 N N . GLY B 1 180 ? 5.773 -28.266 -4.531 1 96.31 180 GLY B N 1
ATOM 2842 C CA . GLY B 1 180 ? 6.09 -28.266 -5.953 1 96.31 180 GLY B CA 1
ATOM 2843 C C . GLY B 1 180 ? 6.965 -27.109 -6.367 1 96.31 180 GLY B C 1
ATOM 2844 O O . GLY B 1 180 ? 7.684 -27.188 -7.367 1 96.31 180 GLY B O 1
ATOM 2845 N N . LEU B 1 181 ? 6.945 -26.016 -5.645 1 96 181 LEU B N 1
ATOM 2846 C CA . LEU B 1 181 ? 7.672 -24.797 -5.957 1 96 181 LEU B CA 1
ATOM 2847 C C . LEU B 1 181 ? 8.969 -24.719 -5.16 1 96 181 LEU B C 1
ATOM 2849 O O . LEU B 1 181 ? 9.711 -23.734 -5.27 1 96 181 LEU B O 1
ATOM 2853 N N . ASN B 1 182 ? 9.203 -25.703 -4.297 1 94.75 182 ASN B N 1
ATOM 2854 C CA . ASN B 1 182 ? 10.32 -25.688 -3.359 1 94.75 182 ASN B CA 1
ATOM 2855 C C . ASN B 1 182 ? 10.227 -24.484 -2.416 1 94.75 182 ASN B C 1
ATOM 2857 O O . ASN B 1 182 ? 11.227 -23.797 -2.186 1 94.75 182 ASN B O 1
ATOM 2861 N N . CYS B 1 183 ? 8.984 -24.219 -2.02 1 97.38 183 CYS B N 1
ATOM 2862 C CA . CYS B 1 183 ? 8.711 -23.172 -1.048 1 97.38 183 CYS B CA 1
ATOM 2863 C C . CYS B 1 183 ? 7.953 -23.719 0.153 1 97.38 183 CYS B C 1
ATOM 2865 O O . CYS B 1 183 ? 7.176 -24.672 0.021 1 97.38 183 CYS B O 1
ATOM 2867 N N . ASP B 1 184 ? 8.258 -23.141 1.262 1 97.75 184 ASP B N 1
ATOM 2868 C CA . ASP B 1 184 ? 7.434 -23.375 2.443 1 97.75 184 ASP B CA 1
ATOM 2869 C C . ASP B 1 184 ? 6.27 -22.391 2.494 1 97.75 184 ASP B C 1
ATOM 2871 O O . ASP B 1 184 ? 6.473 -21.172 2.459 1 97.75 184 ASP B O 1
ATOM 2875 N N . ILE B 1 185 ? 5.059 -22.906 2.502 1 98.44 185 ILE B N 1
ATOM 2876 C CA . ILE B 1 185 ? 3.889 -22.047 2.572 1 98.44 185 ILE B CA 1
ATOM 2877 C C . ILE B 1 185 ? 3.045 -22.406 3.793 1 98.44 185 ILE B C 1
ATOM 2879 O O . ILE B 1 185 ? 2.885 -23.578 4.113 1 98.44 185 ILE B O 1
ATOM 2883 N N . ASP B 1 186 ? 2.586 -21.453 4.445 1 98.12 186 ASP B N 1
ATOM 2884 C CA . ASP B 1 186 ? 1.609 -21.625 5.516 1 98.12 186 ASP B CA 1
ATOM 2885 C C . ASP B 1 186 ? 0.355 -20.797 5.258 1 98.12 186 ASP B C 1
ATOM 2887 O O . ASP B 1 186 ? 0.414 -19.766 4.582 1 98.12 186 ASP B O 1
ATOM 2891 N N . PHE B 1 187 ? -0.748 -21.266 5.711 1 98.56 187 PHE B N 1
ATOM 2892 C CA . PHE B 1 187 ? -2.055 -20.641 5.598 1 98.56 187 PHE B CA 1
ATOM 2893 C C . PHE B 1 187 ? -2.926 -20.969 6.801 1 98.56 187 PHE B C 1
ATOM 2895 O O . PHE B 1 187 ? -3.158 -22.141 7.102 1 98.56 187 PHE B O 1
ATOM 2902 N N . LYS B 1 188 ? -3.334 -19.969 7.488 1 97.94 188 LYS B N 1
ATOM 2903 C CA . LYS B 1 188 ? -4.109 -20.203 8.703 1 97.94 188 LYS B CA 1
ATOM 2904 C C . LYS B 1 188 ? -5.113 -19.062 8.93 1 97.94 188 LYS B C 1
ATOM 2906 O O . LYS B 1 188 ? -4.926 -17.953 8.438 1 97.94 188 LYS B O 1
ATOM 2911 N N . PRO B 1 189 ? -6.172 -19.406 9.633 1 97.69 189 PRO B N 1
ATOM 2912 C CA . PRO B 1 189 ? -7.141 -18.344 9.93 1 97.69 189 PRO B CA 1
ATOM 2913 C C . PRO B 1 189 ? -6.508 -17.141 10.641 1 97.69 189 PRO B C 1
ATOM 2915 O O . PRO B 1 189 ? -5.625 -17.328 11.484 1 97.69 189 PRO B O 1
ATOM 2918 N N . ASP B 1 190 ? -6.93 -15.992 10.203 1 95.31 190 ASP B N 1
ATOM 2919 C CA . ASP B 1 190 ? -6.496 -14.742 10.82 1 95.31 190 ASP B CA 1
ATOM 2920 C C . ASP B 1 190 ? -6.98 -14.648 12.266 1 95.31 190 ASP B C 1
ATOM 2922 O O . ASP B 1 190 ? -8.188 -14.641 12.523 1 95.31 190 ASP B O 1
ATOM 2926 N N . PRO B 1 191 ? -6.145 -14.586 13.211 1 86.75 191 PRO B N 1
ATOM 2927 C CA . PRO B 1 191 ? -6.578 -14.539 14.609 1 86.75 191 PRO B CA 1
ATOM 2928 C C . PRO B 1 191 ? -7.344 -13.258 14.938 1 86.75 191 PRO B C 1
ATOM 2930 O O . PRO B 1 191 ? -8.102 -13.227 15.914 1 86.75 191 PRO B O 1
ATOM 2933 N N . GLU B 1 192 ? -7.121 -12.242 14.211 1 74 192 GLU B N 1
ATOM 2934 C CA . GLU B 1 192 ? -7.754 -10.953 14.492 1 74 192 GLU B CA 1
ATOM 2935 C C . GLU B 1 192 ? -9.102 -10.828 13.789 1 74 192 GLU B C 1
ATOM 2937 O O . GLU B 1 192 ? -9.828 -9.859 14 1 74 192 GLU B O 1
ATOM 2942 N N . ALA B 1 193 ? -9.414 -11.758 12.93 1 66.75 193 ALA B N 1
ATOM 2943 C CA . ALA B 1 193 ? -10.68 -11.672 12.211 1 66.75 193 ALA B CA 1
ATOM 2944 C C . ALA B 1 193 ? -11.867 -11.797 13.172 1 66.75 193 ALA B C 1
ATOM 2946 O O . ALA B 1 193 ? -11.891 -12.695 14.016 1 66.75 193 ALA B O 1
ATOM 2947 N N . LYS B 1 194 ? -12.562 -10.742 13.383 1 52.91 194 LYS B N 1
ATOM 2948 C CA . LYS B 1 194 ? -13.727 -10.789 14.266 1 52.91 194 LYS B CA 1
ATOM 2949 C C . LYS B 1 194 ? -14.781 -11.75 13.719 1 52.91 194 LYS B C 1
ATOM 2951 O O . LYS B 1 194 ? -15.07 -11.75 12.523 1 52.91 194 LYS B O 1
ATOM 2956 N N . THR B 1 195 ? -14.969 -12.953 14.43 1 37.34 195 THR B N 1
ATOM 2957 C CA . THR B 1 195 ? -16 -13.953 14.156 1 37.34 195 THR B CA 1
ATOM 2958 C C . THR B 1 195 ? -17.344 -13.289 13.891 1 37.34 195 THR B C 1
ATOM 2960 O O . THR B 1 195 ? -17.75 -12.383 14.625 1 37.34 195 THR B O 1
ATOM 2963 N N . PRO B 1 196 ? -17.922 -13.406 12.695 1 32.38 196 PRO B N 1
ATOM 2964 C CA . PRO B 1 196 ? -19.297 -12.906 12.68 1 32.38 196 PRO B CA 1
ATOM 2965 C C . PRO B 1 196 ? -20.062 -13.25 13.953 1 32.38 196 PRO B C 1
ATOM 2967 O O . PRO B 1 196 ? -19.844 -14.312 14.539 1 32.38 196 PRO B O 1
ATOM 2970 N N . PRO B 1 197 ? -20.703 -12.227 14.508 1 28.05 197 PRO B N 1
ATOM 2971 C CA . PRO B 1 197 ? -21.562 -12.672 15.609 1 28.05 197 PRO B CA 1
ATOM 2972 C C . PRO B 1 197 ? -22.453 -13.859 15.227 1 28.05 197 PRO B C 1
ATOM 2974 O O . PRO B 1 197 ? -22.797 -14.016 14.055 1 28.05 197 PRO B O 1
#

Nearest PDB structures (foldseek):
  5t41-assembly1_A  TM=7.381E-01  e=5.105E-09  Mycobacterium avium 104
  1yba-assembly1_C  TM=8.894E-01  e=5.078E-04  Escherichia coli
  1sc6-assembly1_B  TM=9.015E-01  e=1.141E-03  Escherichia coli
  1sc6-assembly1_C  TM=8.806E-01  e=1.077E-03  Escherichia coli
  6vz8-assembly1_R  TM=4.430E-01  e=5.268E-06  Arabidopsis thaliana